Protein AF-A0A4Q4N2A4-F1 (afdb_monomer)

Radius of gyration: 28.58 Å; Cα contacts (8 Å, |Δi|>4): 469; chains: 1; bounding box: 71×50×81 Å

Nearest PDB structures (foldseek):
  6juv-assembly1_A  TM=2.686E-01  e=3.233E+00  Pyrococcus yayanosii CH1
  8jau-assembly1_A  TM=1.583E-01  e=1.825E+00  Homo sapiens
  7z8v-assembly1_D  TM=1.852E-01  e=5.728E+00  Homo sapiens

Mean predicted aligned error: 11.72 Å

Secondary structure (DSSP, 8-state):
-HHHHHHHHH-SSPEEHHHHHHHHTTTT-----SSPPPHHHHHHHHHHHHHHHHTTSEEEESSTTS-EEEES-HHHHHHHTSHHHHHHHHTTS-TT--HHHHHHHHHHHHHHH-GGG--HHHHHHHHHHHHHHHHHHS---HHHHHHHHHHHHHHHHHHT--HHHHHHHHHHTT-HHHHHHHHHH-TTHHHHHHHHHHHHHHHSTTTTHHHHH-HHHHHHHHHHHHHTT--TTPBPTTS-BHHHHHHHHHHHHHHTTSSSSS-HHHHHHHHHHHHHHHHTT--HHHHHHH--TT-STT-TTS-GGGTTSHHHHHHHHHHHHHHHHHTT--TT---GGGGSSSS---HHHHHHSS---HHHHHHHHHHHHHHHHTT--GGGGHHHHHHHHHTT-HHIIIIIHHHHHHHHHHHHS---TTTHHHHHHHHHTT---

Structure (mmCIF, N/CA/C/O backbone):
data_AF-A0A4Q4N2A4-F1
#
_entry.id   AF-A0A4Q4N2A4-F1
#
loop_
_atom_site.group_PDB
_atom_site.id
_atom_site.type_symbol
_atom_site.label_atom_id
_atom_site.label_alt_id
_atom_site.label_comp_id
_atom_site.label_asym_id
_atom_site.label_entity_id
_atom_site.label_seq_id
_atom_site.pdbx_PDB_ins_code
_atom_site.Cartn_x
_atom_site.Cartn_y
_atom_site.Cartn_z
_atom_site.occupancy
_atom_site.B_iso_or_equiv
_atom_site.auth_seq_id
_atom_site.auth_comp_id
_atom_site.auth_asym_id
_atom_site.auth_atom_id
_atom_site.pdbx_PDB_model_num
ATOM 1 N N . MET A 1 1 ? -17.482 -9.397 29.719 1.00 71.50 1 MET A N 1
ATOM 2 C CA . MET A 1 1 ? -16.231 -9.936 30.317 1.00 71.50 1 MET A CA 1
ATOM 3 C C . MET A 1 1 ? -15.478 -10.790 29.306 1.00 71.50 1 MET A C 1
ATOM 5 O O . MET A 1 1 ? -14.385 -10.406 28.922 1.00 71.50 1 MET A O 1
ATOM 9 N N . ALA A 1 2 ? -16.054 -11.897 28.828 1.00 78.56 2 ALA A N 1
ATOM 10 C CA . ALA A 1 2 ? -15.399 -12.733 27.818 1.00 78.56 2 ALA A CA 1
ATOM 11 C C . ALA A 1 2 ? -15.059 -11.955 26.524 1.00 78.56 2 ALA A C 1
ATOM 13 O O . ALA A 1 2 ? -13.956 -12.095 26.010 1.00 78.56 2 ALA A O 1
ATOM 14 N N . GLU A 1 3 ? -15.933 -11.045 26.080 1.00 82.75 3 GLU A N 1
ATOM 15 C CA . GLU A 1 3 ? -15.668 -10.169 24.928 1.00 82.75 3 GLU A CA 1
ATOM 16 C C . GLU A 1 3 ? -14.455 -9.246 25.134 1.00 82.75 3 GLU A C 1
ATOM 18 O O . GLU A 1 3 ? -13.528 -9.251 24.333 1.00 82.75 3 GLU A O 1
ATOM 23 N N . THR A 1 4 ? -14.407 -8.500 26.241 1.00 86.44 4 THR A N 1
ATOM 24 C CA . THR A 1 4 ? -13.283 -7.611 26.574 1.00 86.44 4 THR A CA 1
ATOM 25 C C . THR A 1 4 ? -11.953 -8.359 26.625 1.00 86.44 4 THR A C 1
ATOM 27 O O . THR A 1 4 ? -10.929 -7.844 26.183 1.00 86.44 4 THR A O 1
ATOM 30 N N . PHE A 1 5 ? -11.972 -9.578 27.164 1.00 85.12 5 PHE A N 1
ATOM 31 C CA . PHE A 1 5 ? -10.791 -10.424 27.243 1.00 85.12 5 PHE A CA 1
ATOM 32 C C . PHE A 1 5 ? -10.348 -10.920 25.864 1.00 85.12 5 PHE A C 1
ATOM 34 O O . PHE A 1 5 ? -9.164 -10.844 25.551 1.00 85.12 5 PHE A O 1
ATOM 41 N N . GLN A 1 6 ? -11.285 -11.357 25.015 1.00 84.62 6 GLN A N 1
ATOM 42 C CA . GLN A 1 6 ? -10.998 -11.724 23.623 1.00 84.62 6 GLN A CA 1
ATOM 43 C C . GLN A 1 6 ? -10.424 -10.556 22.829 1.00 84.62 6 GLN A C 1
ATOM 45 O O . GLN A 1 6 ? -9.454 -10.731 22.098 1.00 84.62 6 GLN A O 1
ATOM 50 N N . VAL A 1 7 ? -10.983 -9.358 22.998 1.00 88.56 7 VAL A N 1
ATOM 51 C CA . VAL A 1 7 ? -10.478 -8.144 22.354 1.00 88.56 7 VAL A CA 1
ATOM 52 C C . VAL A 1 7 ? -9.042 -7.859 22.782 1.00 88.56 7 VAL A C 1
ATOM 54 O O . VAL A 1 7 ? -8.190 -7.663 21.921 1.00 88.56 7 VAL A O 1
ATOM 57 N N . ALA A 1 8 ? -8.740 -7.922 24.082 1.00 88.69 8 ALA A N 1
ATOM 58 C CA . ALA A 1 8 ? -7.373 -7.755 24.572 1.00 88.69 8 ALA A CA 1
ATOM 59 C C . ALA A 1 8 ? -6.421 -8.830 24.023 1.00 88.69 8 ALA A C 1
ATOM 61 O O . ALA A 1 8 ? -5.278 -8.542 23.671 1.00 88.69 8 ALA A O 1
ATOM 62 N N . LEU A 1 9 ? -6.886 -10.078 23.943 1.00 86.69 9 LEU A N 1
ATOM 63 C CA . LEU A 1 9 ? -6.094 -11.213 23.479 1.00 86.69 9 LEU A CA 1
ATOM 64 C C . LEU A 1 9 ? -5.769 -11.126 21.980 1.00 86.69 9 LEU A C 1
ATOM 66 O O . LEU A 1 9 ? -4.639 -11.424 21.578 1.00 86.69 9 LEU A O 1
ATOM 70 N N . ARG A 1 10 ? -6.748 -10.702 21.171 1.00 82.69 10 ARG A N 1
ATOM 71 C CA . ARG A 1 10 ? -6.653 -10.593 19.708 1.00 82.69 10 ARG A CA 1
ATOM 72 C C . ARG A 1 10 ? -6.074 -9.264 19.228 1.00 82.69 10 ARG A C 1
ATOM 74 O O . ARG A 1 10 ? -5.639 -9.184 18.082 1.00 82.69 10 ARG A O 1
ATOM 81 N N . SER A 1 11 ? -6.029 -8.225 20.062 1.00 85.38 11 SER A N 1
ATOM 82 C CA . SER A 1 11 ? -5.420 -6.958 19.664 1.00 85.38 11 SER A CA 1
ATOM 83 C C . SER A 1 11 ? -3.915 -7.144 19.465 1.00 85.38 11 SER A C 1
ATOM 85 O O . SER A 1 11 ? -3.187 -7.576 20.357 1.00 85.38 11 SER A O 1
ATOM 87 N N . THR A 1 12 ? -3.410 -6.813 18.279 1.00 77.75 12 THR A N 1
ATOM 88 C CA . THR A 1 12 ? -1.972 -6.907 17.969 1.00 77.75 12 THR A CA 1
ATOM 89 C C . THR A 1 12 ? -1.154 -5.858 18.724 1.00 77.75 12 THR A C 1
ATOM 91 O O . THR A 1 12 ? 0.029 -6.063 18.994 1.00 77.75 12 THR A O 1
ATOM 94 N N . VAL A 1 13 ? -1.806 -4.778 19.161 1.00 84.12 13 VAL A N 1
ATOM 95 C CA . VAL A 1 13 ? -1.228 -3.704 19.973 1.00 84.12 13 VAL A CA 1
ATOM 96 C C . VAL A 1 13 ? -2.017 -3.480 21.271 1.00 84.12 13 VAL A C 1
ATOM 98 O O . VAL A 1 13 ? -3.201 -3.828 21.339 1.00 84.12 13 VAL A O 1
ATOM 101 N N . PRO A 1 14 ? -1.407 -2.858 22.297 1.00 89.25 14 PRO A N 1
ATOM 102 C CA . PRO A 1 14 ? -2.132 -2.374 23.468 1.00 89.25 14 PRO A CA 1
ATOM 103 C C . PRO A 1 14 ? -3.159 -1.300 23.088 1.00 89.25 14 PRO A C 1
ATOM 105 O O . PRO A 1 14 ? -2.811 -0.278 22.495 1.00 89.25 14 PRO A O 1
ATOM 108 N N . LEU A 1 15 ? -4.420 -1.519 23.458 1.00 91.69 15 LEU A N 1
ATOM 109 C CA . LEU A 1 15 ? -5.501 -0.548 23.272 1.00 91.69 15 LEU A CA 1
ATOM 110 C C . LEU A 1 15 ? -5.608 0.377 24.486 1.00 91.69 15 LEU A C 1
ATOM 112 O O . LEU A 1 15 ? -5.228 0.005 25.601 1.00 91.69 15 LEU A O 1
ATOM 116 N N . ARG A 1 16 ? -6.149 1.583 24.292 1.00 92.38 16 ARG A N 1
ATOM 117 C CA . ARG A 1 16 ? -6.359 2.524 25.397 1.00 92.38 16 ARG A CA 1
ATOM 118 C C . ARG A 1 16 ? -7.439 2.017 26.340 1.00 92.38 16 ARG A C 1
ATOM 120 O O . ARG A 1 16 ? -8.417 1.407 25.917 1.00 92.38 16 ARG A O 1
ATOM 127 N N . VAL A 1 17 ? -7.308 2.351 27.618 1.00 93.44 17 VAL A N 1
ATOM 128 C CA . VAL A 1 17 ? -8.329 2.052 28.632 1.00 93.44 17 VAL A CA 1
ATOM 129 C C . VAL A 1 17 ? -9.684 2.664 28.242 1.00 93.44 17 VAL A C 1
ATOM 131 O O . VAL A 1 17 ? -10.720 2.020 28.395 1.00 93.44 17 VAL A O 1
ATOM 134 N N . THR A 1 18 ? -9.681 3.866 27.660 1.00 91.56 18 THR A N 1
ATOM 135 C CA . THR A 1 18 ? -10.887 4.527 27.133 1.00 91.56 18 THR A CA 1
ATOM 136 C C . THR A 1 18 ? -11.565 3.732 26.018 1.00 91.56 18 THR A C 1
ATOM 138 O O . THR A 1 18 ? -12.789 3.746 25.937 1.00 91.56 18 THR A O 1
ATOM 141 N N . THR A 1 19 ? -10.807 2.996 25.197 1.00 92.12 19 THR A N 1
ATOM 142 C CA . THR A 1 19 ? -11.361 2.151 24.127 1.00 92.12 19 THR A CA 1
ATOM 143 C C . THR A 1 19 ? -12.182 1.010 24.722 1.00 92.12 19 THR A C 1
ATOM 145 O O . THR A 1 19 ? -13.305 0.778 24.290 1.00 92.12 19 THR A O 1
ATOM 148 N N . TYR A 1 20 ? -11.681 0.355 25.775 1.00 92.56 20 TYR A N 1
ATOM 149 C CA . TYR A 1 20 ? -12.432 -0.692 26.478 1.00 92.56 20 TYR A CA 1
ATOM 150 C C . TYR A 1 20 ? -13.688 -0.160 27.166 1.00 92.56 20 TYR A C 1
ATOM 152 O O . TYR A 1 20 ? -14.704 -0.848 27.185 1.00 92.56 20 TYR A O 1
ATOM 160 N N . HIS A 1 21 ? -13.634 1.058 27.711 1.00 91.19 21 HIS A N 1
ATOM 161 C CA . HIS A 1 21 ? -14.822 1.696 28.266 1.00 91.19 21 HIS A CA 1
ATOM 162 C C . HIS A 1 21 ? -15.884 1.942 27.189 1.00 91.19 21 HIS A C 1
ATOM 164 O O . HIS A 1 21 ? -17.033 1.567 27.381 1.00 91.19 21 HIS A O 1
ATOM 170 N N . CYS A 1 22 ? -15.496 2.520 26.047 1.00 90.06 22 CYS A N 1
ATOM 171 C CA . CYS A 1 22 ? -16.421 2.757 24.935 1.00 90.06 22 CYS A CA 1
ATOM 172 C C . CYS A 1 22 ? -17.006 1.444 24.400 1.00 90.06 22 CYS A C 1
ATOM 174 O O . CYS A 1 22 ? -18.189 1.385 24.096 1.00 90.06 22 CYS A O 1
ATOM 176 N N . MET A 1 23 ? -16.197 0.384 24.346 1.00 90.25 23 MET A N 1
ATOM 177 C CA . MET A 1 23 ? -16.627 -0.945 23.919 1.00 90.25 23 MET A CA 1
ATOM 178 C C . MET A 1 23 ? -17.688 -1.563 24.844 1.00 90.25 23 MET A C 1
ATOM 180 O O . MET A 1 23 ? -18.639 -2.163 24.357 1.00 90.25 23 MET A O 1
ATOM 184 N N . GLU A 1 24 ? -17.552 -1.423 26.169 1.00 87.19 24 GLU A N 1
ATOM 185 C CA . GLU A 1 24 ? -18.560 -1.938 27.115 1.00 87.19 24 GLU A CA 1
ATOM 186 C C . GLU A 1 24 ? -19.909 -1.221 27.006 1.00 87.19 24 GLU A C 1
ATOM 188 O O . GLU A 1 24 ? -20.917 -1.797 27.399 1.00 87.19 24 GLU A O 1
ATOM 193 N N . ASN A 1 25 ? -19.924 -0.004 26.460 1.00 82.06 25 ASN A N 1
ATOM 194 C CA . ASN A 1 25 ? -21.119 0.830 26.362 1.00 82.06 25 ASN A CA 1
ATOM 195 C C . ASN A 1 25 ? -21.655 0.936 24.920 1.00 82.06 25 ASN A C 1
ATOM 197 O O . ASN A 1 25 ? -22.477 1.806 24.648 1.00 82.06 25 ASN A O 1
ATOM 201 N N . LEU A 1 26 ? -21.203 0.081 23.989 1.00 78.50 26 LEU A N 1
ATOM 202 C CA . LEU A 1 26 ? -21.661 0.106 22.589 1.00 78.50 26 LEU A CA 1
ATOM 203 C C . LEU A 1 26 ? -23.174 -0.107 22.451 1.00 78.50 26 LEU A C 1
ATOM 205 O O . LEU A 1 26 ? -23.782 0.435 21.534 1.00 78.50 26 LEU A O 1
ATOM 209 N N . GLU A 1 27 ? -23.763 -0.910 23.339 1.00 68.44 27 GLU A N 1
ATOM 210 C CA . GLU A 1 27 ? -25.187 -1.272 23.305 1.00 68.44 27 GLU A CA 1
ATOM 211 C C . GLU A 1 27 ? -26.068 -0.302 24.106 1.00 68.44 27 GLU A C 1
ATOM 213 O O . GLU A 1 27 ? -27.262 -0.210 23.835 1.00 68.44 27 GLU A O 1
ATOM 218 N N . GLU A 1 28 ? -25.492 0.425 25.072 1.00 57.22 28 GLU A N 1
ATOM 219 C CA . GLU A 1 28 ? -26.252 1.293 25.979 1.00 57.22 28 GLU A CA 1
ATOM 220 C C . GLU A 1 28 ? -26.388 2.734 25.478 1.00 57.22 28 GLU A C 1
ATOM 222 O O . GLU A 1 28 ? -27.390 3.348 25.811 1.00 57.22 28 GLU A O 1
ATOM 227 N N . ASP A 1 29 ? -25.492 3.260 24.629 1.00 43.66 29 ASP A N 1
ATOM 228 C CA . ASP A 1 29 ? -25.633 4.631 24.120 1.00 43.66 29 ASP A CA 1
ATOM 229 C C . ASP A 1 29 ? -24.911 4.864 22.779 1.00 43.66 29 ASP A C 1
ATOM 231 O O . ASP A 1 29 ? -23.714 5.145 22.710 1.00 43.66 29 ASP A O 1
ATOM 235 N N . SER A 1 30 ? -25.694 4.936 21.700 1.00 47.12 30 SER A N 1
ATOM 236 C CA . SER A 1 30 ? -25.394 5.789 20.539 1.00 47.12 30 SER A CA 1
ATOM 237 C C . SER A 1 30 ? -25.605 7.285 20.849 1.00 47.12 30 SER A C 1
ATOM 239 O O . SER A 1 30 ? -25.734 8.103 19.936 1.00 47.12 30 SER A O 1
ATOM 241 N N . VAL A 1 31 ? -25.705 7.650 22.129 1.00 49.00 31 VAL A N 1
ATOM 242 C CA . VAL A 1 31 ? -25.910 9.014 22.604 1.00 49.00 31 VAL A CA 1
ATOM 243 C C . VAL A 1 31 ? -24.537 9.627 22.846 1.00 49.00 31 VAL A C 1
ATOM 245 O O . VAL A 1 31 ? -23.815 9.266 23.773 1.00 49.00 31 VAL A O 1
ATOM 248 N N . SER A 1 32 ? -24.156 10.552 21.965 1.00 54.47 32 SER A N 1
ATOM 249 C CA . SER A 1 32 ? -23.058 11.481 22.232 1.00 54.47 32 SER A CA 1
ATOM 250 C C . SER A 1 32 ? -23.302 12.115 23.595 1.00 54.47 32 SER A C 1
ATOM 252 O O . SER A 1 32 ? -24.373 12.677 23.818 1.00 54.47 32 SER A O 1
ATOM 254 N N . TYR A 1 33 ? -22.332 12.048 24.505 1.00 60.84 33 TYR A N 1
ATOM 255 C CA . TYR A 1 33 ? -22.455 12.812 25.740 1.00 60.84 33 TYR A CA 1
ATOM 256 C C . TYR A 1 33 ? -22.547 14.300 25.382 1.00 60.84 33 TYR A C 1
ATOM 258 O O . TYR A 1 33 ? -21.668 14.813 24.690 1.00 60.84 33 TYR A O 1
ATOM 266 N N . ASP A 1 34 ? -23.554 15.007 25.900 1.00 62.09 34 ASP A N 1
ATOM 267 C CA . ASP A 1 34 ? -23.607 16.475 25.806 1.00 62.09 34 ASP A CA 1
ATOM 268 C C . ASP A 1 34 ? -22.369 17.106 26.463 1.00 62.09 34 ASP A C 1
ATOM 270 O O . ASP A 1 34 ? -21.882 18.164 26.066 1.00 62.09 34 ASP A O 1
ATOM 274 N N . THR A 1 35 ? -21.823 16.444 27.487 1.00 72.44 35 THR A N 1
ATOM 275 C CA . THR A 1 35 ? -20.515 16.760 28.064 1.00 72.44 35 THR A CA 1
ATOM 276 C C . THR A 1 35 ? -19.862 15.470 28.566 1.00 72.44 35 THR A C 1
ATOM 278 O O . THR A 1 35 ? -20.217 14.982 29.642 1.00 72.44 35 THR A O 1
ATOM 281 N N . PRO A 1 36 ? -18.942 14.868 27.797 1.00 72.56 36 PRO A N 1
ATOM 282 C CA . PRO A 1 36 ? -18.320 13.609 28.181 1.00 72.56 36 PRO A CA 1
ATOM 283 C C . PRO A 1 36 ? -17.476 13.777 29.459 1.00 72.56 36 PRO A C 1
ATOM 285 O O . PRO A 1 36 ? -16.813 14.807 29.630 1.00 72.56 36 PRO A O 1
ATOM 288 N N . PRO A 1 37 ? -17.473 12.783 30.371 1.00 80.25 37 PRO A N 1
ATOM 289 C CA . PRO A 1 37 ? -16.618 12.811 31.556 1.00 80.25 37 PRO A CA 1
ATOM 290 C C . PRO A 1 37 ? -15.145 12.897 31.148 1.00 80.25 37 PRO A C 1
ATOM 292 O O . PRO A 1 37 ? -14.756 12.404 30.097 1.00 80.25 37 PRO A O 1
ATOM 295 N N . THR A 1 38 ? -14.279 13.495 31.970 1.00 85.44 38 THR A N 1
ATOM 296 C CA . THR A 1 38 ? -12.860 13.579 31.594 1.00 85.44 38 THR A CA 1
ATOM 297 C C . THR A 1 38 ? -12.261 12.182 31.416 1.00 85.44 38 THR A C 1
ATOM 299 O O . THR A 1 38 ? -12.572 11.245 32.156 1.00 85.44 38 THR A O 1
ATOM 302 N N . ALA A 1 39 ? -11.349 12.044 30.450 1.00 84.75 39 ALA A N 1
ATOM 303 C CA . ALA A 1 39 ? -10.711 10.768 30.123 1.00 84.75 39 ALA A CA 1
ATOM 304 C C . ALA A 1 39 ? -10.107 10.070 31.355 1.00 84.75 39 ALA A C 1
ATOM 306 O O . ALA A 1 39 ? -10.160 8.853 31.471 1.00 84.75 39 ALA A O 1
ATOM 307 N N . GLN A 1 40 ? -9.582 10.844 32.308 1.00 88.44 40 GLN A N 1
ATOM 308 C CA . GLN A 1 40 ? -9.002 10.335 33.551 1.00 88.44 40 GLN A CA 1
ATOM 309 C C . GLN A 1 40 ? -10.040 9.660 34.458 1.00 88.44 40 GLN A C 1
ATOM 311 O O . GLN A 1 40 ? -9.767 8.591 34.997 1.00 88.44 40 GLN A O 1
ATOM 316 N N . ILE A 1 41 ? -11.241 10.236 34.584 1.00 89.50 41 ILE A N 1
ATOM 317 C CA . ILE A 1 41 ? -12.334 9.644 35.370 1.00 89.50 41 ILE A CA 1
ATOM 318 C C . ILE A 1 41 ? -12.758 8.316 34.740 1.00 89.50 41 ILE A C 1
ATOM 320 O O . ILE A 1 41 ? -12.891 7.301 35.427 1.00 89.50 41 ILE A O 1
ATOM 324 N N . VAL A 1 42 ? -12.913 8.308 33.415 1.00 89.19 42 VAL A N 1
ATOM 325 C CA . VAL A 1 42 ? -13.254 7.106 32.646 1.00 89.19 42 VAL A CA 1
ATOM 326 C C . VAL A 1 42 ? -12.198 6.021 32.819 1.00 89.19 42 VAL A C 1
ATOM 328 O O . VAL A 1 42 ? -12.533 4.858 33.054 1.00 89.19 42 VAL A O 1
ATOM 331 N N . GLU A 1 43 ? -10.921 6.398 32.748 1.00 92.50 43 GLU A N 1
ATOM 332 C CA . GLU A 1 43 ? -9.815 5.484 32.995 1.00 92.50 43 GLU A CA 1
ATOM 333 C C . GLU A 1 43 ? -9.892 4.866 34.385 1.00 92.50 43 GLU A C 1
ATOM 335 O O . GLU A 1 43 ? -9.801 3.650 34.501 1.00 92.50 43 GLU A O 1
ATOM 340 N N . GLU A 1 44 ? -10.083 5.656 35.439 1.00 92.94 44 GLU A N 1
ATOM 341 C CA . GLU A 1 44 ? -10.145 5.135 36.807 1.00 92.94 44 GLU A CA 1
ATOM 342 C C . GLU A 1 44 ? -11.293 4.144 37.008 1.00 92.94 44 GLU A C 1
ATOM 344 O O . GLU A 1 44 ? -11.102 3.086 37.617 1.00 92.94 44 GLU A O 1
ATOM 349 N N . ILE A 1 45 ? -12.475 4.453 36.465 1.00 91.69 45 ILE A N 1
ATOM 350 C CA . ILE A 1 45 ? -13.635 3.555 36.506 1.00 91.69 45 ILE A CA 1
ATOM 351 C C . ILE A 1 45 ? -13.296 2.242 35.799 1.00 91.69 45 ILE A C 1
ATOM 353 O O . ILE A 1 45 ? -13.512 1.156 36.347 1.00 91.69 45 ILE A O 1
ATOM 357 N N . MET A 1 46 ? -12.741 2.330 34.592 1.00 92.75 46 MET A N 1
ATOM 358 C CA . MET A 1 46 ? -12.436 1.154 33.792 1.00 92.75 46 MET A CA 1
ATOM 359 C C . MET A 1 46 ? -11.294 0.329 34.397 1.00 92.75 46 MET A C 1
ATOM 361 O O . MET A 1 46 ? -11.379 -0.893 34.418 1.00 92.75 46 MET A O 1
ATOM 365 N N . ILE A 1 47 ? -10.272 0.955 34.982 1.00 92.94 47 ILE A N 1
ATOM 366 C CA . ILE A 1 47 ? -9.177 0.273 35.689 1.00 92.94 47 ILE A CA 1
ATOM 367 C C . ILE A 1 47 ? -9.713 -0.533 36.869 1.00 92.94 47 ILE A C 1
ATOM 369 O O . ILE A 1 47 ? -9.358 -1.701 37.030 1.00 92.94 47 ILE A O 1
ATOM 373 N N . ARG A 1 48 ? -10.614 0.048 37.672 1.00 92.06 48 ARG A N 1
ATOM 374 C CA . ARG A 1 48 ? -11.263 -0.677 38.777 1.00 92.06 48 ARG A CA 1
ATOM 375 C C . ARG A 1 48 ? -12.043 -1.887 38.262 1.00 92.06 48 ARG A C 1
ATOM 377 O O . ARG A 1 48 ? -11.935 -2.966 38.846 1.00 92.06 48 ARG A O 1
ATOM 384 N N . LYS A 1 49 ? -12.772 -1.742 37.146 1.00 91.12 49 LYS A N 1
ATOM 385 C CA . LYS A 1 49 ? -13.471 -2.860 36.488 1.00 91.12 49 LYS A CA 1
ATOM 386 C C . LYS A 1 49 ? -12.495 -3.937 35.999 1.00 91.12 49 LYS A C 1
ATOM 388 O O . LYS A 1 49 ? -12.723 -5.114 36.276 1.00 91.12 49 LYS A O 1
ATOM 393 N N . LEU A 1 50 ? -11.417 -3.558 35.308 1.00 90.88 50 LEU A N 1
ATOM 394 C CA . LEU A 1 50 ? -10.404 -4.486 34.794 1.00 90.88 50 LEU A CA 1
ATOM 395 C C . LEU A 1 50 ? -9.758 -5.281 35.936 1.00 90.88 50 LEU A C 1
ATOM 397 O O . LEU A 1 50 ? -9.775 -6.511 35.908 1.00 90.88 50 LEU A O 1
ATOM 401 N N . ASN A 1 51 ? -9.296 -4.604 36.988 1.00 89.25 51 ASN A N 1
ATOM 402 C CA . ASN A 1 51 ? -8.690 -5.244 38.159 1.00 89.25 51 ASN A CA 1
ATOM 403 C C . ASN A 1 51 ? -9.679 -6.173 38.878 1.00 89.25 51 ASN A C 1
ATOM 405 O O . ASN A 1 51 ? -9.332 -7.290 39.268 1.00 89.25 51 ASN A O 1
ATOM 409 N N . GLY A 1 52 ? -10.935 -5.739 39.021 1.00 89.44 52 GLY A N 1
ATOM 410 C CA . GLY A 1 52 ? -11.990 -6.526 39.653 1.00 89.44 52 GLY A CA 1
ATOM 411 C C . GLY A 1 52 ? -12.315 -7.820 38.903 1.00 89.44 52 GLY A C 1
ATOM 412 O O . GLY A 1 52 ? -12.527 -8.848 39.553 1.00 89.44 52 GLY A O 1
ATOM 413 N N . ARG A 1 53 ? -12.328 -7.774 37.563 1.00 89.00 53 ARG A N 1
ATOM 414 C CA . ARG A 1 53 ? -12.753 -8.876 36.680 1.00 89.00 53 ARG A CA 1
ATOM 415 C C . ARG A 1 53 ? -11.617 -9.819 36.285 1.00 89.00 53 ARG A C 1
ATOM 417 O O . ARG A 1 53 ? -11.820 -11.026 36.301 1.00 89.00 53 ARG A O 1
ATOM 424 N N . TYR A 1 54 ? -10.440 -9.285 35.966 1.00 87.50 54 TYR A N 1
ATOM 425 C CA . TYR A 1 54 ? -9.317 -10.058 35.418 1.00 87.50 54 TYR A CA 1
ATOM 426 C C . TYR A 1 54 ? -8.237 -10.386 36.447 1.00 87.50 54 TYR A C 1
ATOM 428 O O . TYR A 1 54 ? -7.276 -11.067 36.106 1.00 87.50 54 TYR A O 1
ATOM 436 N N . LYS A 1 55 ? -8.392 -9.927 37.698 1.00 87.00 55 LYS A N 1
ATOM 437 C CA . LYS A 1 55 ? -7.550 -10.304 38.848 1.00 87.00 55 LYS A CA 1
ATOM 438 C C . LYS A 1 55 ? -6.037 -10.193 38.577 1.00 87.00 55 LYS A C 1
ATOM 440 O O . LYS A 1 55 ? -5.273 -11.040 39.019 1.00 87.00 55 LYS A O 1
ATOM 445 N N . GLY A 1 56 ? -5.617 -9.157 37.847 1.00 82.44 56 GLY A N 1
ATOM 446 C CA . GLY A 1 56 ? -4.208 -8.908 37.508 1.00 82.44 56 GLY A CA 1
ATOM 447 C C . GLY A 1 56 ? -3.721 -9.541 36.199 1.00 82.44 56 GLY A C 1
ATOM 448 O O . GLY A 1 56 ? -2.564 -9.367 35.843 1.00 82.44 56 GLY A O 1
ATOM 449 N N . LEU A 1 57 ? -4.573 -10.239 35.435 1.00 86.81 57 LEU A N 1
ATOM 450 C CA . LEU A 1 57 ? -4.199 -10.704 34.089 1.00 86.81 57 LEU A CA 1
ATOM 451 C C . LEU A 1 57 ? -4.043 -9.544 33.098 1.00 86.81 57 LEU A C 1
ATOM 453 O O . LEU A 1 57 ? -3.165 -9.584 32.237 1.00 86.81 57 LEU A O 1
ATOM 457 N N . LEU A 1 58 ? -4.898 -8.527 33.230 1.00 90.62 58 LEU A N 1
ATOM 458 C CA . LEU A 1 58 ? -4.861 -7.292 32.455 1.00 90.62 58 LEU A CA 1
ATOM 459 C C . LEU A 1 58 ? -4.548 -6.124 33.387 1.00 90.62 58 LEU A C 1
ATOM 461 O O . LEU A 1 58 ? -5.214 -5.965 34.410 1.00 90.62 58 LEU A O 1
ATOM 465 N N . GLU A 1 59 ? -3.588 -5.291 32.999 1.00 91.31 59 GLU A N 1
ATOM 466 C CA . GLU A 1 59 ? -3.175 -4.108 33.751 1.00 91.31 59 GLU A CA 1
ATOM 467 C C . GLU A 1 59 ? -3.188 -2.860 32.878 1.00 91.31 59 GLU A C 1
ATOM 469 O O . GLU A 1 59 ? -2.882 -2.902 31.685 1.00 91.31 59 GLU A O 1
ATOM 474 N N . ALA A 1 60 ? -3.531 -1.728 33.489 1.00 92.75 60 ALA A N 1
ATOM 475 C CA . ALA A 1 60 ? -3.433 -0.433 32.841 1.00 92.75 60 ALA A CA 1
ATOM 476 C C . ALA A 1 60 ? -2.071 0.204 33.119 1.00 92.75 60 ALA A C 1
ATOM 478 O O . ALA A 1 60 ? -1.710 0.443 34.271 1.00 92.75 60 ALA A O 1
ATOM 479 N N . VAL A 1 61 ? -1.351 0.540 32.054 1.00 91.81 61 VAL A N 1
ATOM 480 C CA . VAL A 1 61 ? -0.006 1.118 32.103 1.00 91.81 61 VAL A CA 1
ATOM 481 C C . VAL A 1 61 ? 0.047 2.463 31.384 1.00 91.81 61 VAL A C 1
ATOM 483 O O . VAL A 1 61 ? -0.697 2.712 30.431 1.00 91.81 61 VAL A O 1
ATOM 486 N N . GLY A 1 62 ? 0.953 3.335 31.829 1.00 91.12 62 GLY A N 1
ATOM 487 C CA . GLY A 1 62 ? 1.192 4.654 31.241 1.00 91.12 62 GLY A CA 1
ATOM 488 C C . GLY A 1 62 ? 0.648 5.824 32.067 1.00 91.12 62 GLY A C 1
ATOM 489 O O . GLY A 1 62 ? 0.228 5.673 33.216 1.00 91.12 62 GLY A O 1
ATOM 490 N N . MET A 1 63 ? 0.695 7.016 31.469 1.00 88.31 63 MET A N 1
ATOM 491 C CA . MET A 1 63 ? 0.258 8.262 32.105 1.00 88.31 63 MET A CA 1
ATOM 492 C C . MET A 1 63 ? -1.265 8.408 32.076 1.00 88.31 63 MET A C 1
ATOM 494 O O . MET A 1 63 ? -1.914 7.969 31.128 1.00 88.31 63 MET A O 1
ATOM 498 N N . ALA A 1 64 ? -1.824 9.063 33.096 1.00 86.19 64 ALA A N 1
ATOM 499 C CA . ALA A 1 64 ? -3.257 9.331 33.185 1.00 86.19 64 ALA A CA 1
ATOM 500 C C . ALA A 1 64 ? -3.772 10.109 31.957 1.00 86.19 64 ALA A C 1
ATOM 502 O O . ALA A 1 64 ? -3.154 11.080 31.519 1.00 86.19 64 ALA A O 1
ATOM 503 N N . GLY A 1 65 ? -4.912 9.682 31.421 1.00 82.69 65 GLY A N 1
ATOM 504 C CA . GLY A 1 65 ? -5.540 10.207 30.203 1.00 82.69 65 GLY A CA 1
ATOM 505 C C . GLY A 1 65 ? -5.058 9.550 28.901 1.00 82.69 65 GLY A C 1
ATOM 506 O O . GLY A 1 65 ? -5.649 9.786 27.847 1.00 82.69 65 GLY A O 1
ATOM 507 N N . VAL A 1 66 ? -3.993 8.744 28.951 1.00 86.12 66 VAL A N 1
ATOM 508 C CA . VAL A 1 66 ? -3.453 7.996 27.803 1.00 86.12 66 VAL A CA 1
ATOM 509 C C . VAL A 1 66 ? -3.050 6.566 28.179 1.00 86.12 66 VAL A C 1
ATOM 511 O O . VAL A 1 66 ? -2.182 5.975 27.530 1.00 86.12 66 VAL A O 1
ATOM 514 N N . ARG A 1 67 ? -3.645 6.001 29.236 1.00 92.88 67 ARG A N 1
ATOM 515 C CA . ARG A 1 67 ? -3.300 4.653 29.699 1.00 92.88 67 ARG A CA 1
ATOM 516 C C . ARG A 1 67 ? -3.728 3.603 28.684 1.00 92.88 67 ARG A C 1
ATOM 518 O O . ARG A 1 67 ? -4.784 3.700 28.058 1.00 92.88 67 ARG A O 1
ATOM 525 N N . THR A 1 68 ? -2.921 2.558 28.573 1.00 93.44 68 THR A N 1
ATOM 526 C CA . THR A 1 68 ? -3.176 1.397 27.710 1.00 93.44 68 THR A CA 1
ATOM 527 C C . THR A 1 68 ? -3.303 0.134 28.541 1.00 93.44 68 THR A C 1
ATOM 529 O O . THR A 1 68 ? -2.768 0.075 29.644 1.00 93.44 68 THR A O 1
ATOM 532 N N . VAL A 1 69 ? -4.032 -0.858 28.037 1.00 92.31 69 VAL A N 1
ATOM 533 C CA . VAL A 1 69 ? -4.199 -2.155 28.702 1.00 92.31 69 VAL A CA 1
ATOM 534 C C . VAL A 1 69 ? -3.219 -3.157 28.110 1.00 92.31 69 VAL A C 1
ATOM 536 O O . VAL A 1 69 ? -3.175 -3.342 26.892 1.00 92.31 69 VAL A O 1
ATOM 539 N N . VAL A 1 70 ? -2.455 -3.814 28.976 1.00 91.75 70 VAL A N 1
ATOM 540 C CA . VAL A 1 70 ? -1.486 -4.855 28.624 1.00 91.75 70 VAL A CA 1
ATOM 541 C C . VAL A 1 70 ? -1.726 -6.110 29.453 1.00 91.75 70 VAL A C 1
ATOM 543 O O . VAL A 1 70 ? -2.302 -6.053 30.538 1.00 91.75 70 VAL A O 1
ATOM 546 N N . PHE A 1 71 ? -1.258 -7.250 28.951 1.00 88.56 71 PHE A N 1
ATOM 547 C CA . PHE A 1 71 ? -1.146 -8.451 29.772 1.00 88.56 71 PHE A CA 1
ATOM 548 C C . PHE A 1 71 ? 0.049 -8.313 30.709 1.00 88.56 71 PHE A C 1
ATOM 550 O O . PHE A 1 71 ? 1.151 -8.014 30.245 1.00 88.56 71 PHE A O 1
ATOM 557 N N . LEU A 1 72 ? -0.157 -8.593 31.996 1.00 85.75 72 LEU A N 1
ATOM 558 C CA . LEU A 1 72 ? 0.913 -8.551 32.998 1.00 85.75 72 LEU A CA 1
ATOM 559 C C . LEU A 1 72 ? 2.061 -9.509 32.644 1.00 85.75 72 LEU A C 1
ATOM 561 O O . LEU A 1 72 ? 3.238 -9.170 32.752 1.00 85.75 72 LEU A O 1
ATOM 565 N N . HIS A 1 73 ? 1.719 -10.705 32.162 1.00 83.56 73 HIS A N 1
ATOM 566 C CA . HIS A 1 73 ? 2.688 -11.725 31.778 1.00 83.56 73 HIS A CA 1
ATOM 567 C C . HIS A 1 73 ? 2.589 -12.042 30.288 1.00 83.56 73 HIS A C 1
ATOM 569 O O . HIS A 1 73 ? 1.628 -12.666 29.834 1.00 83.56 73 HIS A O 1
ATOM 575 N N . ARG A 1 74 ? 3.626 -11.670 29.526 1.00 79.06 74 ARG A N 1
ATOM 576 C CA . ARG A 1 74 ? 3.729 -11.986 28.091 1.00 79.06 74 ARG A CA 1
ATOM 577 C C . ARG A 1 74 ? 3.577 -13.484 27.814 1.00 79.06 74 ARG A C 1
ATOM 579 O O . ARG A 1 74 ? 2.825 -13.856 26.931 1.00 79.06 74 ARG A O 1
ATOM 586 N N . THR A 1 75 ? 4.222 -14.336 28.605 1.00 82.38 75 THR A N 1
ATOM 587 C CA . THR A 1 75 ? 4.146 -15.799 28.455 1.00 82.38 75 THR A CA 1
ATOM 588 C C . THR A 1 75 ? 2.736 -16.346 28.664 1.00 82.38 75 THR A C 1
ATOM 590 O O . THR A 1 75 ? 2.342 -17.298 27.998 1.00 82.38 75 THR A O 1
ATOM 593 N N . VAL A 1 76 ? 1.953 -15.727 29.553 1.00 83.50 76 VAL A N 1
ATOM 594 C CA . VAL A 1 76 ? 0.541 -16.076 29.749 1.00 83.50 76 VAL A CA 1
ATOM 595 C C . VAL A 1 76 ? -0.268 -15.658 28.528 1.00 83.50 76 VAL A C 1
ATOM 597 O O . VAL A 1 76 ? -1.063 -16.451 28.045 1.00 83.50 76 VAL A O 1
ATOM 600 N N . ARG A 1 77 ? -0.035 -14.461 27.976 1.00 84.38 77 ARG A N 1
ATOM 601 C CA . ARG A 1 77 ? -0.669 -14.045 26.716 1.00 84.38 77 ARG A CA 1
ATOM 602 C C . ARG A 1 77 ? -0.361 -15.026 25.584 1.00 84.38 77 ARG A C 1
ATOM 604 O O . ARG A 1 77 ? -1.291 -15.465 24.920 1.00 84.38 77 ARG A O 1
ATOM 611 N N . ASP A 1 78 ? 0.906 -15.389 25.405 1.00 84.50 78 ASP A N 1
ATOM 612 C CA . ASP A 1 78 ? 1.342 -16.290 24.333 1.00 84.50 78 ASP A CA 1
ATOM 613 C C . ASP A 1 78 ? 0.687 -17.681 24.478 1.00 84.50 78 ASP A C 1
ATOM 615 O O . ASP A 1 78 ? 0.214 -18.248 23.496 1.00 84.50 78 ASP A O 1
ATOM 619 N N . TYR A 1 79 ? 0.566 -18.198 25.709 1.00 85.88 79 TYR A N 1
ATOM 620 C CA . TYR A 1 79 ? -0.182 -19.431 25.993 1.00 85.88 79 TYR A CA 1
ATOM 621 C C . TYR A 1 79 ? -1.682 -19.296 25.686 1.00 85.88 79 TYR A C 1
ATOM 623 O O . TYR A 1 79 ? -2.287 -20.195 25.114 1.00 85.88 79 TYR A O 1
ATOM 631 N N . LEU A 1 80 ? -2.301 -18.169 26.041 1.00 85.00 80 LEU A N 1
ATOM 632 C CA . LEU A 1 80 ? -3.724 -17.932 25.783 1.00 85.00 80 LEU A CA 1
ATOM 633 C C . LEU A 1 80 ? -4.032 -17.736 24.289 1.00 85.00 80 LEU A C 1
ATOM 635 O O . LEU A 1 80 ? -5.178 -17.915 23.886 1.00 85.00 80 LEU A O 1
ATOM 639 N N . GLN A 1 81 ? -3.034 -17.374 23.478 1.00 84.50 81 GLN A N 1
ATOM 640 C CA . GLN A 1 81 ? -3.149 -17.234 22.024 1.00 84.50 81 GLN A CA 1
ATOM 641 C C . GLN A 1 81 ? -3.037 -18.566 21.268 1.00 84.50 81 GLN A C 1
ATOM 643 O O . GLN A 1 81 ? -3.180 -18.568 20.043 1.00 84.50 81 GLN A O 1
ATOM 648 N N . THR A 1 82 ? -2.801 -19.699 21.944 1.00 85.00 82 THR A N 1
ATOM 649 C CA . THR A 1 82 ? -2.861 -20.999 21.265 1.00 85.00 82 THR A CA 1
ATOM 650 C C . THR A 1 82 ? -4.280 -21.286 20.786 1.00 85.00 82 THR A C 1
ATOM 652 O O . THR A 1 82 ? -5.266 -20.813 21.359 1.00 85.00 82 THR A O 1
ATOM 655 N N . LYS A 1 83 ? -4.393 -22.077 19.716 1.00 83.12 83 LYS A N 1
ATOM 656 C CA . LYS A 1 83 ? -5.681 -22.390 19.093 1.00 83.12 83 LYS A CA 1
ATOM 657 C C . LYS A 1 83 ? -6.654 -23.016 20.095 1.00 83.12 83 LYS A C 1
ATOM 659 O O . LYS A 1 83 ? -7.804 -22.605 20.157 1.00 83.12 83 LYS A O 1
ATOM 664 N N . GLU A 1 84 ? -6.178 -23.941 20.926 1.00 84.00 84 GLU A N 1
ATOM 665 C CA . GLU A 1 84 ? -7.000 -24.637 21.919 1.00 84.00 84 GLU A CA 1
ATOM 666 C C . GLU A 1 84 ? -7.595 -23.668 22.946 1.00 84.00 84 GLU A C 1
ATOM 668 O O . GLU A 1 84 ? -8.768 -23.776 23.306 1.00 84.00 84 GLU A O 1
ATOM 673 N N . MET A 1 85 ? -6.799 -22.699 23.405 1.00 84.38 85 MET A N 1
ATOM 674 C CA . MET A 1 85 ? -7.254 -21.701 24.369 1.00 84.38 85 MET A CA 1
ATOM 675 C C . MET A 1 85 ? -8.193 -20.691 23.711 1.00 84.38 85 MET A C 1
ATOM 677 O O . MET A 1 85 ? -9.223 -20.349 24.293 1.00 84.38 85 MET A O 1
ATOM 681 N N . LEU A 1 86 ? -7.897 -20.250 22.485 1.00 80.19 86 LEU A N 1
ATOM 682 C CA . LEU A 1 86 ? -8.790 -19.381 21.720 1.00 80.19 86 LEU A CA 1
ATOM 683 C C . LEU A 1 86 ? -10.153 -20.037 21.481 1.00 80.19 86 LEU A C 1
ATOM 685 O O . LEU A 1 86 ? -11.171 -19.368 21.670 1.00 80.19 86 LEU A O 1
ATOM 689 N N . ASP A 1 87 ? -10.183 -21.324 21.137 1.00 78.75 87 ASP A N 1
ATOM 690 C CA . ASP A 1 87 ? -11.413 -22.099 20.959 1.00 78.75 87 ASP A CA 1
ATOM 691 C C . ASP A 1 87 ? -12.188 -22.196 22.287 1.00 78.75 87 ASP A C 1
ATOM 693 O O . ASP A 1 87 ? -13.389 -21.913 22.332 1.00 78.75 87 ASP A O 1
ATOM 697 N N . LEU A 1 88 ? -11.493 -22.474 23.400 1.00 80.81 88 LEU A N 1
ATOM 698 C CA . LEU A 1 88 ? -12.084 -22.525 24.743 1.00 80.81 88 LEU A CA 1
ATOM 699 C C . LEU A 1 88 ? -12.733 -21.192 25.150 1.00 80.81 88 LEU A C 1
ATOM 701 O O . LEU A 1 88 ? -13.851 -21.178 25.665 1.00 80.81 88 LEU A O 1
ATOM 705 N N . PHE A 1 89 ? -12.055 -20.066 24.917 1.00 74.19 89 PHE A N 1
ATOM 706 C 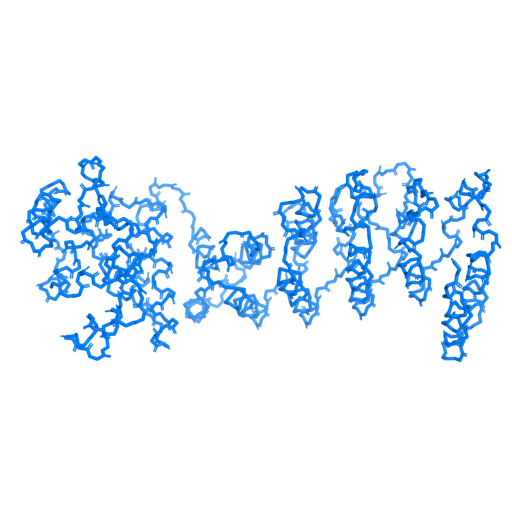CA . PHE A 1 89 ? -12.582 -18.739 25.253 1.00 74.19 89 PHE A CA 1
ATOM 707 C C . PHE A 1 89 ? -13.591 -18.204 24.233 1.00 74.19 89 PHE A C 1
ATOM 709 O O . PHE A 1 89 ? -14.241 -17.195 24.514 1.00 74.19 89 PHE A O 1
ATOM 716 N N . SER A 1 90 ? -13.702 -18.814 23.052 1.00 72.12 90 SER A N 1
ATOM 717 C CA . SER A 1 90 ? -14.707 -18.452 22.043 1.00 72.12 90 SER A CA 1
ATOM 718 C C . SER A 1 90 ? -16.025 -19.203 22.262 1.00 72.12 90 SER A C 1
ATOM 720 O O . SER A 1 90 ? -17.080 -18.677 21.929 1.00 72.12 90 SER A O 1
ATOM 722 N N . ALA A 1 91 ? -15.990 -20.377 22.903 1.00 68.25 91 ALA A N 1
ATOM 723 C CA . ALA A 1 91 ? -17.167 -21.199 23.204 1.00 68.25 91 ALA A CA 1
ATOM 724 C C . ALA A 1 91 ? -18.327 -20.503 23.964 1.00 68.25 91 ALA A C 1
ATOM 726 O O . ALA A 1 91 ? -19.479 -20.819 23.669 1.00 68.25 91 ALA A O 1
ATOM 727 N N . PRO A 1 92 ? -18.098 -19.579 24.924 1.00 67.31 92 PRO A N 1
ATOM 728 C CA . PRO A 1 92 ? -19.178 -18.898 25.638 1.00 67.31 92 PRO A CA 1
ATOM 729 C C . PRO A 1 92 ? -19.705 -17.646 24.922 1.00 67.31 92 PRO A C 1
ATOM 731 O O . PRO A 1 92 ? -20.601 -16.982 25.445 1.00 67.31 92 PRO A O 1
ATOM 734 N N . LEU A 1 93 ? -19.133 -17.273 23.776 1.00 67.31 93 LEU A N 1
ATOM 735 C CA . LEU A 1 93 ? -19.521 -16.073 23.044 1.00 67.31 93 LEU A CA 1
ATOM 736 C C . LEU A 1 93 ? -20.553 -16.416 21.961 1.00 67.31 93 LEU A C 1
ATOM 738 O O . LEU A 1 93 ? -20.535 -17.524 21.422 1.00 67.31 93 LEU A O 1
ATOM 742 N N . PRO A 1 94 ? -21.451 -15.476 21.611 1.00 67.75 94 PRO A N 1
ATOM 743 C CA . PRO A 1 94 ? -22.261 -15.583 20.406 1.00 67.75 94 PRO A CA 1
ATOM 744 C C . PRO A 1 94 ? -21.388 -15.978 19.210 1.00 67.75 94 PRO A C 1
ATOM 746 O O . PRO A 1 94 ? -20.269 -15.482 19.075 1.00 67.75 94 PRO A O 1
ATOM 749 N N . ILE A 1 95 ? -21.928 -16.828 18.331 1.00 62.34 95 ILE A N 1
ATOM 750 C CA . ILE A 1 95 ? -21.234 -17.537 17.233 1.00 62.34 95 ILE A CA 1
ATOM 751 C C . ILE A 1 95 ? -20.512 -16.584 16.238 1.00 62.34 95 ILE A C 1
ATOM 753 O O . ILE A 1 95 ? -19.774 -17.032 15.366 1.00 62.34 95 ILE A O 1
ATOM 757 N N . HIS A 1 96 ? -20.645 -15.262 16.395 1.00 65.12 96 HIS A N 1
ATOM 758 C CA . HIS A 1 96 ? -20.175 -14.246 15.453 1.00 65.12 96 HIS A CA 1
ATOM 759 C C . HIS A 1 96 ? -19.490 -13.022 16.091 1.00 65.12 96 HIS A C 1
ATOM 761 O O . HIS A 1 96 ? -19.484 -11.959 15.477 1.00 65.12 96 HIS A O 1
ATOM 767 N N . ILE A 1 97 ? -18.916 -13.104 17.302 1.00 76.25 97 ILE A N 1
ATOM 768 C CA . ILE A 1 97 ? -18.160 -11.945 17.823 1.00 76.25 97 ILE A CA 1
ATOM 769 C C . ILE A 1 97 ? -16.869 -11.747 17.025 1.00 76.25 97 ILE A C 1
ATOM 771 O O . ILE A 1 97 ? -15.894 -12.486 17.178 1.00 76.25 97 ILE A O 1
ATOM 775 N N . ASN A 1 98 ? -16.862 -10.691 16.213 1.00 85.69 98 ASN A N 1
ATOM 776 C CA . ASN A 1 98 ? -15.679 -10.182 15.547 1.00 85.69 98 ASN A CA 1
ATOM 777 C C . ASN A 1 98 ? -14.985 -9.143 16.444 1.00 85.69 98 ASN A C 1
ATOM 779 O O . ASN A 1 98 ? -15.483 -8.035 16.655 1.00 85.69 98 ASN A O 1
ATOM 783 N N . ALA A 1 99 ? -13.822 -9.503 16.991 1.00 88.06 99 ALA A N 1
ATOM 784 C CA . ALA A 1 99 ? -13.073 -8.613 17.875 1.00 88.06 99 ALA A CA 1
ATOM 785 C C . ALA A 1 99 ? -12.590 -7.346 17.154 1.00 88.06 99 ALA A C 1
ATOM 787 O O . ALA A 1 99 ? -12.626 -6.266 17.738 1.00 88.06 99 ALA A O 1
ATOM 788 N N . ALA A 1 100 ? -12.161 -7.458 15.894 1.00 89.88 100 ALA A N 1
ATOM 789 C CA . ALA A 1 100 ? -11.691 -6.319 15.114 1.00 89.88 100 ALA A CA 1
ATOM 790 C C . ALA A 1 100 ? -12.832 -5.325 14.836 1.00 89.88 100 ALA A C 1
ATOM 792 O O . ALA A 1 100 ? -12.657 -4.115 14.993 1.00 89.88 100 ALA A O 1
ATOM 793 N N . GLU A 1 101 ? -14.028 -5.832 14.538 1.00 90.25 101 GLU A N 1
ATOM 794 C CA . GLU A 1 101 ? -15.230 -5.023 14.358 1.00 90.25 101 GLU A CA 1
ATOM 795 C C . GLU A 1 101 ? -15.590 -4.282 15.650 1.00 90.25 101 GLU A C 1
ATOM 797 O O . GLU A 1 101 ? -15.720 -3.056 15.635 1.00 90.25 101 GLU A O 1
ATOM 802 N N . ARG A 1 102 ? -15.644 -4.988 16.787 1.00 89.88 102 ARG A N 1
ATOM 803 C CA . ARG A 1 102 ? -15.923 -4.385 18.102 1.00 89.88 102 ARG A CA 1
ATOM 804 C C . ARG A 1 102 ? -14.902 -3.304 18.470 1.00 89.88 102 ARG A C 1
ATOM 806 O O . ARG A 1 102 ? -15.287 -2.236 18.948 1.00 89.88 102 ARG A O 1
ATOM 813 N N . ILE A 1 103 ? -13.611 -3.527 18.200 1.00 91.69 103 ILE A N 1
ATOM 814 C CA . ILE A 1 103 ? -12.568 -2.507 18.403 1.00 91.69 103 ILE A CA 1
ATOM 815 C C . ILE A 1 103 ? -12.819 -1.293 17.505 1.00 91.69 103 ILE A C 1
ATOM 817 O O . ILE A 1 103 ? -12.747 -0.159 17.980 1.00 91.69 103 ILE A O 1
ATOM 821 N N . SER A 1 104 ? -13.123 -1.507 16.223 1.00 92.06 104 SER A N 1
ATOM 822 C CA . SER A 1 104 ? -13.369 -0.408 15.285 1.00 92.06 104 SER A CA 1
ATOM 823 C C . SER A 1 104 ? -14.570 0.450 15.699 1.00 92.06 104 SER A C 1
ATOM 825 O O . SER A 1 104 ? -14.456 1.674 15.730 1.00 92.06 104 SER A O 1
ATOM 827 N N . GLN A 1 105 ? -15.672 -0.171 16.128 1.00 91.44 105 GLN A N 1
ATOM 828 C CA . GLN A 1 105 ? -16.856 0.517 16.648 1.00 91.44 105 GLN A CA 1
ATOM 829 C C . GLN A 1 105 ? -16.525 1.310 17.920 1.00 91.44 105 GLN A C 1
ATOM 831 O O . GLN A 1 105 ? -16.868 2.487 18.035 1.00 91.44 105 GLN A O 1
ATOM 836 N N . ALA A 1 106 ? -15.779 0.710 18.852 1.00 91.69 106 ALA A N 1
ATOM 837 C CA . ALA A 1 106 ? -15.348 1.386 20.073 1.00 91.69 106 ALA A CA 1
ATOM 838 C C . ALA A 1 106 ? -14.447 2.600 19.791 1.00 91.69 106 ALA A C 1
ATOM 840 O O . ALA A 1 106 ? -14.545 3.614 20.483 1.00 91.69 106 ALA A O 1
ATOM 841 N N . LEU A 1 107 ? -13.592 2.528 18.767 1.00 91.75 107 LEU A N 1
ATOM 842 C CA . LEU A 1 107 ? -12.766 3.653 18.326 1.00 91.75 107 LEU A CA 1
ATOM 843 C C . LEU A 1 107 ? -13.600 4.779 17.700 1.00 91.75 107 LEU A C 1
ATOM 845 O O . LEU A 1 107 ? -13.270 5.943 17.920 1.00 91.75 107 LEU A O 1
ATOM 849 N N . VAL A 1 108 ? -14.692 4.470 16.991 1.00 91.81 108 VAL A N 1
ATOM 850 C CA . VAL A 1 108 ? -15.646 5.485 16.502 1.00 91.81 108 VAL A CA 1
ATOM 851 C C . VAL A 1 108 ? -16.304 6.214 1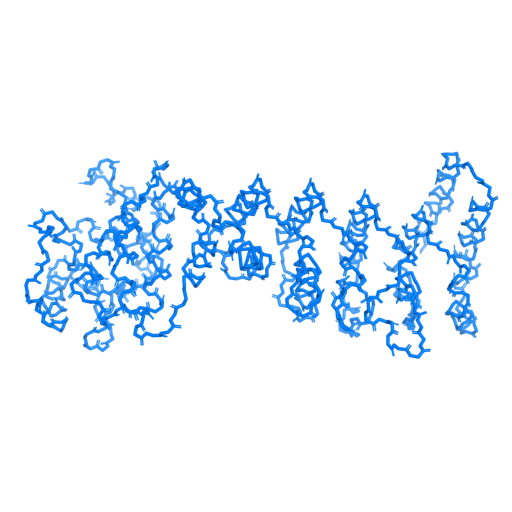7.667 1.00 91.81 108 VAL A C 1
ATOM 853 O O . VAL A 1 108 ? -16.315 7.445 17.688 1.00 91.81 108 VAL A O 1
ATOM 856 N N . VAL A 1 109 ? -16.800 5.485 18.666 1.00 90.31 109 VAL A N 1
ATOM 857 C CA . VAL A 1 109 ? -17.411 6.089 19.862 1.00 90.31 109 VAL A CA 1
ATOM 858 C C . VAL A 1 109 ? -16.387 6.915 20.641 1.00 90.31 109 VAL A C 1
ATOM 860 O O . VAL A 1 109 ? -16.674 8.038 21.059 1.00 90.31 109 VAL A O 1
ATOM 863 N N . GLN A 1 110 ? -15.160 6.410 20.786 1.00 89.94 110 GLN A N 1
ATOM 864 C CA . GLN A 1 110 ? -14.075 7.161 21.412 1.00 89.94 110 GLN A CA 1
ATOM 865 C C . GLN A 1 110 ? -13.760 8.445 20.639 1.00 89.94 110 GLN A C 1
ATOM 867 O O . GLN A 1 110 ? -13.516 9.471 21.264 1.00 89.94 110 GLN A O 1
ATOM 872 N N . ALA A 1 111 ? -13.752 8.400 19.306 1.00 89.56 111 ALA A N 1
ATOM 873 C CA . ALA A 1 111 ? -13.504 9.569 18.476 1.00 89.56 111 ALA A CA 1
ATOM 874 C C . ALA A 1 111 ? -14.573 10.648 18.696 1.00 89.56 111 ALA A C 1
ATOM 876 O O . ALA A 1 111 ? -14.219 11.809 18.875 1.00 89.56 111 ALA A O 1
ATOM 877 N N . HIS A 1 112 ? -15.852 10.268 18.742 1.00 88.25 112 HIS A N 1
ATOM 878 C CA . HIS A 1 112 ? -16.954 11.203 18.987 1.00 88.25 112 HIS A CA 1
ATOM 879 C C . HIS A 1 112 ? -16.885 11.832 20.382 1.00 88.25 112 HIS A C 1
ATOM 881 O O . HIS A 1 112 ? -16.997 13.047 20.519 1.00 88.25 112 HIS A O 1
ATOM 887 N N . ASN A 1 113 ? -16.663 11.016 21.413 1.00 87.44 113 ASN A N 1
ATOM 888 C CA . ASN A 1 113 ? -16.694 11.477 22.802 1.00 87.44 113 ASN A CA 1
ATOM 889 C C . ASN A 1 113 ? -15.387 12.154 23.243 1.00 87.44 113 ASN A C 1
ATOM 891 O O . ASN A 1 113 ? -15.390 13.006 24.127 1.00 87.44 113 ASN A O 1
ATOM 895 N N . TYR A 1 114 ? -14.254 11.776 22.651 1.00 87.38 114 TYR A N 1
ATOM 896 C CA . TYR A 1 114 ? -12.923 12.239 23.048 1.00 87.38 114 TYR A CA 1
ATOM 897 C C . TYR A 1 114 ? -12.044 12.600 21.839 1.00 87.38 114 TYR A C 1
ATOM 899 O O . TYR A 1 114 ? -10.927 12.081 21.715 1.00 87.38 114 TYR A O 1
ATOM 907 N N . PRO A 1 115 ? -12.485 13.505 20.947 1.00 86.00 115 PRO A N 1
ATOM 908 C CA . PRO A 1 115 ? -11.770 13.807 19.706 1.00 86.00 115 PRO A CA 1
ATOM 909 C C . PRO A 1 115 ? -10.347 14.333 19.946 1.00 86.00 115 PRO A C 1
ATOM 911 O O . PRO A 1 115 ? -9.427 13.996 19.207 1.00 86.00 115 PRO A O 1
ATOM 914 N N . TRP A 1 116 ? -10.119 15.079 21.032 1.00 84.19 116 TRP A N 1
ATOM 915 C CA . TRP A 1 116 ? -8.794 15.599 21.407 1.00 84.19 116 TRP A CA 1
ATOM 916 C C . TRP A 1 116 ? -7.797 14.518 21.850 1.00 84.19 116 TRP A C 1
ATOM 918 O O . TRP A 1 116 ? -6.600 14.784 21.958 1.00 84.19 116 TRP A O 1
ATOM 928 N N . LEU A 1 117 ? -8.265 13.300 22.145 1.00 84.75 117 LEU A N 1
ATOM 929 C CA . LEU A 1 117 ? -7.391 12.176 22.470 1.00 84.75 117 LEU A CA 1
ATOM 930 C C . LEU A 1 117 ? -6.845 11.481 21.224 1.00 84.75 117 LEU A C 1
ATOM 932 O O . LEU A 1 117 ? -5.883 10.714 21.359 1.00 84.75 117 LEU A O 1
ATOM 936 N N . LEU A 1 118 ? -7.444 11.713 20.053 1.00 84.50 118 LEU A N 1
ATOM 937 C CA . LEU A 1 118 ? -7.049 11.075 18.804 1.00 84.50 118 LEU A CA 1
ATOM 938 C C . LEU A 1 118 ? -5.655 11.536 18.381 1.00 84.50 118 LEU A C 1
ATOM 940 O O . LEU A 1 118 ? -5.335 12.722 18.337 1.00 84.50 118 LEU A O 1
ATOM 944 N N . ARG A 1 119 ? -4.809 10.564 18.060 1.00 82.38 119 ARG A N 1
ATOM 945 C CA . ARG A 1 119 ? -3.479 10.746 17.481 1.00 82.38 119 ARG A CA 1
ATOM 946 C C . ARG A 1 119 ? -3.423 10.013 16.149 1.00 82.38 119 ARG A C 1
ATOM 948 O O . ARG A 1 119 ? -4.229 9.125 15.888 1.00 82.38 119 ARG A O 1
ATOM 955 N N . SER A 1 120 ? -2.400 10.311 15.348 1.00 79.06 120 SER A N 1
ATOM 956 C CA . SER A 1 120 ? -2.148 9.612 14.077 1.00 79.06 120 SER A CA 1
ATOM 957 C C . SER A 1 120 ? -2.181 8.079 14.231 1.00 79.06 120 SER A C 1
ATOM 959 O O . SER A 1 120 ? -2.847 7.388 13.467 1.00 79.06 120 SER A O 1
ATOM 961 N N . LYS A 1 121 ? -1.595 7.547 15.315 1.00 81.31 121 LYS A N 1
ATOM 962 C CA . LYS A 1 121 ? -1.626 6.106 15.619 1.00 81.31 121 LYS A CA 1
ATOM 963 C C . LYS A 1 121 ? -3.033 5.539 15.830 1.00 81.31 121 LYS A C 1
ATOM 965 O O . LYS A 1 121 ? -3.258 4.391 15.479 1.00 81.31 121 LYS A O 1
ATOM 970 N N . ASP A 1 122 ? -3.975 6.295 16.395 1.00 84.00 122 ASP A N 1
ATOM 971 C CA . ASP A 1 122 ? -5.341 5.792 16.597 1.00 84.00 122 ASP A CA 1
ATOM 972 C C . ASP A 1 122 ? -6.096 5.689 15.261 1.00 84.00 122 ASP A C 1
ATOM 974 O O . ASP A 1 122 ? -6.912 4.788 15.092 1.00 84.00 122 ASP A O 1
ATOM 978 N N . ILE A 1 123 ? -5.773 6.558 14.292 1.00 85.75 123 ILE A N 1
ATOM 979 C CA . ILE A 1 123 ? -6.285 6.468 12.918 1.00 85.75 123 ILE A CA 1
ATOM 980 C C . ILE A 1 123 ? -5.744 5.201 12.251 1.00 85.75 123 ILE A C 1
ATOM 982 O O . ILE A 1 123 ? -6.523 4.427 11.705 1.00 85.75 123 ILE A O 1
ATOM 986 N N . GLU A 1 124 ? -4.435 4.945 12.341 1.00 85.31 124 GLU A N 1
ATOM 987 C CA . GLU A 1 124 ? -3.837 3.717 11.791 1.00 85.31 124 GLU A CA 1
ATOM 988 C C . GLU A 1 124 ? -4.436 2.454 12.420 1.00 85.31 124 GLU A C 1
ATOM 990 O O . GLU A 1 124 ? -4.711 1.482 11.720 1.00 85.31 124 GLU A O 1
ATOM 995 N N . LEU A 1 125 ? -4.689 2.466 13.732 1.00 87.12 125 LEU A N 1
ATOM 996 C CA . LEU A 1 125 ? -5.330 1.343 14.414 1.00 87.12 125 LEU A CA 1
ATOM 997 C C . LEU A 1 125 ? -6.771 1.141 13.973 1.00 87.12 125 LEU A C 1
ATOM 999 O O . LEU A 1 125 ? -7.160 0.008 13.698 1.00 87.12 125 LEU A O 1
ATOM 1003 N N . PHE A 1 126 ? -7.550 2.215 13.864 1.00 91.50 126 PHE A N 1
ATOM 1004 C CA . PHE A 1 126 ? -8.909 2.130 13.345 1.00 91.50 126 PHE A CA 1
ATOM 1005 C C . PHE A 1 126 ? -8.928 1.515 11.938 1.00 91.50 126 PHE A C 1
ATOM 1007 O O . PHE A 1 126 ? -9.713 0.604 11.671 1.00 91.50 126 PHE A O 1
ATOM 1014 N N . MET A 1 127 ? -8.022 1.944 11.059 1.00 90.56 127 MET A N 1
ATOM 1015 C CA . MET A 1 127 ? -7.930 1.434 9.687 1.00 90.56 127 MET A CA 1
ATOM 1016 C C . MET A 1 127 ? -7.463 -0.019 9.642 1.00 90.56 127 MET A C 1
ATOM 1018 O O . MET A 1 127 ? -7.984 -0.808 8.860 1.00 90.56 127 MET A O 1
ATOM 1022 N N . LEU A 1 128 ? -6.533 -0.407 10.511 1.00 88.12 128 LEU A N 1
ATOM 1023 C CA . LEU A 1 128 ? -6.096 -1.793 10.628 1.00 88.12 128 LEU A CA 1
ATOM 1024 C C . LEU A 1 128 ? -7.246 -2.711 11.076 1.00 88.12 128 LEU A C 1
ATOM 1026 O O . LEU A 1 128 ? -7.491 -3.740 10.452 1.00 88.12 128 LEU A O 1
ATOM 1030 N N . PHE A 1 129 ? -7.975 -2.341 12.133 1.00 90.25 129 PHE A N 1
ATOM 1031 C CA . PHE A 1 129 ? -9.054 -3.179 12.665 1.00 90.25 129 PHE A CA 1
ATOM 1032 C C . PHE A 1 129 ? -10.284 -3.222 11.759 1.00 90.25 129 PHE A C 1
ATOM 1034 O O . PHE A 1 129 ? -10.885 -4.281 11.625 1.00 90.25 129 PHE A O 1
ATOM 1041 N N . THR A 1 130 ? -10.633 -2.127 11.084 1.00 92.50 130 THR A N 1
ATOM 1042 C CA . THR A 1 130 ? -11.704 -2.161 10.072 1.00 92.50 130 THR A CA 1
ATOM 1043 C C . THR A 1 130 ? -11.349 -3.080 8.904 1.00 92.50 130 THR A C 1
ATOM 1045 O O . THR A 1 130 ? -12.205 -3.841 8.463 1.00 92.50 130 THR A O 1
ATOM 1048 N N . HIS A 1 131 ? -10.089 -3.083 8.453 1.00 89.56 131 HIS A N 1
ATOM 1049 C CA . HIS A 1 131 ? -9.643 -3.991 7.394 1.00 89.56 131 HIS A CA 1
ATOM 1050 C C . HIS A 1 131 ? -9.697 -5.454 7.851 1.00 89.56 131 HIS A C 1
ATOM 1052 O O . HIS A 1 131 ? -10.224 -6.307 7.143 1.00 89.56 131 HIS A O 1
ATOM 1058 N N . HIS A 1 132 ? -9.210 -5.757 9.058 1.00 88.62 132 HIS A N 1
ATOM 1059 C CA . HIS A 1 132 ? -9.307 -7.111 9.610 1.00 88.62 132 HIS A CA 1
ATOM 1060 C C . HIS A 1 132 ? -10.758 -7.572 9.780 1.00 88.62 132 HIS A C 1
ATOM 1062 O O . HIS A 1 132 ? -11.068 -8.711 9.440 1.00 88.62 132 HIS A O 1
ATOM 1068 N N . ALA A 1 133 ? -11.649 -6.694 10.246 1.00 90.88 133 ALA A N 1
ATOM 1069 C CA . ALA A 1 133 ? -13.070 -6.999 10.372 1.00 90.88 133 ALA A CA 1
ATOM 1070 C C . ALA A 1 133 ? -13.696 -7.344 9.013 1.00 90.88 133 ALA A C 1
ATOM 1072 O O . ALA A 1 133 ? -14.409 -8.339 8.895 1.00 90.88 133 ALA A O 1
ATOM 1073 N N . GLU A 1 134 ? -13.393 -6.571 7.968 1.00 91.62 134 GLU A N 1
ATOM 1074 C CA . GLU A 1 134 ? -13.844 -6.867 6.605 1.00 91.62 134 GLU A CA 1
ATOM 1075 C C . GLU A 1 134 ? -13.292 -8.206 6.101 1.00 91.62 134 GLU A C 1
ATOM 1077 O O . GLU A 1 134 ? -14.035 -8.997 5.526 1.00 91.62 134 GLU A O 1
ATOM 1082 N N . MET A 1 135 ? -12.010 -8.491 6.334 1.00 87.50 135 MET A N 1
ATOM 1083 C CA . MET A 1 135 ? -11.384 -9.743 5.896 1.00 87.50 135 MET A CA 1
ATOM 1084 C C . MET A 1 135 ? -11.967 -10.976 6.597 1.00 87.50 135 MET A C 1
ATOM 1086 O O . MET A 1 135 ? -12.075 -12.034 5.979 1.00 87.50 135 MET A O 1
ATOM 1090 N N . GLU A 1 136 ? -12.345 -10.855 7.870 1.00 87.44 136 GLU A N 1
ATOM 1091 C CA . GLU A 1 136 ? -12.942 -11.946 8.647 1.00 87.44 136 GLU A CA 1
ATOM 1092 C C . GLU A 1 136 ? -14.434 -12.148 8.341 1.00 87.44 136 GLU A C 1
ATOM 1094 O O . GLU A 1 136 ? -14.908 -13.284 8.334 1.00 87.44 136 GLU A O 1
ATOM 1099 N N . THR A 1 137 ? -15.185 -11.070 8.102 1.00 87.25 137 THR A N 1
ATOM 1100 C CA . THR A 1 137 ? -16.644 -11.134 7.881 1.00 87.25 137 THR A CA 1
ATOM 1101 C C . THR A 1 137 ? -17.040 -11.212 6.408 1.00 87.25 137 THR A C 1
ATOM 1103 O O . THR A 1 137 ? -18.150 -11.636 6.095 1.00 87.25 137 THR A O 1
ATOM 1106 N N . GLY A 1 138 ? -16.170 -10.775 5.496 1.00 87.88 138 GLY A N 1
ATOM 1107 C CA . GLY A 1 138 ? -16.489 -10.558 4.084 1.00 87.88 138 GLY A CA 1
ATOM 1108 C C . GLY A 1 138 ? -17.401 -9.351 3.824 1.00 87.88 138 GLY A C 1
ATOM 1109 O O . GLY A 1 138 ? -17.803 -9.131 2.680 1.00 87.88 138 GLY A O 1
ATOM 1110 N N . HIS A 1 139 ? -17.741 -8.570 4.855 1.00 87.62 139 HIS A N 1
ATOM 1111 C CA . HIS A 1 139 ? -18.675 -7.452 4.768 1.00 87.62 139 HIS A CA 1
ATOM 1112 C C . HIS A 1 139 ? -17.982 -6.139 5.150 1.00 87.62 139 HIS A C 1
ATOM 1114 O O . HIS A 1 139 ? -17.557 -5.973 6.294 1.00 87.62 139 HIS A O 1
ATOM 1120 N N . PRO A 1 140 ? -17.864 -5.175 4.223 1.00 87.81 140 PRO A N 1
ATOM 1121 C CA . PRO A 1 140 ? -17.172 -3.933 4.512 1.00 87.81 140 PRO A CA 1
ATOM 1122 C C . PRO A 1 140 ? -18.063 -2.985 5.326 1.00 87.81 140 PRO A C 1
ATOM 1124 O O . PRO A 1 140 ? -19.200 -2.682 4.955 1.00 87.81 140 PRO A O 1
ATOM 1127 N N . ASN A 1 141 ? -17.534 -2.466 6.433 1.00 88.12 141 ASN A N 1
ATOM 1128 C CA . ASN A 1 141 ? -18.252 -1.543 7.310 1.00 88.12 141 ASN A CA 1
ATOM 1129 C C . ASN A 1 141 ? -18.002 -0.078 6.904 1.00 88.12 141 ASN A C 1
ATOM 1131 O O . ASN A 1 141 ? -17.333 0.694 7.597 1.00 88.12 141 ASN A O 1
ATOM 1135 N N . HIS A 1 142 ? -18.536 0.307 5.741 1.00 92.62 142 HIS A N 1
ATOM 1136 C CA . HIS A 1 142 ? -18.370 1.662 5.203 1.00 92.62 142 HIS A CA 1
ATOM 1137 C C . HIS A 1 142 ? -18.943 2.743 6.131 1.00 92.62 142 HIS A C 1
ATOM 1139 O O . HIS A 1 142 ? -18.400 3.844 6.186 1.00 92.62 142 HIS A O 1
ATOM 1145 N N . SER A 1 143 ? -20.010 2.439 6.878 1.00 91.25 143 SER A N 1
ATOM 1146 C CA . SER A 1 143 ? -20.664 3.404 7.766 1.00 91.25 143 SER A CA 1
ATOM 1147 C C . SER A 1 143 ? -19.777 3.787 8.948 1.00 91.25 143 SER A C 1
ATOM 1149 O O . SER A 1 143 ? -19.677 4.973 9.256 1.00 91.25 143 SER A O 1
ATOM 1151 N N . SER A 1 144 ? -19.072 2.838 9.572 1.00 90.12 144 SER A N 1
ATOM 1152 C CA . SER A 1 144 ? -18.106 3.160 10.628 1.00 90.12 144 SER A CA 1
ATOM 1153 C C . SER A 1 144 ? -16.940 3.999 10.102 1.00 90.12 144 SER A C 1
ATOM 1155 O O . SER A 1 144 ? -16.502 4.920 10.791 1.00 90.12 144 SER A O 1
ATOM 1157 N N . ILE A 1 145 ? -16.462 3.742 8.878 1.00 92.12 145 ILE A N 1
ATOM 1158 C CA . ILE A 1 145 ? -15.412 4.566 8.256 1.00 92.12 145 ILE A CA 1
ATOM 1159 C C . ILE A 1 145 ? -15.937 5.981 7.962 1.00 92.12 145 ILE A C 1
ATOM 1161 O O . ILE A 1 145 ? -15.258 6.954 8.288 1.00 92.12 145 ILE A O 1
ATOM 1165 N N . ASP A 1 146 ? -17.151 6.120 7.419 1.00 91.56 146 ASP A N 1
ATOM 1166 C CA . ASP A 1 146 ? -17.802 7.419 7.185 1.00 91.56 146 ASP A CA 1
ATOM 1167 C C . ASP A 1 146 ? -17.973 8.210 8.496 1.00 91.56 146 ASP A C 1
ATOM 1169 O O . ASP A 1 146 ? -17.614 9.388 8.561 1.00 91.56 146 ASP A O 1
ATOM 1173 N N . GLN A 1 147 ? -18.445 7.558 9.564 1.00 90.25 147 GLN A N 1
ATOM 1174 C CA . GLN A 1 147 ? -18.598 8.163 10.892 1.00 90.25 147 GLN A CA 1
ATOM 1175 C C . GLN A 1 147 ? -17.254 8.615 11.472 1.00 90.25 147 GLN A C 1
ATOM 1177 O O . GLN A 1 147 ? -17.132 9.740 11.955 1.00 90.25 147 GLN A O 1
ATOM 1182 N N . PHE A 1 148 ? -16.218 7.776 11.391 1.00 89.81 148 PHE A N 1
ATOM 1183 C CA . PHE A 1 148 ? -14.883 8.141 11.865 1.00 89.81 148 PHE A CA 1
ATOM 1184 C C . PHE A 1 148 ? -14.316 9.334 11.086 1.00 89.81 148 PHE A C 1
ATOM 1186 O O . PHE A 1 148 ? -13.773 10.271 11.672 1.00 89.81 148 PHE A O 1
ATOM 1193 N N . ARG A 1 149 ? -14.491 9.351 9.757 1.00 87.50 149 ARG A N 1
ATOM 1194 C CA . ARG A 1 149 ? -14.071 10.472 8.903 1.00 87.50 149 ARG A CA 1
ATOM 1195 C C . ARG A 1 149 ? -14.794 11.769 9.244 1.00 87.50 149 ARG A C 1
ATOM 1197 O O . ARG A 1 149 ? -14.146 12.813 9.247 1.00 87.50 149 ARG A O 1
ATOM 1204 N N . ALA A 1 150 ? -16.090 11.712 9.545 1.00 87.62 150 ALA A N 1
ATOM 1205 C CA . ALA A 1 150 ? -16.869 12.886 9.929 1.00 87.62 150 ALA A CA 1
ATOM 1206 C C . ALA A 1 150 ? -16.309 13.557 11.195 1.00 87.62 150 ALA A C 1
ATOM 1208 O O . ALA A 1 150 ? -16.228 14.782 11.249 1.00 87.62 150 ALA A O 1
ATOM 1209 N N . VAL A 1 151 ? -15.839 12.768 12.167 1.00 85.75 151 VAL A N 1
ATOM 1210 C CA . VAL A 1 151 ? -15.177 13.285 13.378 1.00 85.75 151 VAL A CA 1
ATOM 1211 C C . VAL A 1 151 ? -13.789 13.852 13.086 1.00 85.75 151 VAL A C 1
ATOM 1213 O O . VAL A 1 151 ? -13.377 14.843 13.689 1.00 85.75 151 VAL A O 1
ATOM 1216 N N . LEU A 1 152 ? -13.042 13.233 12.169 1.00 82.81 152 LEU A N 1
ATOM 1217 C CA . LEU A 1 152 ? -11.703 13.700 11.815 1.00 82.81 152 LEU A CA 1
ATOM 1218 C C . LEU A 1 152 ? -11.721 15.011 11.025 1.00 82.81 152 LEU A C 1
ATOM 1220 O O . LEU A 1 152 ? -10.773 15.783 11.140 1.00 82.81 152 LEU A O 1
ATOM 1224 N N . LEU A 1 153 ? -12.755 15.273 10.224 1.00 80.06 153 LEU A N 1
ATOM 1225 C CA . LEU A 1 153 ? -12.782 16.418 9.311 1.00 80.06 153 LEU A CA 1
ATOM 1226 C C . LEU A 1 153 ? -12.580 17.775 10.032 1.00 80.06 153 LEU A C 1
ATOM 1228 O O . LEU A 1 153 ? -11.673 18.505 9.625 1.00 80.06 153 LEU A O 1
ATOM 1232 N N . PRO A 1 154 ? -13.287 18.097 11.139 1.00 77.88 154 PRO A N 1
ATOM 1233 C CA . PRO A 1 154 ? -13.034 19.322 11.906 1.00 77.88 154 PRO A CA 1
ATOM 1234 C C . PRO A 1 154 ? -11.627 19.389 12.522 1.00 77.88 154 PRO A C 1
ATOM 1236 O O . PRO A 1 154 ? -11.004 20.453 12.563 1.00 77.88 154 PRO A O 1
ATOM 1239 N N . LEU A 1 155 ? -11.098 18.251 12.984 1.00 72.75 155 LEU A N 1
ATOM 1240 C CA . LEU A 1 155 ? -9.752 18.175 13.560 1.00 72.75 155 LEU A CA 1
ATOM 1241 C C . LEU A 1 155 ? -8.677 18.416 12.495 1.00 72.75 155 LEU A C 1
ATOM 1243 O O . LEU A 1 155 ? -7.676 19.073 12.763 1.00 72.75 155 LEU A O 1
ATOM 1247 N N . ARG A 1 156 ? -8.898 17.936 11.270 1.00 72.88 156 ARG A N 1
ATOM 1248 C CA . ARG A 1 156 ? -7.985 18.133 10.139 1.00 72.88 156 ARG A CA 1
ATOM 1249 C C . ARG A 1 156 ? -7.917 19.571 9.682 1.00 72.88 156 ARG A C 1
ATOM 1251 O O . ARG A 1 156 ? -6.814 20.060 9.457 1.00 72.88 156 ARG A O 1
ATOM 1258 N N . THR A 1 157 ? -9.057 20.257 9.611 1.00 68.62 157 THR A N 1
ATOM 1259 C CA . THR A 1 157 ? -9.072 21.695 9.314 1.00 68.62 157 THR A CA 1
ATOM 1260 C C . THR A 1 157 ? -8.278 22.497 10.343 1.00 68.62 157 THR A C 1
ATOM 1262 O O . THR A 1 157 ? -7.619 23.461 9.975 1.00 68.62 157 THR A O 1
ATOM 1265 N N . ALA A 1 158 ? -8.260 22.070 11.611 1.00 62.75 158 ALA A N 1
ATOM 1266 C CA . ALA A 1 158 ? -7.428 22.692 12.641 1.00 62.75 158 ALA A CA 1
ATOM 1267 C C . ALA A 1 158 ? -5.932 22.328 12.528 1.00 62.75 158 ALA A C 1
ATOM 1269 O O . ALA A 1 158 ? -5.080 23.085 12.989 1.00 62.75 158 ALA A O 1
ATOM 1270 N N . LEU A 1 159 ? -5.608 21.180 11.923 1.00 61.19 159 LEU A N 1
ATOM 1271 C CA . LEU A 1 159 ? -4.247 20.652 11.764 1.00 61.19 159 LEU A CA 1
ATOM 1272 C C . LEU A 1 159 ? -3.646 20.879 10.363 1.00 61.19 159 LEU A C 1
ATOM 1274 O O . LEU A 1 159 ? -2.547 20.395 10.103 1.00 61.19 159 LEU A O 1
ATOM 1278 N N . ASN A 1 160 ? -4.339 21.594 9.467 1.00 64.06 160 ASN A N 1
ATOM 1279 C CA . ASN A 1 160 ? -3.969 21.783 8.054 1.00 64.06 160 ASN A CA 1
ATOM 1280 C C . ASN A 1 160 ? -3.713 20.468 7.286 1.00 64.06 160 ASN A C 1
ATOM 1282 O O . ASN A 1 160 ? -2.875 20.423 6.388 1.00 64.06 160 ASN A O 1
ATOM 1286 N N . GLN A 1 161 ? -4.420 19.395 7.643 1.00 68.94 161 GLN A N 1
ATOM 1287 C CA . GLN A 1 161 ? -4.318 18.102 6.959 1.00 68.94 161 GLN A CA 1
ATOM 1288 C C . GLN A 1 161 ? -5.244 18.052 5.745 1.00 68.94 161 GLN A C 1
ATOM 1290 O O . GLN A 1 161 ? -6.375 18.542 5.797 1.00 68.94 161 GLN A O 1
ATOM 1295 N N . SER A 1 162 ? -4.768 17.449 4.657 1.00 73.94 162 SER A N 1
ATOM 1296 C CA . SER A 1 162 ? -5.487 17.410 3.383 1.00 73.94 162 SER A CA 1
ATOM 1297 C C . SER A 1 162 ? -6.398 16.182 3.273 1.00 73.94 162 SER A C 1
ATOM 1299 O O . SER A 1 162 ? -6.210 15.176 3.958 1.00 73.94 162 SER A O 1
ATOM 1301 N N . ASP A 1 163 ? -7.378 16.221 2.366 1.00 74.25 163 ASP A N 1
ATOM 1302 C CA . ASP A 1 163 ? -8.155 15.022 2.020 1.00 74.25 163 ASP A CA 1
ATOM 1303 C C . ASP A 1 163 ? -7.283 13.913 1.410 1.00 74.25 163 ASP A C 1
ATOM 1305 O O . ASP A 1 163 ? -7.637 12.737 1.523 1.00 74.25 163 ASP A O 1
ATOM 1309 N N . ALA A 1 164 ? -6.148 14.264 0.788 1.00 78.12 164 ALA A N 1
ATOM 1310 C CA . ALA A 1 164 ? -5.216 13.282 0.241 1.00 78.12 164 ALA A CA 1
ATOM 1311 C C . ALA A 1 164 ? -4.665 12.388 1.358 1.00 78.12 164 ALA A C 1
ATOM 1313 O O . ALA A 1 164 ? -4.670 11.171 1.204 1.00 78.12 164 ALA A O 1
ATOM 1314 N N . ASP A 1 165 ? -4.359 12.950 2.532 1.00 80.25 165 ASP A N 1
ATOM 1315 C CA . ASP A 1 165 ? -3.847 12.214 3.695 1.00 80.25 165 ASP A CA 1
ATOM 1316 C C . ASP A 1 165 ? -4.785 11.058 4.093 1.00 80.25 165 ASP A C 1
ATOM 1318 O O . ASP A 1 165 ? -4.349 9.997 4.531 1.00 80.25 165 ASP A O 1
ATOM 1322 N N . MET A 1 166 ? -6.101 11.235 3.930 1.00 82.25 166 MET A N 1
ATOM 1323 C CA . MET A 1 166 ? -7.082 10.182 4.204 1.00 82.25 166 MET A CA 1
ATOM 1324 C C . MET A 1 166 ? -7.043 9.061 3.173 1.00 82.25 166 MET A C 1
ATOM 1326 O O . MET A 1 166 ? -7.095 7.888 3.539 1.00 82.25 166 MET A O 1
ATOM 1330 N N . ILE A 1 167 ? -7.010 9.432 1.893 1.00 87.94 167 ILE A N 1
ATOM 1331 C CA . ILE A 1 167 ? -6.938 8.478 0.787 1.00 87.94 167 ILE A CA 1
ATOM 1332 C C . ILE A 1 167 ? -5.656 7.657 0.917 1.00 87.94 167 ILE A C 1
ATOM 1334 O O . ILE A 1 167 ? -5.703 6.435 0.830 1.00 87.94 167 ILE A O 1
ATOM 1338 N N . GLU A 1 168 ? -4.542 8.304 1.243 1.00 85.56 168 GLU A N 1
ATOM 1339 C CA . GLU A 1 168 ? -3.259 7.650 1.489 1.00 85.56 168 GLU A CA 1
ATOM 1340 C C . GLU A 1 168 ? -3.335 6.622 2.621 1.00 85.56 168 GLU A C 1
ATOM 1342 O O . GLU A 1 168 ? -2.833 5.507 2.483 1.00 85.56 168 GLU A O 1
ATOM 1347 N N . VAL A 1 169 ? -4.011 6.945 3.727 1.00 85.38 169 VAL A N 1
ATOM 1348 C CA . VAL A 1 169 ? -4.208 5.990 4.827 1.00 85.38 169 VAL A CA 1
ATOM 1349 C C . VAL A 1 169 ? -5.097 4.813 4.392 1.00 85.38 169 VAL A C 1
ATOM 1351 O O . VAL A 1 169 ? -4.782 3.667 4.711 1.00 85.38 169 VAL A O 1
ATOM 1354 N N . LEU A 1 170 ? -6.181 5.054 3.647 1.00 89.56 170 LEU A N 1
ATOM 1355 C CA . LEU A 1 170 ? -7.047 3.981 3.128 1.00 89.56 170 LEU A CA 1
ATOM 1356 C C . LEU A 1 170 ? -6.277 3.029 2.208 1.00 89.56 170 LEU A C 1
ATOM 1358 O O . LEU A 1 170 ? -6.405 1.810 2.322 1.00 89.56 170 LEU A O 1
ATOM 1362 N N . VAL A 1 171 ? -5.448 3.594 1.333 1.00 89.50 171 VAL A N 1
ATOM 1363 C CA . VAL A 1 171 ? -4.568 2.862 0.422 1.00 89.50 171 VAL A CA 1
ATOM 1364 C C . VAL A 1 171 ? -3.531 2.049 1.197 1.00 89.50 171 VAL A C 1
ATOM 1366 O O . VAL A 1 171 ? -3.377 0.856 0.939 1.00 89.50 171 VAL A O 1
ATOM 1369 N N . ARG A 1 172 ? -2.875 2.654 2.196 1.00 83.62 172 ARG A N 1
ATOM 1370 C CA . ARG A 1 172 ? -1.879 1.993 3.058 1.00 83.62 172 ARG A CA 1
ATOM 1371 C C . ARG A 1 172 ? -2.440 0.757 3.762 1.00 83.62 172 ARG A C 1
ATOM 1373 O O . ARG A 1 172 ? -1.722 -0.222 3.943 1.00 83.62 172 ARG A O 1
ATOM 1380 N N . HIS A 1 173 ? -3.712 0.803 4.144 1.00 86.19 173 HIS A N 1
ATOM 1381 C CA . HIS A 1 173 ? -4.413 -0.295 4.809 1.00 86.19 173 HIS A CA 1
ATOM 1382 C C . HIS A 1 173 ? -5.258 -1.157 3.856 1.00 86.19 173 HIS A C 1
ATOM 1384 O O . HIS A 1 173 ? -6.051 -1.968 4.321 1.00 86.19 173 HIS A O 1
ATOM 1390 N N . ALA A 1 174 ? -5.075 -1.012 2.538 1.00 88.50 174 ALA A N 1
ATOM 1391 C CA . ALA A 1 174 ? -5.731 -1.808 1.501 1.00 88.50 174 ALA A CA 1
ATOM 1392 C C . ALA A 1 174 ? -7.269 -1.876 1.614 1.00 88.50 174 ALA A C 1
ATOM 1394 O O . ALA A 1 174 ? -7.886 -2.918 1.377 1.00 88.50 174 ALA A O 1
ATOM 1395 N N . HIS A 1 175 ? -7.905 -0.748 1.939 1.00 91.56 175 HIS A N 1
ATOM 1396 C CA . HIS A 1 175 ? -9.366 -0.595 2.003 1.00 91.56 175 HIS A CA 1
ATOM 1397 C C . HIS A 1 175 ? -10.006 -0.506 0.611 1.00 91.56 175 HIS A C 1
ATOM 1399 O O . HIS A 1 175 ? -10.675 0.471 0.275 1.00 91.56 175 HIS A O 1
ATOM 1405 N N . THR A 1 176 ? -9.782 -1.511 -0.240 1.00 93.19 176 THR A N 1
ATOM 1406 C CA . THR A 1 176 ? -10.209 -1.488 -1.649 1.00 93.19 176 THR A CA 1
ATOM 1407 C C . THR A 1 176 ? -11.726 -1.333 -1.804 1.00 93.19 176 THR A C 1
ATOM 1409 O O . THR A 1 176 ? -12.180 -0.594 -2.670 1.00 93.19 176 THR A O 1
ATOM 1412 N N . SER A 1 177 ? -12.522 -2.004 -0.966 1.00 94.31 177 SER A N 1
ATOM 1413 C CA . SER A 1 177 ? -13.994 -1.940 -0.995 1.00 94.31 177 SER A CA 1
ATOM 1414 C C . SER A 1 177 ? -14.523 -0.542 -0.676 1.00 94.31 177 SER A C 1
ATOM 1416 O O . SER A 1 177 ? -15.446 -0.051 -1.329 1.00 94.31 177 SER A O 1
ATOM 1418 N N . TYR A 1 178 ? -13.904 0.131 0.292 1.00 93.94 178 TYR A N 1
ATOM 1419 C CA . TYR A 1 178 ? -14.271 1.485 0.660 1.00 93.94 178 TYR A CA 1
ATOM 1420 C C . TYR A 1 178 ? -13.777 2.500 -0.376 1.00 93.94 178 TYR A C 1
ATOM 1422 O O . TYR A 1 178 ? -14.506 3.431 -0.706 1.00 93.94 178 TYR A O 1
ATOM 1430 N N . LEU A 1 179 ? -12.584 2.306 -0.949 1.00 93.62 179 LEU A N 1
ATOM 1431 C CA . LEU A 1 179 ? -12.096 3.110 -2.077 1.00 93.62 179 LEU A CA 1
ATOM 1432 C C . LEU A 1 179 ? -13.039 3.015 -3.288 1.00 93.62 179 LEU A C 1
ATOM 1434 O O . LEU A 1 179 ? -13.388 4.040 -3.869 1.00 93.62 179 LEU A O 1
ATOM 1438 N N . GLU A 1 180 ? -13.525 1.814 -3.604 1.00 94.56 180 GLU A N 1
ATOM 1439 C CA . GLU A 1 180 ? -14.562 1.570 -4.613 1.00 94.56 180 GLU A CA 1
ATOM 1440 C C . GLU A 1 180 ? -15.866 2.316 -4.284 1.00 94.56 180 GLU A C 1
ATOM 1442 O O . GLU A 1 180 ? -16.456 2.982 -5.136 1.00 94.56 180 GLU A O 1
ATOM 1447 N N . TYR A 1 181 ? -16.314 2.257 -3.028 1.00 94.44 181 TYR A N 1
ATOM 1448 C CA . TYR A 1 181 ? -17.478 3.017 -2.571 1.00 94.44 181 TYR A CA 1
ATOM 1449 C C . TYR A 1 181 ? -17.295 4.533 -2.740 1.00 94.44 181 TYR A C 1
ATOM 1451 O O . TYR A 1 181 ? -18.231 5.211 -3.167 1.00 94.44 181 TYR A O 1
ATOM 1459 N N . LEU A 1 182 ? -16.102 5.068 -2.464 1.00 92.56 182 LEU A N 1
ATOM 1460 C CA . LEU A 1 182 ? -15.799 6.482 -2.687 1.00 92.56 182 LEU A CA 1
ATOM 1461 C C . LEU A 1 182 ? -15.770 6.841 -4.171 1.00 92.56 182 LEU A C 1
ATOM 1463 O O . LEU A 1 182 ? -16.371 7.845 -4.540 1.00 92.56 182 LEU A O 1
ATOM 1467 N N . ALA A 1 183 ? -15.147 6.019 -5.017 1.00 92.69 183 ALA A N 1
ATOM 1468 C CA . ALA A 1 183 ? -15.101 6.239 -6.463 1.00 92.69 183 ALA A CA 1
ATOM 1469 C C . ALA A 1 183 ? -16.505 6.272 -7.093 1.00 92.69 183 ALA A C 1
ATOM 1471 O O . ALA A 1 183 ? -16.778 7.073 -7.981 1.00 92.69 183 ALA A O 1
ATOM 1472 N N . ARG A 1 184 ? -17.446 5.462 -6.588 1.00 93.88 184 ARG A N 1
ATOM 1473 C CA . ARG A 1 184 ? -18.853 5.509 -7.031 1.00 93.88 184 ARG A CA 1
ATOM 1474 C C . ARG A 1 184 ? -19.571 6.800 -6.645 1.00 93.88 184 ARG A C 1
ATOM 1476 O O . ARG A 1 184 ? -20.509 7.197 -7.332 1.00 93.88 184 ARG A O 1
ATOM 1483 N N . ARG A 1 185 ? -19.183 7.423 -5.529 1.00 93.06 185 ARG A N 1
ATOM 1484 C CA . ARG A 1 185 ? -19.774 8.686 -5.054 1.00 93.06 185 ARG A CA 1
ATOM 1485 C C . ARG A 1 185 ? -19.132 9.907 -5.704 1.00 93.06 185 ARG A C 1
ATOM 1487 O O . ARG A 1 185 ? -19.826 10.894 -5.926 1.00 93.06 185 ARG A O 1
ATOM 1494 N N . ASP A 1 186 ? -17.839 9.831 -5.989 1.00 92.25 186 ASP A N 1
ATOM 1495 C CA . ASP A 1 186 ? -17.063 10.855 -6.678 1.00 92.25 186 ASP A CA 1
ATOM 1496 C C . ASP A 1 186 ? -16.276 10.215 -7.836 1.00 92.25 186 ASP A C 1
ATOM 1498 O O . ASP A 1 186 ? -15.166 9.716 -7.625 1.00 92.25 186 ASP A O 1
ATOM 1502 N N . PRO A 1 187 ? -16.832 10.231 -9.064 1.00 90.31 187 PRO A N 1
ATOM 1503 C CA . PRO A 1 187 ? -16.181 9.646 -10.235 1.00 90.31 187 PRO A CA 1
ATOM 1504 C C . PRO A 1 187 ? -14.816 10.261 -10.574 1.00 90.31 187 PRO A C 1
ATOM 1506 O O . PRO A 1 187 ? -14.008 9.610 -11.228 1.00 90.31 187 PRO A O 1
ATOM 1509 N N . PHE A 1 188 ? -14.537 11.489 -10.121 1.00 90.50 188 PHE A N 1
ATOM 1510 C CA . PHE A 1 188 ? -13.272 12.192 -10.372 1.00 90.50 188 PHE A CA 1
ATOM 1511 C C . PHE A 1 188 ? -12.247 11.995 -9.247 1.00 90.50 188 PHE A C 1
ATOM 1513 O O . PHE A 1 188 ? -11.152 12.562 -9.291 1.00 90.50 188 PHE A O 1
ATOM 1520 N N . MET A 1 189 ? -12.577 11.190 -8.230 1.00 92.00 189 MET A N 1
ATOM 1521 C CA . MET A 1 189 ? -11.697 10.917 -7.093 1.00 92.00 189 MET A CA 1
ATOM 1522 C C . MET A 1 189 ? -10.341 10.389 -7.565 1.00 92.00 189 MET A C 1
ATOM 1524 O O . MET A 1 189 ? -9.297 10.861 -7.114 1.00 92.00 189 MET A O 1
ATOM 1528 N N . LEU A 1 190 ? -10.342 9.464 -8.527 1.00 88.69 190 LEU A N 1
ATOM 1529 C CA . LEU A 1 190 ? -9.098 8.911 -9.041 1.00 88.69 190 LEU A CA 1
ATOM 1530 C C . LEU A 1 190 ? -8.286 9.959 -9.806 1.00 88.69 190 LEU A C 1
ATOM 1532 O O . LEU A 1 190 ? -7.092 10.062 -9.567 1.00 88.69 190 LEU A O 1
ATOM 1536 N N . ASP A 1 191 ? -8.903 10.810 -10.626 1.00 88.69 191 ASP A N 1
ATOM 1537 C CA . ASP A 1 191 ? -8.181 11.888 -11.319 1.00 88.69 191 ASP A CA 1
ATOM 1538 C C . ASP A 1 191 ? -7.474 12.826 -10.335 1.00 88.69 191 ASP A C 1
ATOM 1540 O O . ASP A 1 191 ? -6.338 13.249 -10.573 1.00 88.69 191 ASP A O 1
ATOM 1544 N N . LYS A 1 192 ? -8.128 13.100 -9.199 1.00 89.62 192 LYS A N 1
ATOM 1545 C CA . LYS A 1 192 ? -7.617 13.967 -8.134 1.00 89.62 192 LYS A CA 1
ATOM 1546 C C . LYS A 1 192 ? -6.492 13.323 -7.320 1.00 89.62 192 LYS A C 1
ATOM 1548 O O . LYS A 1 192 ? -5.576 14.032 -6.908 1.00 89.62 192 LYS A O 1
ATOM 1553 N N . TYR A 1 193 ? -6.558 12.013 -7.066 1.00 90.81 193 TYR A N 1
ATOM 1554 C CA . TYR A 1 193 ? -5.680 11.339 -6.099 1.00 90.81 193 TYR A CA 1
ATOM 1555 C C . TYR A 1 193 ? -4.816 10.207 -6.673 1.00 90.81 193 TYR A C 1
ATOM 1557 O O . TYR A 1 193 ? -4.027 9.635 -5.923 1.00 90.81 193 TYR A O 1
ATOM 1565 N N . GLN A 1 194 ? -4.901 9.886 -7.968 1.00 90.06 194 GLN A N 1
ATOM 1566 C CA . GLN A 1 194 ? -4.154 8.783 -8.601 1.00 90.06 194 GLN A CA 1
ATOM 1567 C C . GLN A 1 194 ? -2.655 8.849 -8.316 1.00 90.06 194 GLN A C 1
ATOM 1569 O O . GLN A 1 194 ? -2.030 7.822 -8.065 1.00 90.06 194 GLN A O 1
ATOM 1574 N N . HIS A 1 195 ? -2.096 10.059 -8.281 1.00 87.69 195 HIS A N 1
ATOM 1575 C CA . HIS A 1 195 ? -0.691 10.279 -7.986 1.00 87.69 195 HIS A CA 1
ATOM 1576 C C . HIS A 1 195 ? -0.320 9.784 -6.580 1.00 87.69 195 HIS A C 1
ATOM 1578 O O . HIS A 1 195 ? 0.556 8.933 -6.444 1.00 87.69 195 HIS A O 1
ATOM 1584 N N . SER A 1 196 ? -1.033 10.251 -5.548 1.00 86.31 196 SER A N 1
ATOM 1585 C CA . SER A 1 196 ? -0.842 9.807 -4.161 1.00 86.31 196 SER A CA 1
ATOM 1586 C C . SER A 1 196 ? -1.129 8.315 -3.991 1.00 86.31 196 SER A C 1
ATOM 1588 O O . SER A 1 196 ? -0.374 7.625 -3.313 1.00 86.31 196 SER A O 1
ATOM 1590 N N . ILE A 1 197 ? -2.192 7.802 -4.624 1.00 90.19 197 ILE A N 1
ATOM 1591 C CA . ILE A 1 197 ? -2.591 6.390 -4.539 1.00 90.19 197 ILE A CA 1
ATOM 1592 C C . ILE A 1 197 ? -1.478 5.488 -5.079 1.00 90.19 197 ILE A C 1
ATOM 1594 O O . ILE A 1 197 ? -1.026 4.581 -4.380 1.00 90.19 197 ILE A O 1
ATOM 1598 N N . LEU A 1 198 ? -1.025 5.733 -6.312 1.00 90.81 198 LEU A N 1
ATOM 1599 C CA . LEU A 1 198 ? -0.022 4.885 -6.946 1.00 90.81 198 LEU A CA 1
ATOM 1600 C C . LEU A 1 198 ? 1.345 5.020 -6.271 1.00 90.81 198 LEU A C 1
ATOM 1602 O O . LEU A 1 198 ? 1.990 4.000 -6.041 1.00 90.81 198 LEU A O 1
ATOM 1606 N N . LEU A 1 199 ? 1.776 6.234 -5.906 1.00 85.75 199 LEU A N 1
ATOM 1607 C CA . LEU A 1 199 ? 3.037 6.407 -5.180 1.00 85.75 199 LEU A CA 1
ATOM 1608 C C . LEU A 1 199 ? 3.030 5.639 -3.858 1.00 85.75 199 LEU A C 1
ATOM 1610 O O . LEU A 1 199 ? 3.975 4.905 -3.593 1.00 85.75 199 LEU A O 1
ATOM 1614 N N . TRP A 1 200 ? 1.959 5.715 -3.064 1.00 84.31 200 TRP A N 1
ATOM 1615 C CA . TRP A 1 200 ? 1.887 4.962 -1.808 1.00 84.31 200 TRP A CA 1
ATOM 1616 C C . TRP A 1 200 ? 1.926 3.449 -2.017 1.00 84.31 200 TRP A C 1
ATOM 1618 O O . TRP A 1 200 ? 2.646 2.751 -1.301 1.00 84.31 200 TRP A O 1
ATOM 1628 N N . LEU A 1 201 ? 1.180 2.928 -2.993 1.00 86.38 201 LEU A N 1
ATOM 1629 C CA . LEU A 1 201 ? 1.149 1.489 -3.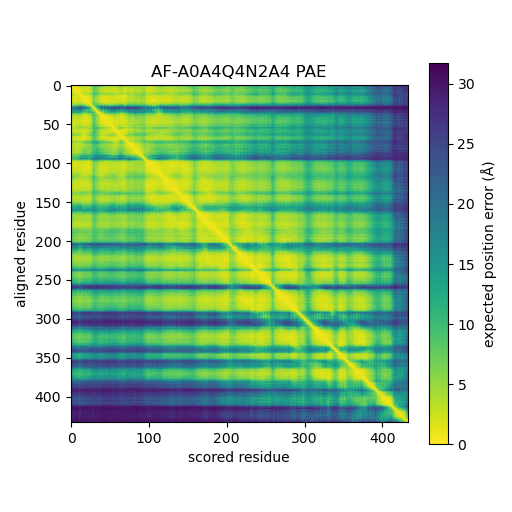277 1.00 86.38 201 LEU A CA 1
ATOM 1630 C C . LEU A 1 201 ? 2.505 0.956 -3.738 1.00 86.38 201 LEU A C 1
ATOM 1632 O O . LEU A 1 201 ? 2.858 -0.180 -3.418 1.00 86.38 201 LEU A O 1
ATOM 1636 N N . LEU A 1 202 ? 3.251 1.767 -4.486 1.00 83.69 202 LEU A N 1
ATOM 1637 C CA . LEU A 1 202 ? 4.497 1.363 -5.124 1.00 83.69 202 LEU A CA 1
ATOM 1638 C C . LEU A 1 202 ? 5.742 1.654 -4.279 1.00 83.69 202 LEU A C 1
ATOM 1640 O O . LEU A 1 202 ? 6.700 0.888 -4.354 1.00 83.69 202 LEU A O 1
ATOM 1644 N N . ASP A 1 203 ? 5.739 2.716 -3.477 1.00 74.12 203 ASP A N 1
ATOM 1645 C CA . ASP A 1 203 ? 6.877 3.119 -2.641 1.00 74.12 203 ASP A CA 1
ATOM 1646 C C . ASP A 1 203 ? 6.830 2.462 -1.250 1.00 74.12 203 ASP A C 1
ATOM 1648 O O . ASP A 1 203 ? 7.823 1.940 -0.751 1.00 74.12 203 ASP A O 1
ATOM 1652 N N . SER A 1 204 ? 5.648 2.397 -0.629 1.00 61.19 204 SER A N 1
ATOM 1653 C CA . SER A 1 204 ? 5.500 1.918 0.758 1.00 61.19 204 SER A CA 1
ATOM 1654 C C . SER A 1 204 ? 5.131 0.438 0.883 1.00 61.19 204 SER A C 1
ATOM 1656 O O . SER A 1 204 ? 5.070 -0.099 1.993 1.00 61.19 204 SER A O 1
ATOM 1658 N N . GLY A 1 205 ? 4.873 -0.231 -0.242 1.00 53.28 205 GLY A N 1
ATOM 1659 C CA . GLY A 1 205 ? 4.311 -1.577 -0.280 1.00 53.28 205 GLY A CA 1
ATOM 1660 C C . GLY A 1 205 ? 5.225 -2.701 0.211 1.00 53.28 205 GLY A C 1
ATOM 1661 O O . GLY A 1 205 ? 4.733 -3.809 0.357 1.00 53.28 205 GLY A O 1
ATOM 1662 N N . TYR A 1 206 ? 6.518 -2.470 0.476 1.00 57.44 206 TYR A N 1
ATOM 1663 C CA . TYR A 1 206 ? 7.478 -3.570 0.680 1.00 57.44 206 TYR A CA 1
ATOM 1664 C C . TYR A 1 206 ? 8.238 -3.597 2.014 1.00 57.44 206 TYR A C 1
ATOM 1666 O O . TYR A 1 206 ? 8.914 -4.588 2.272 1.00 57.44 206 TYR A O 1
ATOM 1674 N N . ASN A 1 207 ? 8.061 -2.604 2.892 1.00 58.81 207 ASN A N 1
ATOM 1675 C CA . ASN A 1 207 ? 8.827 -2.505 4.144 1.00 58.81 207 ASN A CA 1
ATOM 1676 C C . ASN A 1 207 ? 8.064 -3.117 5.349 1.00 58.81 207 ASN A C 1
ATOM 1678 O O . ASN A 1 207 ? 8.164 -4.315 5.612 1.00 58.81 207 ASN A O 1
ATOM 1682 N N . ASP A 1 208 ? 7.257 -2.321 6.066 1.00 55.47 208 ASP A N 1
ATOM 1683 C CA . ASP A 1 208 ? 6.565 -2.738 7.306 1.00 55.47 208 ASP A CA 1
ATOM 1684 C C . ASP A 1 208 ? 5.070 -3.059 7.122 1.00 55.47 208 ASP A C 1
ATOM 1686 O O . ASP A 1 208 ? 4.475 -3.799 7.907 1.00 55.47 208 ASP A O 1
ATOM 1690 N N . GLN A 1 209 ? 4.421 -2.495 6.102 1.00 55.75 209 GLN A N 1
ATOM 1691 C CA . GLN A 1 209 ? 2.966 -2.603 5.924 1.00 55.75 209 GLN A CA 1
ATOM 1692 C C . GLN A 1 209 ? 2.552 -3.901 5.231 1.00 55.75 209 GLN A C 1
ATOM 1694 O O . GLN A 1 209 ? 1.525 -4.478 5.580 1.00 55.75 209 GLN A O 1
ATOM 1699 N N . THR A 1 210 ? 3.386 -4.435 4.337 1.00 57.81 210 THR A N 1
ATOM 1700 C CA . THR A 1 210 ? 3.251 -5.798 3.801 1.00 57.81 210 THR A CA 1
ATOM 1701 C C . THR A 1 210 ? 3.196 -6.840 4.903 1.00 57.81 210 THR A C 1
ATOM 1703 O O . THR A 1 210 ? 2.430 -7.792 4.794 1.00 57.81 210 THR A O 1
ATOM 1706 N N . GLN A 1 211 ? 3.965 -6.649 5.979 1.00 62.28 211 GLN A N 1
ATOM 1707 C CA . GLN A 1 211 ? 3.924 -7.540 7.138 1.00 62.28 211 GLN A CA 1
ATOM 1708 C C . GLN A 1 211 ? 2.602 -7.429 7.913 1.00 62.28 211 GLN A C 1
ATOM 1710 O O . GLN A 1 211 ? 2.179 -8.403 8.528 1.00 62.28 211 GLN A O 1
ATOM 1715 N N . ARG A 1 212 ? 1.946 -6.259 7.895 1.00 65.94 212 ARG A N 1
ATOM 1716 C CA . ARG A 1 212 ? 0.715 -5.989 8.661 1.00 65.94 212 ARG A CA 1
ATOM 1717 C C . ARG A 1 212 ? -0.569 -6.323 7.899 1.00 65.94 212 ARG A C 1
ATOM 1719 O O . ARG A 1 212 ? -1.490 -6.873 8.489 1.00 65.94 212 ARG A O 1
ATOM 1726 N N . VAL A 1 213 ? -0.633 -5.973 6.617 1.00 69.94 213 VAL A N 1
ATOM 1727 C CA . VAL A 1 213 ? -1.847 -6.030 5.777 1.00 69.94 213 VAL A CA 1
ATOM 1728 C C . VAL A 1 213 ? -1.754 -7.138 4.717 1.00 69.94 213 VAL A C 1
ATOM 1730 O O . VAL A 1 213 ? -2.770 -7.627 4.226 1.00 69.94 213 VAL A O 1
ATOM 1733 N N . GLY A 1 214 ? -0.538 -7.590 4.399 1.00 72.69 214 GLY A N 1
ATOM 1734 C CA . GLY A 1 214 ? -0.271 -8.655 3.434 1.00 72.69 214 GLY A CA 1
ATOM 1735 C C . GLY A 1 214 ? -0.083 -8.155 1.999 1.00 72.69 214 GLY A C 1
ATOM 1736 O O . GLY A 1 214 ? -0.816 -7.298 1.505 1.00 72.69 214 GLY A O 1
ATOM 1737 N N . THR A 1 215 ? 0.876 -8.752 1.282 1.00 74.25 215 THR A N 1
ATOM 1738 C CA . THR A 1 215 ? 1.189 -8.436 -0.127 1.00 74.25 215 THR A CA 1
ATOM 1739 C C . THR A 1 215 ? -0.023 -8.585 -1.050 1.00 74.25 215 THR A C 1
ATOM 1741 O O . THR A 1 215 ? -0.192 -7.812 -1.989 1.00 74.25 215 THR A O 1
ATOM 1744 N N . PHE A 1 216 ? -0.892 -9.565 -0.779 1.00 81.50 216 PHE A N 1
ATOM 1745 C CA . PHE A 1 216 ? -2.095 -9.815 -1.575 1.00 81.50 216 PHE A CA 1
ATOM 1746 C C . PHE A 1 216 ? -3.058 -8.620 -1.571 1.00 81.50 216 PHE A C 1
ATOM 1748 O O . PHE A 1 216 ? -3.550 -8.225 -2.626 1.00 81.50 216 PHE A O 1
ATOM 1755 N N . SER A 1 217 ? -3.290 -8.009 -0.409 1.00 83.25 217 SER A N 1
ATOM 1756 C CA . SER A 1 217 ? -4.204 -6.873 -0.259 1.00 83.25 217 SER A CA 1
ATOM 1757 C C . SER A 1 217 ? -3.678 -5.620 -0.970 1.00 83.25 217 SER A C 1
ATOM 1759 O O . SER A 1 217 ? -4.443 -4.889 -1.604 1.00 83.25 217 SER A O 1
ATOM 1761 N N . ILE A 1 218 ? -2.358 -5.410 -0.946 1.00 82.69 218 ILE A N 1
ATOM 1762 C CA . ILE A 1 218 ? -1.702 -4.315 -1.677 1.00 82.69 218 ILE A CA 1
ATOM 1763 C C . ILE A 1 218 ? -1.830 -4.527 -3.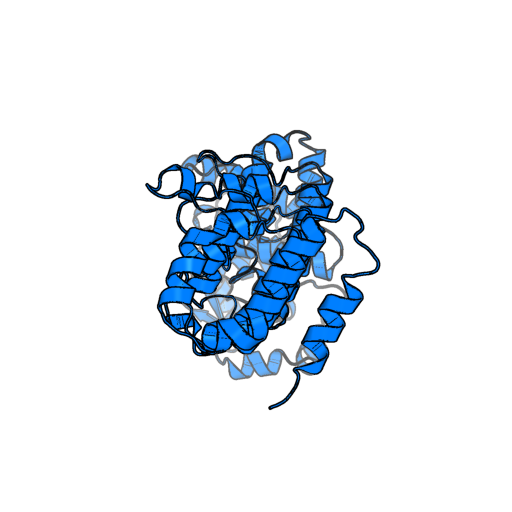187 1.00 82.69 218 ILE A C 1
ATOM 1765 O O . ILE A 1 218 ? -2.272 -3.622 -3.890 1.00 82.69 218 ILE A O 1
ATOM 1769 N N . LEU A 1 219 ? -1.535 -5.734 -3.685 1.00 87.69 219 LEU A N 1
ATOM 1770 C CA . LEU A 1 219 ? -1.707 -6.078 -5.102 1.00 87.69 219 LEU A CA 1
ATOM 1771 C C . LEU A 1 219 ? -3.158 -5.912 -5.565 1.00 87.69 219 LEU A C 1
ATOM 1773 O O . LEU A 1 219 ? -3.398 -5.385 -6.648 1.00 87.69 219 LEU A O 1
ATOM 1777 N N . LYS A 1 220 ? -4.128 -6.317 -4.738 1.00 91.00 220 LYS A N 1
ATOM 1778 C CA . LYS A 1 220 ? -5.557 -6.121 -5.011 1.00 91.00 220 LYS A CA 1
ATOM 1779 C C . LYS A 1 220 ? -5.906 -4.636 -5.136 1.00 91.00 220 LYS A C 1
ATOM 1781 O O . LYS A 1 220 ? -6.634 -4.263 -6.051 1.00 91.00 220 LYS A O 1
ATOM 1786 N N . THR A 1 221 ? -5.371 -3.795 -4.251 1.00 91.75 221 THR A N 1
ATOM 1787 C CA . THR A 1 221 ? -5.621 -2.344 -4.265 1.00 91.75 221 THR A CA 1
ATOM 1788 C C . THR A 1 221 ? -4.935 -1.658 -5.447 1.00 91.75 221 THR A C 1
ATOM 1790 O O . THR A 1 221 ? -5.537 -0.798 -6.084 1.00 91.75 221 THR A O 1
ATOM 1793 N N . LEU A 1 222 ? -3.715 -2.074 -5.798 1.00 93.00 222 LEU A N 1
ATOM 1794 C CA . LEU A 1 222 ? -3.020 -1.609 -6.999 1.00 93.00 222 LEU A CA 1
ATOM 1795 C C . LEU A 1 222 ? -3.775 -1.983 -8.265 1.00 93.00 222 LEU A C 1
ATOM 1797 O O . LEU A 1 222 ? -4.033 -1.1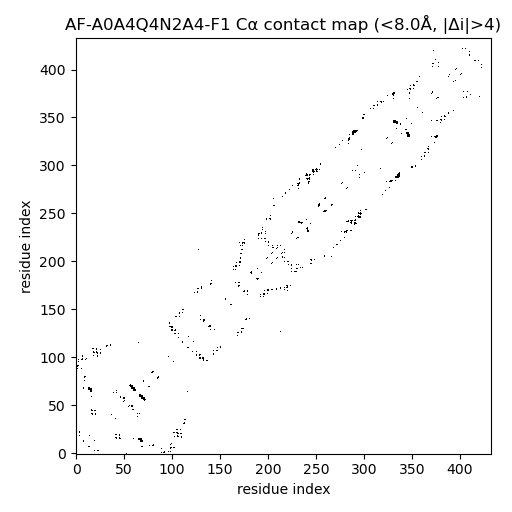14 -9.092 1.00 93.00 222 LEU A O 1
ATOM 1801 N N . LYS A 1 223 ? -4.194 -3.244 -8.385 1.00 95.06 223 LYS A N 1
ATOM 1802 C CA . LYS A 1 223 ? -5.008 -3.682 -9.515 1.00 95.06 223 LYS A CA 1
ATOM 1803 C C . LYS A 1 223 ? -6.301 -2.872 -9.609 1.00 95.06 223 LYS A C 1
ATOM 1805 O O . LYS A 1 223 ? -6.624 -2.403 -10.688 1.00 95.06 223 LYS A O 1
ATOM 1810 N N . TRP A 1 224 ? -6.989 -2.647 -8.489 1.00 95.19 224 TRP A N 1
ATOM 1811 C CA . TRP A 1 224 ? -8.185 -1.805 -8.458 1.00 95.19 224 TRP A CA 1
ATOM 1812 C C . TRP A 1 224 ? -7.917 -0.388 -8.983 1.00 95.19 224 TRP A C 1
ATOM 1814 O O . TRP A 1 224 ? -8.687 0.098 -9.805 1.00 95.19 224 TRP A O 1
ATOM 1824 N N . ALA A 1 225 ? -6.830 0.262 -8.558 1.00 94.94 225 ALA A N 1
ATOM 1825 C CA . ALA A 1 225 ? -6.501 1.609 -9.025 1.00 94.94 225 ALA A CA 1
ATOM 1826 C C . ALA A 1 225 ? -6.242 1.629 -10.541 1.00 94.94 225 ALA A C 1
ATOM 1828 O O . ALA A 1 225 ? -6.746 2.500 -11.248 1.00 94.94 225 ALA A O 1
ATOM 1829 N N . LEU A 1 226 ? -5.497 0.641 -11.044 1.00 95.81 226 LEU A N 1
ATOM 1830 C CA . LEU A 1 226 ? -5.190 0.493 -12.466 1.00 95.81 226 LEU A CA 1
ATOM 1831 C C . LEU A 1 226 ? -6.443 0.157 -13.303 1.00 95.81 226 LEU A C 1
ATOM 1833 O O . LEU A 1 226 ? -6.647 0.755 -14.357 1.00 95.81 226 LEU A O 1
ATOM 1837 N N . ASP A 1 227 ? -7.326 -0.719 -12.807 1.00 95.50 227 ASP A N 1
ATOM 1838 C CA . ASP A 1 227 ? -8.628 -1.053 -13.417 1.00 95.50 227 ASP A CA 1
ATOM 1839 C C . ASP A 1 227 ? -9.524 0.181 -13.595 1.00 95.50 227 ASP A C 1
ATOM 1841 O O . ASP A 1 227 ? -10.324 0.241 -14.527 1.00 95.50 227 ASP A O 1
ATOM 1845 N N . HIS A 1 228 ? -9.368 1.184 -12.730 1.00 94.00 228 HIS A N 1
ATOM 1846 C CA . HIS A 1 228 ? -10.115 2.438 -12.793 1.00 94.00 228 HIS A CA 1
ATOM 1847 C C . HIS A 1 228 ? -9.400 3.545 -13.584 1.00 94.00 228 HIS A C 1
ATOM 1849 O O . HIS A 1 228 ? -9.879 4.676 -13.616 1.00 94.00 228 HIS A O 1
ATOM 1855 N N . GLY A 1 229 ? -8.290 3.232 -14.260 1.00 93.62 229 GLY A N 1
ATOM 1856 C CA . GLY A 1 229 ? -7.610 4.149 -15.178 1.00 93.62 229 GLY A CA 1
ATOM 1857 C C . GLY A 1 229 ? -6.440 4.928 -14.578 1.00 93.62 229 GLY A C 1
ATOM 1858 O O . GLY A 1 229 ? -5.938 5.843 -15.231 1.00 93.62 229 GLY A O 1
ATOM 1859 N N . ALA A 1 230 ? -5.971 4.580 -13.373 1.00 94.44 230 ALA A N 1
ATOM 1860 C CA . ALA A 1 230 ? -4.751 5.175 -12.833 1.00 94.44 230 ALA A CA 1
ATOM 1861 C C . ALA A 1 230 ? -3.565 4.868 -13.763 1.00 94.44 230 ALA A C 1
ATOM 1863 O O . ALA A 1 230 ? -3.326 3.715 -14.121 1.00 94.44 230 ALA A O 1
ATOM 1864 N N . ASN A 1 231 ? -2.813 5.898 -14.155 1.00 94.44 231 ASN A N 1
ATOM 1865 C CA . ASN A 1 231 ? -1.768 5.755 -15.166 1.00 94.44 231 ASN A CA 1
ATOM 1866 C C . ASN A 1 231 ? -0.371 5.598 -14.529 1.00 94.44 231 ASN A C 1
ATOM 1868 O O . ASN A 1 231 ? 0.157 6.573 -13.983 1.00 94.44 231 ASN A O 1
ATOM 1872 N N . PRO A 1 232 ? 0.301 4.436 -14.661 1.00 94.62 232 PRO A N 1
ATOM 1873 C CA . PRO A 1 232 ? 1.644 4.240 -14.108 1.00 94.62 232 PRO A CA 1
ATOM 1874 C C . PRO A 1 232 ? 2.713 5.135 -14.766 1.00 94.62 232 PRO A C 1
ATOM 1876 O O . PRO A 1 232 ? 3.754 5.409 -14.165 1.00 94.62 232 PRO A O 1
ATOM 1879 N N . ASN A 1 233 ? 2.454 5.644 -15.974 1.00 94.38 233 ASN A N 1
ATOM 1880 C CA . ASN A 1 233 ? 3.347 6.542 -16.710 1.00 94.38 233 ASN A CA 1
ATOM 1881 C C . ASN A 1 233 ? 3.088 8.028 -16.430 1.00 94.38 233 ASN A C 1
ATOM 1883 O O . ASN A 1 233 ? 3.701 8.888 -17.066 1.00 94.38 233 ASN A O 1
ATOM 1887 N N . GLN A 1 234 ? 2.179 8.358 -15.508 1.00 92.06 234 GLN A N 1
ATOM 1888 C CA . GLN A 1 234 ? 1.929 9.744 -15.130 1.00 92.06 234 GLN A CA 1
ATOM 1889 C C . GLN A 1 234 ? 3.211 10.381 -14.579 1.00 92.06 234 GLN A C 1
ATOM 1891 O O . GLN A 1 234 ? 3.875 9.815 -13.709 1.00 92.06 234 GLN A O 1
ATOM 1896 N N . ALA A 1 235 ? 3.558 11.566 -15.085 1.00 89.69 235 ALA A N 1
ATOM 1897 C CA . ALA A 1 235 ? 4.688 12.337 -14.584 1.00 89.69 235 ALA A CA 1
ATOM 1898 C C . ALA A 1 235 ? 4.394 12.885 -13.179 1.00 89.69 235 ALA A C 1
ATOM 1900 O O . ALA A 1 235 ? 3.309 13.400 -12.904 1.00 89.69 235 ALA A O 1
ATOM 1901 N N . THR A 1 236 ? 5.379 12.784 -12.296 1.00 87.06 236 THR A N 1
ATOM 1902 C CA . THR A 1 236 ? 5.410 13.471 -11.004 1.00 87.06 236 THR A CA 1
ATOM 1903 C C . THR A 1 236 ? 5.750 14.953 -11.202 1.00 87.06 236 THR A C 1
ATOM 1905 O O . THR A 1 236 ? 6.239 15.353 -12.262 1.00 87.06 236 THR A O 1
ATOM 1908 N N . ALA A 1 237 ? 5.548 15.782 -10.172 1.00 81.94 237 ALA A N 1
ATOM 1909 C CA . ALA A 1 237 ? 5.887 17.209 -10.229 1.00 81.94 237 ALA A CA 1
ATOM 1910 C C . ALA A 1 237 ? 7.380 17.479 -10.531 1.00 81.94 237 ALA A C 1
ATOM 1912 O O . ALA A 1 237 ? 7.710 18.542 -11.050 1.00 81.94 237 ALA A O 1
ATOM 1913 N N . GLY A 1 238 ? 8.267 16.521 -10.233 1.00 72.50 238 GLY A N 1
ATOM 1914 C CA . GLY A 1 238 ? 9.708 16.608 -10.495 1.00 72.50 238 GLY A CA 1
ATOM 1915 C C . GLY A 1 238 ? 10.138 16.148 -11.892 1.00 72.50 238 GLY A C 1
ATOM 1916 O O . GLY A 1 238 ? 11.306 16.276 -12.233 1.00 72.50 238 GLY A O 1
ATOM 1917 N N . GLY A 1 239 ? 9.229 15.598 -12.708 1.00 83.38 239 GLY A N 1
ATOM 1918 C CA . GLY A 1 239 ? 9.554 15.049 -14.030 1.00 83.38 239 GLY A CA 1
ATOM 1919 C C . GLY A 1 239 ? 9.600 13.515 -14.169 1.00 83.38 239 GLY A C 1
ATOM 1920 O O . GLY A 1 239 ? 9.171 13.050 -15.230 1.00 83.38 239 GLY A O 1
ATOM 1921 N N . PRO A 1 240 ? 10.041 12.689 -13.187 1.00 87.00 240 PRO A N 1
ATOM 1922 C CA . PRO A 1 240 ? 9.990 11.233 -13.329 1.00 87.00 240 PRO A CA 1
ATOM 1923 C C . PRO A 1 240 ? 8.555 10.723 -13.389 1.00 87.00 240 PRO A C 1
ATOM 1925 O O . PRO A 1 240 ? 7.668 11.306 -12.768 1.00 87.00 240 PRO A O 1
ATOM 1928 N N . THR A 1 241 ? 8.309 9.627 -14.110 1.00 90.44 241 THR A N 1
ATOM 1929 C CA . THR A 1 241 ? 7.013 8.936 -14.039 1.00 90.44 241 THR A CA 1
ATOM 1930 C C . THR A 1 241 ? 6.853 8.209 -12.705 1.00 90.44 241 THR A C 1
ATOM 1932 O O . THR A 1 241 ? 7.842 7.855 -12.064 1.00 90.44 241 THR A O 1
ATOM 1935 N N . ILE A 1 242 ? 5.618 7.931 -12.287 1.00 90.44 242 ILE A N 1
ATOM 1936 C CA . ILE A 1 242 ? 5.344 7.119 -11.089 1.00 90.44 242 ILE A CA 1
ATOM 1937 C C . ILE A 1 242 ? 6.049 5.755 -11.177 1.00 90.44 242 ILE A C 1
ATOM 1939 O O . ILE A 1 242 ? 6.682 5.315 -10.218 1.00 90.44 242 ILE A O 1
ATOM 1943 N N . PHE A 1 243 ? 6.018 5.119 -12.351 1.00 91.38 243 PHE A N 1
ATOM 1944 C CA . PHE A 1 243 ? 6.759 3.885 -12.594 1.00 91.38 243 PHE A CA 1
ATOM 1945 C C . PHE A 1 243 ? 8.279 4.064 -12.448 1.00 91.38 243 PHE A C 1
ATOM 1947 O O . PHE A 1 243 ? 8.940 3.228 -11.834 1.00 91.38 243 PHE A O 1
ATOM 1954 N N . SER A 1 244 ? 8.837 5.177 -12.934 1.00 87.38 244 SER A N 1
ATOM 1955 C CA . SER A 1 244 ? 10.253 5.513 -12.735 1.00 87.38 244 SER A CA 1
ATOM 1956 C C . SER A 1 244 ? 10.613 5.654 -11.255 1.00 87.38 244 SER A C 1
ATOM 1958 O O . SER A 1 244 ? 11.682 5.196 -10.846 1.00 87.38 244 SER A O 1
ATOM 1960 N N . VAL A 1 245 ? 9.740 6.275 -10.455 1.00 85.88 245 VAL A N 1
ATOM 1961 C CA . VAL A 1 245 ? 9.941 6.429 -9.005 1.00 85.88 245 VAL A CA 1
ATOM 1962 C C . VAL A 1 245 ? 9.950 5.061 -8.330 1.00 85.88 245 VAL A C 1
ATOM 1964 O O . VAL A 1 245 ? 10.881 4.767 -7.591 1.00 85.88 245 VAL A O 1
ATOM 1967 N N . HIS A 1 246 ? 8.997 4.186 -8.660 1.00 85.62 246 HIS A N 1
ATOM 1968 C CA . HIS A 1 246 ? 8.960 2.823 -8.126 1.00 85.62 246 HIS A CA 1
ATOM 1969 C C . HIS A 1 246 ? 10.267 2.062 -8.385 1.00 85.62 246 HIS A C 1
ATOM 1971 O O . HIS A 1 246 ? 10.872 1.543 -7.447 1.00 85.62 246 HIS A O 1
ATOM 1977 N N . LEU A 1 247 ? 10.735 2.043 -9.641 1.00 83.81 247 LEU A N 1
ATOM 1978 C CA . LEU A 1 247 ? 11.998 1.400 -10.027 1.00 83.81 247 LEU A CA 1
ATOM 1979 C C . LEU A 1 247 ? 13.193 1.971 -9.250 1.00 83.81 247 LEU A C 1
ATOM 1981 O O . LEU A 1 247 ? 14.055 1.211 -8.809 1.00 83.81 247 LEU A O 1
ATOM 1985 N N . THR A 1 248 ? 13.190 3.281 -9.006 1.00 79.81 248 THR A N 1
ATOM 1986 C CA . THR A 1 248 ? 14.197 3.960 -8.178 1.00 79.81 248 THR A CA 1
ATOM 1987 C C . THR A 1 248 ? 14.159 3.516 -6.723 1.00 79.81 248 THR A C 1
ATOM 1989 O O . THR A 1 248 ? 15.206 3.190 -6.164 1.00 79.81 248 THR A O 1
ATOM 1992 N N . SER A 1 249 ? 12.979 3.424 -6.112 1.00 77.50 249 SER A N 1
ATOM 1993 C CA . SER A 1 249 ? 12.839 2.960 -4.728 1.00 77.50 249 SER A CA 1
ATOM 1994 C C . SER A 1 249 ? 13.362 1.532 -4.555 1.00 77.50 249 SER A C 1
ATOM 1996 O O . SER A 1 249 ? 14.042 1.237 -3.574 1.00 77.50 249 SER A O 1
ATOM 1998 N N . ILE A 1 250 ? 13.142 0.654 -5.539 1.00 75.75 250 ILE A N 1
ATOM 1999 C CA . ILE A 1 250 ? 13.710 -0.705 -5.546 1.00 75.75 250 ILE A CA 1
ATOM 2000 C C . ILE A 1 250 ? 15.237 -0.664 -5.628 1.00 75.75 250 ILE A C 1
ATOM 2002 O O . ILE A 1 250 ? 15.910 -1.380 -4.888 1.00 75.75 250 ILE A O 1
ATOM 2006 N N . ALA A 1 251 ? 15.791 0.188 -6.495 1.00 74.00 251 ALA A N 1
ATOM 2007 C CA . ALA A 1 251 ? 17.235 0.361 -6.641 1.00 74.00 251 ALA A CA 1
ATOM 2008 C C . ALA A 1 251 ? 17.890 0.764 -5.315 1.00 74.00 251 ALA A C 1
ATOM 2010 O O . ALA A 1 251 ? 18.893 0.183 -4.899 1.00 74.00 251 ALA A O 1
ATOM 2011 N N . ILE A 1 252 ? 17.291 1.747 -4.638 1.00 73.12 252 ILE A N 1
ATOM 2012 C CA . ILE A 1 252 ? 17.750 2.265 -3.348 1.00 73.12 252 ILE A CA 1
ATOM 2013 C C . ILE A 1 252 ? 17.627 1.188 -2.263 1.00 73.12 252 ILE A C 1
ATOM 2015 O O . ILE A 1 252 ? 18.565 0.981 -1.494 1.00 73.12 252 ILE A O 1
ATOM 2019 N N . ALA A 1 253 ? 16.515 0.454 -2.236 1.00 70.31 253 ALA A N 1
ATOM 2020 C CA . ALA A 1 253 ? 16.289 -0.624 -1.279 1.00 70.31 253 ALA A CA 1
ATOM 2021 C C . ALA A 1 253 ? 17.294 -1.787 -1.430 1.00 70.31 253 ALA A C 1
ATOM 2023 O O . ALA A 1 253 ? 17.680 -2.401 -0.428 1.00 70.31 253 ALA A O 1
ATOM 2024 N N . GLU A 1 254 ? 17.742 -2.086 -2.657 1.00 68.12 254 GLU A N 1
ATOM 2025 C CA . GLU A 1 254 ? 18.851 -3.023 -2.910 1.00 68.12 254 GLU A CA 1
ATOM 2026 C C . GLU A 1 254 ? 20.169 -2.465 -2.368 1.00 68.12 254 GLU A C 1
ATOM 2028 O O . GLU A 1 254 ? 20.882 -3.152 -1.635 1.00 68.12 254 GLU A O 1
ATOM 2033 N N . LEU A 1 255 ? 20.481 -1.210 -2.717 1.00 65.75 255 LEU A N 1
ATOM 2034 C CA . LEU A 1 255 ? 21.714 -0.511 -2.339 1.00 65.75 255 LEU A CA 1
ATOM 2035 C C . LEU A 1 255 ? 21.912 -0.461 -0.825 1.00 65.75 255 LEU A C 1
ATOM 2037 O O . LEU A 1 255 ? 23.003 -0.728 -0.322 1.00 65.75 255 LEU A O 1
ATOM 2041 N N . GLN A 1 256 ? 20.850 -0.128 -0.097 1.00 66.12 256 GLN A N 1
ATOM 2042 C CA . GLN A 1 256 ? 20.878 0.006 1.357 1.00 66.12 256 GLN A CA 1
ATOM 2043 C C . GLN A 1 256 ? 20.878 -1.351 2.070 1.00 66.12 256 GLN A C 1
ATOM 2045 O O . GLN A 1 256 ? 21.057 -1.410 3.284 1.00 66.12 256 GLN A O 1
ATOM 2050 N N . ASN A 1 257 ? 20.730 -2.460 1.333 1.00 61.94 257 ASN A N 1
ATOM 2051 C CA . ASN A 1 257 ? 20.646 -3.811 1.890 1.00 61.94 257 ASN A CA 1
ATOM 2052 C C . ASN A 1 257 ? 19.475 -3.967 2.887 1.00 61.94 257 ASN A C 1
ATOM 2054 O O . ASN A 1 257 ? 19.450 -4.908 3.686 1.00 61.94 257 ASN A O 1
ATOM 2058 N N . GLU A 1 258 ? 18.524 -3.028 2.845 1.00 54.56 258 GLU A N 1
ATOM 2059 C CA . GLU A 1 258 ? 17.412 -2.905 3.784 1.00 54.56 258 GLU A CA 1
ATOM 2060 C C . GLU A 1 258 ? 16.258 -3.840 3.415 1.00 54.56 258 GLU A C 1
ATOM 2062 O O . GLU A 1 258 ? 15.547 -4.284 4.313 1.00 54.56 258 GLU A O 1
ATOM 2067 N N . CYS A 1 259 ? 16.110 -4.225 2.138 1.00 47.38 259 CYS A N 1
ATOM 2068 C CA . CYS A 1 259 ? 14.874 -4.890 1.705 1.00 47.38 259 CYS A CA 1
ATOM 2069 C C . CYS A 1 259 ? 15.042 -6.184 0.887 1.00 47.38 259 CYS A C 1
ATOM 2071 O O . CYS A 1 259 ? 14.273 -7.129 1.057 1.00 47.38 259 CYS A O 1
ATOM 2073 N N . LEU A 1 260 ? 16.068 -6.316 0.044 1.00 49.53 260 LEU A N 1
ATOM 2074 C CA . LEU A 1 260 ? 16.059 -7.360 -1.000 1.00 49.53 260 LEU A CA 1
ATOM 2075 C C . LEU A 1 260 ? 16.990 -8.563 -0.752 1.00 49.53 260 LEU A C 1
ATOM 2077 O O . LEU A 1 260 ? 16.985 -9.567 -1.479 1.00 49.53 260 LEU A O 1
ATOM 2081 N N . SER A 1 261 ? 17.739 -8.536 0.353 1.00 46.97 261 SER A N 1
ATOM 2082 C CA . SER A 1 261 ? 18.724 -9.573 0.673 1.00 46.97 261 SER A CA 1
ATOM 2083 C C . SER A 1 261 ? 18.234 -10.712 1.579 1.00 46.97 261 SER A C 1
ATOM 2085 O O . SER A 1 261 ? 19.058 -11.568 1.919 1.00 46.97 261 SER A O 1
ATOM 2087 N N . ARG A 1 262 ? 16.945 -10.779 1.979 1.00 52.50 262 ARG A N 1
ATOM 2088 C CA . ARG A 1 262 ? 16.523 -11.725 3.044 1.00 52.50 262 ARG A CA 1
ATOM 2089 C C . ARG A 1 262 ? 15.375 -12.712 2.764 1.00 52.50 262 ARG A C 1
ATOM 2091 O O . ARG A 1 262 ? 15.438 -13.783 3.363 1.00 52.50 262 ARG A O 1
ATOM 2098 N N . SER A 1 263 ? 14.403 -12.481 1.868 1.00 61.12 263 SER A N 1
ATOM 2099 C CA . SER A 1 263 ? 13.356 -13.495 1.582 1.00 61.12 263 SER A CA 1
ATOM 2100 C C . SER A 1 263 ? 13.008 -13.648 0.096 1.00 61.12 263 SER A C 1
ATOM 2102 O O . SER A 1 263 ? 13.022 -12.691 -0.673 1.00 61.12 263 SER A O 1
ATOM 2104 N N . SER A 1 264 ? 12.708 -14.885 -0.319 1.00 67.88 264 SER A N 1
ATOM 2105 C CA . SER A 1 264 ? 12.226 -15.200 -1.676 1.00 67.88 264 SER A CA 1
ATOM 2106 C C . SER A 1 264 ? 10.878 -14.533 -1.977 1.00 67.88 264 SER A C 1
ATOM 2108 O O . SER A 1 264 ? 10.599 -14.190 -3.123 1.00 67.88 264 SER A O 1
ATOM 2110 N N . ASP A 1 265 ? 10.067 -14.314 -0.942 1.00 70.50 265 ASP A N 1
ATOM 2111 C CA . ASP A 1 265 ? 8.698 -13.809 -1.060 1.00 70.50 265 ASP A CA 1
ATOM 2112 C C . ASP A 1 265 ? 8.640 -12.325 -1.438 1.00 70.50 265 ASP A C 1
ATOM 2114 O O . ASP A 1 265 ? 7.753 -11.918 -2.184 1.00 70.50 265 ASP A O 1
ATOM 2118 N N . ALA A 1 266 ? 9.599 -11.515 -0.974 1.00 70.06 266 ALA A N 1
ATOM 2119 C CA . ALA A 1 266 ? 9.655 -10.091 -1.310 1.00 70.06 266 ALA A CA 1
ATOM 2120 C C . ALA A 1 266 ? 9.901 -9.875 -2.812 1.00 70.06 266 ALA A C 1
ATOM 2122 O O . ALA A 1 266 ? 9.223 -9.074 -3.454 1.00 70.06 266 ALA A O 1
ATOM 2123 N N . ILE A 1 267 ? 10.823 -10.651 -3.386 1.00 72.25 267 ILE A N 1
ATOM 2124 C CA . ILE A 1 267 ? 11.147 -10.610 -4.818 1.00 72.25 267 ILE A CA 1
ATOM 2125 C C . ILE A 1 267 ? 9.963 -11.084 -5.652 1.00 72.25 267 ILE A C 1
ATOM 2127 O O . ILE A 1 267 ? 9.644 -10.480 -6.671 1.00 72.25 267 ILE A O 1
ATOM 2131 N N . GLU A 1 268 ? 9.305 -12.156 -5.220 1.00 78.81 268 GLU A N 1
ATOM 2132 C CA . GLU A 1 268 ? 8.119 -12.669 -5.899 1.00 78.81 268 GLU A CA 1
ATOM 2133 C C . GLU A 1 268 ? 6.961 -11.661 -5.858 1.00 78.81 268 GLU A C 1
ATOM 2135 O O . GLU A 1 268 ? 6.300 -11.432 -6.869 1.00 78.81 268 GLU A O 1
ATOM 2140 N N . GLY A 1 269 ? 6.751 -10.994 -4.720 1.00 78.31 269 GLY A N 1
ATOM 2141 C CA . GLY A 1 269 ? 5.797 -9.891 -4.609 1.00 78.31 269 GLY A CA 1
ATOM 2142 C C . GLY A 1 269 ? 6.110 -8.773 -5.600 1.00 78.31 269 GLY A C 1
ATOM 2143 O O . GLY A 1 269 ? 5.235 -8.346 -6.354 1.00 78.31 269 GLY A O 1
ATOM 2144 N N . TRP A 1 270 ? 7.373 -8.360 -5.664 1.00 79.19 270 TRP A N 1
ATOM 2145 C CA . TRP A 1 270 ? 7.794 -7.303 -6.570 1.00 79.19 270 TRP A CA 1
ATOM 2146 C C . TRP A 1 270 ? 7.631 -7.671 -8.050 1.00 79.19 270 TRP A C 1
ATOM 2148 O O . TRP A 1 270 ? 7.095 -6.870 -8.816 1.00 79.19 270 TRP A O 1
ATOM 2158 N N . LYS A 1 271 ? 7.983 -8.898 -8.456 1.00 83.25 271 LYS A N 1
ATOM 2159 C CA . LYS A 1 271 ? 7.706 -9.385 -9.819 1.00 83.25 271 LYS A CA 1
ATOM 2160 C C . LYS A 1 271 ? 6.227 -9.280 -10.167 1.00 83.25 271 LYS A C 1
ATOM 2162 O O . LYS A 1 271 ? 5.895 -8.849 -11.265 1.00 83.25 271 LYS A O 1
ATOM 2167 N N . ARG A 1 272 ? 5.336 -9.633 -9.236 1.00 87.56 272 ARG A N 1
ATOM 2168 C CA . ARG A 1 272 ? 3.886 -9.512 -9.450 1.00 87.56 272 ARG A CA 1
ATOM 2169 C C . ARG A 1 272 ? 3.456 -8.064 -9.641 1.00 87.56 272 ARG A C 1
ATOM 2171 O O . ARG A 1 272 ? 2.618 -7.817 -10.497 1.00 87.56 272 ARG A O 1
ATOM 2178 N N . VAL A 1 273 ? 4.033 -7.119 -8.893 1.00 88.12 273 VAL A N 1
ATOM 2179 C CA . VAL A 1 273 ? 3.783 -5.686 -9.117 1.00 88.12 273 VAL A CA 1
ATOM 2180 C C . VAL A 1 273 ? 4.293 -5.248 -10.485 1.00 88.12 273 VAL A C 1
ATOM 2182 O O . VAL A 1 273 ? 3.548 -4.599 -11.206 1.00 88.12 273 VAL A O 1
ATOM 2185 N N . LEU A 1 274 ? 5.516 -5.618 -10.875 1.00 88.81 274 LEU A N 1
ATOM 2186 C CA . LEU A 1 274 ? 6.057 -5.259 -12.189 1.00 88.81 274 LEU A CA 1
ATOM 2187 C C . LEU A 1 274 ? 5.197 -5.782 -13.334 1.00 88.81 274 LEU A C 1
ATOM 2189 O O . LEU A 1 274 ? 4.830 -5.011 -14.214 1.00 88.81 274 LEU A O 1
ATOM 2193 N N . LEU A 1 275 ? 4.879 -7.077 -13.315 1.00 92.31 275 LEU A N 1
ATOM 2194 C CA . LEU A 1 275 ? 4.044 -7.703 -14.337 1.00 92.31 275 LEU A CA 1
ATOM 2195 C C . LEU A 1 275 ? 2.676 -7.027 -14.400 1.00 92.31 275 LEU A C 1
ATOM 2197 O O . LEU A 1 275 ? 2.230 -6.664 -15.480 1.00 92.31 275 LEU A O 1
ATOM 2201 N N . LEU A 1 276 ? 2.073 -6.749 -13.240 1.00 94.38 276 LEU A N 1
ATOM 2202 C CA . LEU A 1 276 ? 0.819 -6.012 -13.178 1.00 94.38 276 LEU A CA 1
ATOM 2203 C C . LEU A 1 276 ? 0.951 -4.607 -13.781 1.00 94.38 276 LEU A C 1
ATOM 2205 O O . LEU A 1 276 ? 0.092 -4.192 -14.539 1.00 94.38 276 LEU A O 1
ATOM 2209 N N . LEU A 1 277 ? 2.013 -3.857 -13.492 1.00 94.81 277 LEU A N 1
ATOM 2210 C CA . LEU A 1 277 ? 2.208 -2.532 -14.089 1.00 94.81 277 LEU A CA 1
ATOM 2211 C C . LEU A 1 277 ? 2.380 -2.615 -15.613 1.00 94.81 277 LEU A C 1
ATOM 2213 O O . LEU A 1 277 ? 1.833 -1.780 -16.335 1.00 94.81 277 LEU A O 1
ATOM 2217 N N . PHE A 1 278 ? 3.096 -3.623 -16.112 1.00 95.81 278 PHE A N 1
ATOM 2218 C CA . PHE A 1 278 ? 3.251 -3.846 -17.548 1.00 95.81 278 PHE A CA 1
ATOM 2219 C C . PHE A 1 278 ? 1.947 -4.235 -18.242 1.00 95.81 278 PHE A C 1
ATOM 2221 O O . PHE A 1 278 ? 1.681 -3.727 -19.332 1.00 95.81 278 PHE A O 1
ATOM 2228 N N . ASP A 1 279 ? 1.113 -5.061 -17.607 1.00 96.00 279 ASP A N 1
ATOM 2229 C CA . ASP A 1 279 ? -0.213 -5.424 -18.121 1.00 96.00 279 ASP A CA 1
ATOM 2230 C C . ASP A 1 279 ? -1.105 -4.184 -18.327 1.00 96.00 279 ASP A C 1
ATOM 2232 O O . ASP A 1 279 ? -1.961 -4.173 -19.211 1.00 96.00 279 ASP A O 1
ATOM 2236 N N . TYR A 1 280 ? -0.861 -3.111 -17.564 1.00 97.00 280 TYR A N 1
ATOM 2237 C CA . TYR A 1 280 ? -1.554 -1.821 -17.672 1.00 97.00 280 TYR A CA 1
ATOM 2238 C C . TYR A 1 280 ? -0.710 -0.744 -18.377 1.00 97.00 280 TYR A C 1
ATOM 2240 O O . TYR A 1 280 ? -0.961 0.454 -18.242 1.00 97.00 280 TYR A O 1
ATOM 2248 N N . GLY A 1 281 ? 0.276 -1.159 -19.176 1.00 96.25 281 GLY A N 1
ATOM 2249 C CA . GLY A 1 281 ? 0.967 -0.294 -20.129 1.00 96.25 281 GLY A CA 1
ATOM 2250 C C . GLY A 1 281 ? 2.098 0.553 -19.553 1.00 96.25 281 GLY A C 1
ATOM 2251 O O . GLY A 1 281 ? 2.463 1.552 -20.172 1.00 96.25 281 GLY A O 1
ATOM 2252 N N . ALA A 1 282 ? 2.669 0.195 -18.400 1.00 95.81 282 ALA A N 1
ATOM 2253 C CA . ALA A 1 282 ? 3.873 0.853 -17.894 1.00 95.81 282 ALA A CA 1
ATOM 2254 C C . ALA A 1 282 ? 5.015 0.816 -18.934 1.00 95.81 282 ALA A C 1
ATOM 2256 O O . ALA A 1 282 ? 5.398 -0.246 -19.424 1.00 95.81 282 ALA A O 1
ATOM 2257 N N . ASP A 1 283 ? 5.566 1.983 -19.275 1.00 94.69 283 ASP A N 1
ATOM 2258 C CA . ASP A 1 283 ? 6.604 2.142 -20.295 1.00 94.69 283 ASP A CA 1
ATOM 2259 C C . ASP A 1 283 ? 7.986 2.185 -19.635 1.00 94.69 283 ASP A C 1
ATOM 2261 O O . ASP A 1 283 ? 8.419 3.187 -19.052 1.00 94.69 283 ASP A O 1
ATOM 2265 N N . ILE A 1 284 ? 8.705 1.072 -19.765 1.00 92.00 284 ILE A N 1
ATOM 2266 C CA . ILE A 1 284 ? 10.050 0.904 -19.216 1.00 92.00 284 ILE A CA 1
ATOM 2267 C C . ILE A 1 284 ? 11.067 1.872 -19.828 1.00 92.00 284 ILE A C 1
ATOM 2269 O O . ILE A 1 284 ? 11.967 2.352 -19.138 1.00 92.00 284 ILE A O 1
ATOM 2273 N N . ASN A 1 285 ? 10.922 2.204 -21.111 1.00 90.81 285 ASN A N 1
ATOM 2274 C CA . ASN A 1 285 ? 11.845 3.090 -21.809 1.00 90.81 285 ASN A CA 1
ATOM 2275 C C . ASN A 1 285 ? 11.584 4.547 -21.441 1.00 90.81 285 ASN A C 1
ATOM 2277 O O . ASN A 1 285 ? 12.530 5.331 -21.340 1.00 90.81 285 ASN A O 1
ATOM 2281 N N . GLN A 1 286 ? 10.321 4.928 -21.244 1.00 90.38 286 GLN A N 1
ATOM 2282 C CA . GLN A 1 286 ? 9.980 6.235 -20.692 1.00 90.38 286 GLN A CA 1
ATOM 2283 C C . GLN A 1 286 ? 10.526 6.363 -19.269 1.00 90.38 286 GLN A C 1
ATOM 2285 O O . GLN A 1 286 ? 11.238 7.329 -18.998 1.00 90.38 286 GLN A O 1
ATOM 2290 N N . ALA A 1 287 ? 10.278 5.372 -18.406 1.00 89.00 287 ALA A N 1
ATOM 2291 C CA . ALA A 1 287 ? 10.792 5.366 -17.039 1.00 89.00 287 ALA A CA 1
ATOM 2292 C C . ALA A 1 287 ? 12.322 5.530 -17.008 1.00 89.00 287 ALA A C 1
ATOM 2294 O O . ALA A 1 287 ? 12.843 6.402 -16.316 1.00 89.00 287 ALA A O 1
ATOM 2295 N N . LEU A 1 288 ? 13.048 4.791 -17.854 1.00 84.19 288 LEU A N 1
ATOM 2296 C CA . LEU A 1 288 ? 14.502 4.924 -18.004 1.00 84.19 288 LEU A CA 1
ATOM 2297 C C . LEU A 1 288 ? 14.953 6.331 -18.390 1.00 84.19 288 LEU A C 1
ATOM 2299 O O . LEU A 1 288 ? 15.949 6.835 -17.869 1.00 84.19 288 LEU A O 1
ATOM 2303 N N . ARG A 1 289 ? 14.237 6.979 -19.312 1.00 84.62 289 ARG A N 1
ATOM 2304 C CA . ARG A 1 289 ? 14.562 8.333 -19.785 1.00 84.62 289 ARG A CA 1
ATOM 2305 C C . ARG A 1 289 ? 14.261 9.423 -18.765 1.00 84.62 289 ARG A C 1
ATOM 2307 O O . ARG A 1 289 ? 14.763 10.532 -18.952 1.00 84.62 289 ARG A O 1
ATOM 2314 N N . THR A 1 290 ? 13.436 9.140 -17.762 1.00 82.12 290 THR A N 1
ATOM 2315 C CA . THR A 1 290 ? 13.023 10.106 -16.738 1.00 82.12 290 THR A CA 1
ATOM 2316 C C . THR A 1 290 ? 13.613 9.824 -15.357 1.00 82.12 290 THR A C 1
ATOM 2318 O O . THR A 1 290 ? 13.449 10.637 -14.459 1.00 82.12 290 THR A O 1
ATOM 2321 N N . CYS A 1 291 ? 14.299 8.694 -15.181 1.00 74.50 291 CYS A N 1
ATOM 2322 C CA . CYS A 1 291 ? 14.954 8.325 -13.932 1.00 74.50 291 CYS A CA 1
ATOM 2323 C C . CYS A 1 291 ? 16.109 9.282 -13.589 1.00 74.50 291 CYS A C 1
ATOM 2325 O O . CYS A 1 291 ? 17.001 9.502 -14.417 1.00 74.50 291 CYS A O 1
ATOM 2327 N N . GLU A 1 292 ? 16.100 9.805 -12.359 1.00 66.69 292 GLU A N 1
ATOM 2328 C CA . GLU A 1 292 ? 17.143 10.679 -11.805 1.00 66.69 292 GLU A CA 1
ATOM 2329 C C . GLU A 1 292 ? 18.390 9.895 -11.331 1.00 66.69 292 GLU A C 1
ATOM 2331 O O . GLU A 1 292 ? 18.390 8.661 -11.279 1.00 66.69 292 GLU A O 1
ATOM 2336 N N . ASP A 1 293 ? 19.463 10.640 -11.032 1.00 56.00 293 ASP A N 1
ATOM 2337 C CA . ASP A 1 293 ? 20.899 10.322 -11.176 1.00 56.00 293 ASP A CA 1
ATOM 2338 C C . ASP A 1 293 ? 21.508 9.039 -10.592 1.00 56.00 293 ASP A C 1
ATOM 2340 O O . ASP A 1 293 ? 22.675 8.766 -10.852 1.00 56.00 293 ASP A O 1
ATOM 2344 N N . TYR A 1 294 ? 20.761 8.187 -9.894 1.00 53.69 294 TYR A N 1
ATOM 2345 C CA . TYR A 1 294 ? 21.306 6.958 -9.290 1.00 53.69 294 TYR A CA 1
ATOM 2346 C C . TYR A 1 294 ? 20.286 5.809 -9.205 1.00 53.69 294 TYR A C 1
ATOM 2348 O O . TYR A 1 294 ? 20.541 4.793 -8.562 1.00 53.69 294 TYR A O 1
ATOM 2356 N N . GLY A 1 295 ? 19.118 5.973 -9.833 1.00 50.12 295 GLY A N 1
ATOM 2357 C CA . GLY A 1 295 ? 17.920 5.197 -9.519 1.00 50.12 295 GLY A CA 1
ATOM 2358 C C . GLY A 1 295 ? 17.605 4.019 -10.429 1.00 50.12 295 GLY A C 1
ATOM 2359 O O . GLY A 1 295 ? 16.559 3.406 -10.247 1.00 50.12 295 GLY A O 1
ATOM 2360 N N . TRP A 1 296 ? 18.435 3.668 -11.418 1.00 63.25 296 TRP A N 1
ATOM 2361 C CA . TRP A 1 296 ? 18.104 2.454 -12.162 1.00 63.25 296 TRP A CA 1
ATOM 2362 C C . TRP A 1 296 ? 18.414 1.241 -11.298 1.00 63.25 296 TRP A C 1
ATOM 2364 O O . TRP A 1 296 ? 19.580 1.047 -10.926 1.00 63.25 296 TRP A O 1
ATOM 2374 N N . PRO A 1 297 ? 17.411 0.409 -10.975 1.00 56.72 297 PRO A N 1
ATOM 2375 C CA . PRO A 1 297 ? 17.684 -0.752 -10.180 1.00 56.72 297 PRO A CA 1
ATOM 2376 C C . PRO A 1 297 ? 18.648 -1.615 -10.982 1.00 56.72 297 PRO A C 1
ATOM 2378 O O . PRO A 1 297 ? 18.494 -1.860 -12.184 1.00 56.72 297 PRO A O 1
ATOM 2381 N N . PHE A 1 298 ? 19.700 -2.027 -10.286 1.00 58.84 298 PHE A N 1
ATOM 2382 C CA . PHE A 1 298 ? 20.657 -3.000 -10.770 1.00 58.84 298 PHE A CA 1
ATOM 2383 C C . PHE A 1 298 ? 21.668 -2.517 -11.819 1.00 58.84 298 PHE A C 1
ATOM 2385 O O . PHE A 1 298 ? 22.381 -3.369 -12.320 1.00 58.84 298 PHE A O 1
ATOM 2392 N N . THR A 1 299 ? 21.813 -1.227 -12.163 1.00 58.31 299 THR A N 1
ATOM 2393 C CA . THR A 1 299 ? 23.030 -0.810 -12.909 1.00 58.31 299 THR A CA 1
ATOM 2394 C C . THR A 1 299 ? 24.276 -0.950 -12.035 1.00 58.31 299 THR A C 1
ATOM 2396 O O . THR A 1 299 ? 24.194 -0.679 -10.842 1.00 58.31 299 THR A O 1
ATOM 2399 N N . PRO A 1 300 ? 25.438 -1.313 -12.594 1.00 51.19 300 PRO A N 1
ATOM 2400 C CA . PRO A 1 300 ? 26.600 -1.723 -11.807 1.00 51.19 300 PRO A CA 1
ATOM 2401 C C . PRO A 1 300 ? 27.279 -0.626 -10.970 1.00 51.19 300 PRO A C 1
ATOM 2403 O O . PRO A 1 300 ? 28.084 -0.976 -10.113 1.00 51.19 300 PRO A O 1
ATOM 2406 N N . ASN A 1 301 ? 26.855 0.641 -11.090 1.00 49.12 301 ASN A N 1
ATOM 2407 C CA . ASN A 1 301 ? 27.246 1.752 -10.209 1.00 49.12 301 ASN A CA 1
ATOM 2408 C C . ASN A 1 301 ? 26.882 1.534 -8.715 1.00 49.12 301 ASN A C 1
ATOM 2410 O O . ASN A 1 301 ? 27.135 2.411 -7.886 1.00 49.12 301 ASN A O 1
ATOM 2414 N N . VAL A 1 302 ? 26.268 0.399 -8.353 1.00 48.59 302 VAL A N 1
ATOM 2415 C CA . VAL A 1 302 ? 26.111 -0.038 -6.962 1.00 48.59 302 VAL A CA 1
ATOM 2416 C C . VAL A 1 302 ? 27.511 -0.282 -6.373 1.00 48.59 302 VAL A C 1
ATOM 2418 O O . VAL A 1 302 ? 28.233 -1.125 -6.901 1.00 48.59 302 VAL A O 1
ATOM 2421 N N . PRO A 1 303 ? 27.911 0.419 -5.292 1.00 44.72 303 PRO A N 1
ATOM 2422 C CA . PRO A 1 303 ? 29.244 0.297 -4.704 1.00 44.72 303 PRO A CA 1
ATOM 2423 C C . PRO A 1 303 ? 29.657 -1.162 -4.454 1.00 44.72 303 PRO A C 1
ATOM 2425 O O . PRO A 1 303 ? 28.805 -1.992 -4.134 1.00 44.72 303 PRO A O 1
ATOM 2428 N N . GLU A 1 304 ? 30.972 -1.425 -4.502 1.00 41.59 304 GLU A N 1
ATOM 2429 C CA . GLU A 1 304 ? 31.732 -2.677 -4.244 1.00 41.59 304 GLU A CA 1
ATOM 2430 C C . GLU A 1 304 ? 31.219 -3.614 -3.118 1.00 41.59 304 GLU A C 1
ATOM 2432 O O . GLU A 1 304 ? 31.656 -4.759 -2.987 1.00 41.59 304 GLU A O 1
ATOM 2437 N N . PHE A 1 305 ? 30.267 -3.178 -2.297 1.00 39.47 305 PHE A N 1
ATOM 2438 C CA . PHE A 1 305 ? 29.628 -3.944 -1.232 1.00 39.47 305 PHE A CA 1
ATOM 2439 C C . PHE A 1 305 ? 28.773 -5.135 -1.718 1.00 39.47 305 PHE A C 1
ATOM 2441 O O . PHE A 1 305 ? 28.508 -6.042 -0.923 1.00 39.47 305 PHE A O 1
ATOM 2448 N N . ALA A 1 306 ? 28.391 -5.204 -3.002 1.00 46.56 306 ALA A N 1
ATOM 2449 C CA . ALA A 1 306 ? 27.635 -6.334 -3.568 1.00 46.56 306 ALA A CA 1
ATOM 2450 C C . ALA A 1 306 ? 28.501 -7.561 -3.948 1.00 46.56 306 ALA A C 1
ATOM 2452 O O . ALA A 1 306 ? 27.971 -8.669 -4.101 1.00 46.56 306 ALA A O 1
ATOM 2453 N N . CYS A 1 307 ? 29.832 -7.420 -4.018 1.00 44.25 307 CYS A N 1
ATOM 2454 C CA . CYS A 1 307 ? 30.746 -8.465 -4.507 1.00 44.25 307 CYS A CA 1
ATOM 2455 C C . CYS A 1 307 ? 30.850 -9.724 -3.617 1.00 44.25 307 CYS A C 1
ATOM 2457 O O . CYS A 1 307 ? 31.541 -10.670 -3.966 1.00 44.25 307 CYS A O 1
ATOM 2459 N N . ARG A 1 308 ? 30.162 -9.816 -2.468 1.00 46.81 308 ARG A N 1
ATOM 2460 C CA . ARG A 1 308 ? 30.228 -11.018 -1.601 1.00 46.81 308 ARG A CA 1
ATOM 2461 C C . ARG A 1 308 ? 29.035 -11.979 -1.713 1.00 46.81 308 ARG A C 1
ATOM 2463 O O . ARG A 1 308 ? 29.043 -13.016 -1.054 1.00 46.81 308 ARG A O 1
ATOM 2470 N N . ARG A 1 309 ? 28.012 -11.692 -2.533 1.00 51.94 309 ARG A N 1
ATOM 2471 C CA . ARG A 1 309 ? 26.814 -12.561 -2.715 1.00 51.94 309 ARG A CA 1
ATOM 2472 C C . ARG A 1 309 ? 26.412 -12.759 -4.183 1.00 51.94 309 ARG A C 1
ATOM 2474 O O . ARG A 1 309 ? 25.232 -12.870 -4.517 1.00 51.94 309 ARG A O 1
ATOM 2481 N N . ILE A 1 310 ? 27.404 -12.815 -5.063 1.00 53.25 310 ILE A N 1
ATOM 2482 C CA . ILE A 1 310 ? 27.220 -12.472 -6.473 1.00 53.25 310 ILE A CA 1
ATOM 2483 C C . ILE A 1 310 ? 26.311 -13.452 -7.242 1.00 53.25 310 ILE A C 1
ATOM 2485 O O . ILE A 1 310 ? 25.504 -13.005 -8.046 1.00 53.25 310 ILE A O 1
ATOM 2489 N N . LYS A 1 311 ? 26.345 -14.768 -6.983 1.00 56.84 311 LYS A N 1
ATOM 2490 C CA . LYS A 1 311 ? 25.610 -15.735 -7.833 1.00 56.84 311 LYS A CA 1
ATOM 2491 C C . LYS A 1 311 ? 24.083 -15.717 -7.661 1.00 56.84 311 LYS A C 1
ATOM 2493 O O . LYS A 1 311 ? 23.334 -15.865 -8.621 1.00 56.84 311 LYS A O 1
ATOM 2498 N N . ALA A 1 312 ? 23.594 -15.570 -6.430 1.00 60.00 312 ALA A N 1
ATOM 2499 C CA . ALA A 1 312 ? 22.149 -15.485 -6.194 1.00 60.00 312 ALA A CA 1
ATOM 2500 C C . ALA A 1 312 ? 21.595 -14.141 -6.685 1.00 60.00 312 ALA A C 1
ATOM 2502 O O . ALA A 1 312 ? 20.489 -14.088 -7.216 1.00 60.00 312 ALA A O 1
ATOM 2503 N N . TYR A 1 313 ? 22.388 -13.077 -6.536 1.00 65.69 313 TYR A N 1
ATOM 2504 C CA . TYR A 1 313 ? 22.070 -11.756 -7.057 1.00 65.69 313 TYR A CA 1
ATOM 2505 C C . TYR A 1 313 ? 22.046 -11.762 -8.592 1.00 65.69 313 TYR A C 1
ATOM 2507 O O . TYR A 1 313 ? 21.043 -11.367 -9.172 1.00 65.69 313 TYR A O 1
ATOM 2515 N N . SER A 1 314 ? 23.059 -12.331 -9.257 1.00 66.00 314 SER A N 1
ATOM 2516 C CA . SER A 1 314 ? 23.141 -12.390 -10.722 1.00 66.00 314 SER A CA 1
ATOM 2517 C C . SER A 1 314 ? 21.952 -13.110 -11.361 1.00 66.00 314 SER A C 1
ATOM 2519 O O . SER A 1 314 ? 21.371 -12.593 -12.310 1.00 66.00 314 SER A O 1
ATOM 2521 N N . ASN A 1 315 ? 21.527 -14.255 -10.815 1.00 71.88 315 ASN A N 1
ATOM 2522 C CA . ASN A 1 315 ? 20.368 -14.985 -11.343 1.00 71.88 315 ASN A CA 1
ATOM 2523 C C . ASN A 1 315 ? 19.076 -14.162 -11.238 1.00 71.88 315 ASN A C 1
ATOM 2525 O O . ASN A 1 315 ? 18.263 -14.165 -12.161 1.00 71.88 315 ASN A O 1
ATOM 2529 N N . ARG A 1 316 ? 18.898 -13.433 -10.127 1.00 74.19 316 ARG A N 1
ATOM 2530 C CA . ARG A 1 316 ? 17.752 -12.533 -9.933 1.00 74.19 316 ARG A CA 1
ATOM 2531 C C . ARG A 1 316 ? 17.782 -11.397 -10.947 1.00 74.19 316 ARG A C 1
ATOM 2533 O O . ARG A 1 316 ? 16.764 -11.128 -11.572 1.00 74.19 316 ARG A O 1
ATOM 2540 N N . LEU A 1 317 ? 18.947 -10.786 -11.167 1.00 75.44 317 LEU A N 1
ATOM 2541 C CA . LEU A 1 317 ? 19.109 -9.735 -12.171 1.00 75.44 317 LEU A CA 1
ATOM 2542 C C . LEU A 1 317 ? 18.743 -10.216 -13.570 1.00 75.44 317 LEU A C 1
ATOM 2544 O O . LEU A 1 317 ? 17.970 -9.561 -14.262 1.00 75.44 317 LEU A O 1
ATOM 2548 N N . VAL A 1 318 ? 19.259 -11.374 -13.978 1.00 79.69 318 VAL A N 1
ATOM 2549 C CA . VAL A 1 318 ? 18.943 -11.965 -15.284 1.00 79.69 318 VAL A CA 1
ATOM 2550 C C . VAL A 1 318 ? 17.437 -12.158 -15.441 1.00 79.69 318 VAL A C 1
ATOM 2552 O O . VAL A 1 318 ? 16.889 -11.854 -16.497 1.00 79.69 318 VAL A O 1
ATOM 2555 N N . GLU A 1 319 ? 16.754 -12.635 -14.404 1.00 82.12 319 GLU A N 1
ATOM 2556 C CA . GLU A 1 319 ? 15.308 -12.837 -14.430 1.00 82.12 319 GLU A CA 1
ATOM 2557 C C . GLU A 1 319 ? 14.526 -11.522 -14.565 1.00 82.12 319 GLU A C 1
ATOM 2559 O O . GLU A 1 319 ? 13.613 -11.421 -15.381 1.00 82.12 319 GLU A O 1
ATOM 2564 N N . ILE A 1 320 ? 14.920 -10.488 -13.830 1.00 82.12 320 ILE A N 1
ATOM 2565 C CA . ILE A 1 320 ? 14.303 -9.158 -13.892 1.00 82.12 320 ILE A CA 1
ATOM 2566 C C . ILE A 1 320 ? 14.475 -8.541 -15.275 1.00 82.12 320 ILE A C 1
ATOM 2568 O O . ILE A 1 320 ? 13.515 -8.061 -15.874 1.00 82.12 320 ILE A O 1
ATOM 2572 N N . TYR A 1 321 ? 15.697 -8.569 -15.808 1.00 86.38 321 TYR A N 1
ATOM 2573 C CA . TYR A 1 321 ? 15.961 -8.034 -17.137 1.00 86.38 321 TYR A CA 1
ATOM 2574 C C . TYR A 1 321 ? 15.249 -8.838 -18.219 1.00 86.38 321 TYR A C 1
ATOM 2576 O O . TYR A 1 321 ? 14.840 -8.250 -19.214 1.00 86.38 321 TYR A O 1
ATOM 2584 N N . ARG A 1 322 ? 15.041 -10.152 -18.038 1.00 89.31 322 ARG A N 1
ATOM 2585 C CA . ARG A 1 322 ? 14.182 -10.929 -18.946 1.00 89.31 322 ARG A CA 1
ATOM 2586 C C . ARG A 1 322 ? 12.777 -10.347 -18.981 1.00 89.31 322 ARG A C 1
ATOM 2588 O O . ARG A 1 322 ? 12.317 -10.055 -20.076 1.00 89.31 322 ARG A O 1
ATOM 2595 N N . ILE A 1 323 ? 12.173 -10.090 -17.818 1.00 90.56 323 ILE A N 1
ATOM 2596 C CA . ILE A 1 323 ? 10.860 -9.435 -17.730 1.00 90.56 323 ILE A CA 1
ATOM 2597 C C . ILE A 1 323 ? 10.903 -8.082 -18.455 1.00 90.56 323 ILE A C 1
ATOM 2599 O O . ILE A 1 323 ? 10.098 -7.838 -19.346 1.00 90.56 323 ILE A O 1
ATOM 2603 N N . PHE A 1 324 ? 11.879 -7.218 -18.163 1.00 91.94 324 PHE A N 1
ATOM 2604 C CA . PHE A 1 324 ? 11.973 -5.911 -18.825 1.00 91.94 324 PHE A CA 1
ATOM 2605 C C . PHE A 1 324 ? 12.094 -6.018 -20.350 1.00 91.94 324 PHE A C 1
ATOM 2607 O O . PHE A 1 324 ? 11.424 -5.284 -21.074 1.00 91.94 324 PHE A O 1
ATOM 2614 N N . PHE A 1 325 ? 12.910 -6.942 -20.857 1.00 92.94 325 PHE A N 1
ATOM 2615 C CA . PHE A 1 325 ? 13.048 -7.176 -22.293 1.00 92.94 325 PHE A CA 1
ATOM 2616 C C . PHE A 1 325 ? 11.809 -7.808 -22.929 1.00 92.94 325 PHE A C 1
ATOM 2618 O O . PHE A 1 325 ? 11.510 -7.507 -24.084 1.00 92.94 325 PHE A O 1
ATOM 2625 N N . ASP A 1 326 ? 11.092 -8.670 -22.210 1.00 93.56 326 ASP A N 1
ATOM 2626 C CA . ASP A 1 326 ? 9.803 -9.217 -22.651 1.00 93.56 326 ASP A CA 1
ATOM 2627 C C . ASP A 1 326 ? 8.737 -8.123 -22.770 1.00 93.56 326 ASP A C 1
ATOM 2629 O O . ASP A 1 326 ? 7.869 -8.205 -23.636 1.00 93.56 326 ASP A O 1
ATOM 2633 N N . HIS A 1 327 ? 8.881 -7.047 -21.996 1.00 94.50 327 HIS A N 1
ATOM 2634 C CA . HIS A 1 327 ? 8.035 -5.856 -22.047 1.00 94.50 327 HIS A CA 1
ATOM 2635 C C . HIS A 1 327 ? 8.672 -4.672 -22.799 1.00 94.50 327 HIS A C 1
ATOM 2637 O O . HIS A 1 327 ? 8.304 -3.516 -22.596 1.00 94.50 327 HIS A O 1
ATOM 2643 N N . GLY A 1 328 ? 9.600 -4.949 -23.721 1.00 93.25 328 GLY A N 1
ATOM 2644 C CA . GLY A 1 328 ? 10.042 -3.971 -24.718 1.00 93.25 328 GLY A CA 1
ATOM 2645 C C . GLY A 1 328 ? 11.149 -3.016 -24.274 1.00 93.25 328 GLY A C 1
ATOM 2646 O O . GLY A 1 328 ? 11.321 -1.969 -24.900 1.00 93.25 328 GLY A O 1
ATOM 2647 N N . LEU A 1 329 ? 11.919 -3.352 -23.236 1.00 92.50 329 LEU A N 1
ATOM 2648 C CA . LEU A 1 329 ? 13.146 -2.627 -22.897 1.00 92.50 329 LEU A CA 1
ATOM 2649 C C . LEU A 1 329 ? 14.085 -2.544 -24.109 1.00 92.50 329 LEU A C 1
ATOM 2651 O O . LEU A 1 329 ? 14.524 -3.565 -24.633 1.00 92.50 329 LEU A O 1
ATOM 2655 N N . ASP A 1 330 ? 14.437 -1.327 -24.518 1.00 91.56 330 ASP A N 1
ATOM 2656 C CA . ASP A 1 330 ? 15.469 -1.090 -25.521 1.00 91.56 330 ASP A CA 1
ATOM 2657 C C . ASP A 1 330 ? 16.843 -1.101 -24.832 1.00 91.56 330 ASP A C 1
ATOM 2659 O O . ASP A 1 330 ? 17.154 -0.180 -24.070 1.00 91.56 330 ASP A O 1
ATOM 2663 N N . PRO A 1 331 ? 17.712 -2.096 -25.093 1.00 89.25 331 PRO A N 1
ATOM 2664 C CA . PRO A 1 331 ? 19.044 -2.140 -24.487 1.00 89.25 331 PRO A CA 1
ATOM 2665 C C . PRO A 1 331 ? 19.916 -0.936 -24.876 1.00 89.25 331 PRO A C 1
ATOM 2667 O O . PRO A 1 331 ? 20.901 -0.635 -24.200 1.00 89.25 331 PRO A O 1
ATOM 2670 N N . ASN A 1 332 ? 19.561 -0.233 -25.952 1.00 88.50 332 ASN A N 1
ATOM 2671 C CA . ASN A 1 332 ? 20.277 0.924 -26.471 1.00 88.50 332 ASN A CA 1
ATOM 2672 C C . ASN A 1 332 ? 19.667 2.262 -26.031 1.00 88.50 332 ASN A C 1
ATOM 2674 O O . ASN A 1 332 ? 20.086 3.311 -26.534 1.00 88.50 332 ASN A O 1
ATOM 2678 N N . VAL A 1 333 ? 18.688 2.250 -25.122 1.00 87.44 333 VAL A N 1
ATOM 2679 C CA . VAL A 1 333 ? 18.112 3.473 -24.562 1.00 87.44 333 VAL A CA 1
ATOM 2680 C C . VAL A 1 333 ? 19.162 4.235 -23.760 1.00 87.44 333 VAL A C 1
ATOM 2682 O O . VAL A 1 333 ? 20.011 3.646 -23.096 1.00 87.44 333 VAL A O 1
ATOM 2685 N N . ILE A 1 334 ? 19.109 5.562 -23.828 1.00 82.69 334 ILE A N 1
ATOM 2686 C CA . ILE A 1 334 ? 19.962 6.451 -23.039 1.00 82.69 334 ILE A CA 1
ATOM 2687 C C . ILE A 1 334 ? 19.186 6.842 -21.774 1.00 82.69 334 ILE A C 1
ATOM 2689 O O . ILE A 1 334 ? 18.153 7.515 -21.904 1.00 82.69 334 ILE A O 1
ATOM 2693 N N . PRO A 1 335 ? 19.647 6.443 -20.575 1.00 77.06 335 PRO A N 1
ATOM 2694 C CA . PRO A 1 335 ? 19.003 6.816 -19.321 1.00 77.06 335 PRO A CA 1
ATOM 2695 C C . PRO A 1 335 ? 18.972 8.336 -19.112 1.00 77.06 335 PRO A C 1
ATOM 2697 O O . PRO A 1 335 ? 19.891 9.048 -19.520 1.00 77.06 335 PRO A O 1
ATOM 2700 N N . GLY A 1 336 ? 17.917 8.835 -18.462 1.00 70.31 336 GLY A N 1
ATOM 2701 C CA . GLY A 1 336 ? 17.667 10.268 -18.257 1.00 70.31 336 GLY A CA 1
ATOM 2702 C C . GLY A 1 336 ? 18.813 10.993 -17.568 1.00 70.31 336 GLY A C 1
ATOM 2703 O O . GLY A 1 336 ? 19.304 12.002 -18.075 1.00 70.31 336 GLY A O 1
ATOM 2704 N N . HIS A 1 337 ? 19.289 10.411 -16.474 1.00 65.56 337 HIS A N 1
ATOM 2705 C CA . HIS A 1 337 ? 20.406 10.919 -15.696 1.00 65.56 337 HIS A CA 1
ATOM 2706 C C . HIS A 1 337 ? 21.712 11.143 -16.472 1.00 65.56 337 HIS A C 1
ATOM 2708 O O . HIS A 1 337 ? 22.464 12.071 -16.200 1.00 65.56 337 HIS A O 1
ATOM 2714 N N . ARG A 1 338 ? 21.973 10.353 -17.519 1.00 59.78 338 ARG A N 1
ATOM 2715 C CA . ARG A 1 338 ? 23.199 10.485 -18.326 1.00 59.78 338 ARG A CA 1
ATOM 2716 C C . ARG A 1 338 ? 23.085 11.499 -19.462 1.00 59.78 338 ARG A C 1
ATOM 2718 O O . ARG A 1 338 ? 24.005 11.622 -20.264 1.00 59.78 338 ARG A O 1
ATOM 2725 N N . LYS A 1 339 ? 21.977 12.242 -19.571 1.00 56.62 339 LYS A N 1
ATOM 2726 C CA . LYS A 1 339 ? 21.856 13.323 -20.568 1.00 56.62 339 LYS A CA 1
ATOM 2727 C C . LYS A 1 339 ? 22.685 14.556 -20.208 1.00 56.62 339 LYS A C 1
ATOM 2729 O O . LYS A 1 339 ? 22.999 15.344 -21.094 1.00 56.62 3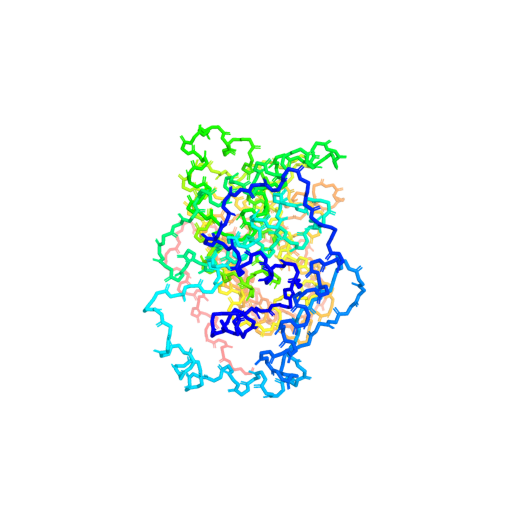39 LYS A O 1
ATOM 2734 N N . THR A 1 340 ? 23.019 14.734 -18.932 1.00 52.56 340 THR A N 1
ATOM 2735 C CA . THR A 1 340 ? 23.784 15.881 -18.417 1.00 52.56 340 THR A CA 1
ATOM 2736 C C . THR A 1 340 ? 25.262 15.552 -18.183 1.00 52.56 340 THR A C 1
ATOM 2738 O O . THR A 1 340 ? 26.065 16.463 -17.969 1.00 52.56 340 THR A O 1
ATOM 2741 N N . SER A 1 341 ? 25.658 14.274 -18.255 1.00 59.53 341 SER A N 1
ATOM 2742 C CA . SER A 1 341 ? 27.055 13.857 -18.136 1.00 59.53 341 SER A CA 1
ATOM 2743 C C . SER A 1 341 ? 27.853 14.189 -19.400 1.00 59.53 341 SER A C 1
ATOM 2745 O O . SER A 1 341 ? 27.346 14.168 -20.519 1.00 59.53 341 SER A O 1
ATOM 2747 N N . LYS A 1 342 ? 29.157 14.456 -19.235 1.00 57.69 342 LYS A N 1
ATOM 2748 C CA . LYS A 1 342 ? 30.082 14.709 -20.361 1.00 57.69 342 LYS A CA 1
ATOM 2749 C C . LYS A 1 342 ? 30.191 13.525 -21.331 1.00 57.69 342 LYS A C 1
ATOM 2751 O O . LYS A 1 342 ? 30.616 13.714 -22.466 1.00 57.69 342 LYS A O 1
ATOM 2756 N N . VAL A 1 343 ? 29.829 12.324 -20.876 1.00 63.78 343 VAL A N 1
ATOM 2757 C CA . VAL A 1 343 ? 29.787 11.098 -21.674 1.00 63.78 343 VAL A CA 1
ATOM 2758 C C . VAL A 1 343 ? 28.398 10.491 -21.534 1.00 63.78 343 VAL A C 1
ATOM 2760 O O . VAL A 1 343 ? 27.975 10.147 -20.430 1.00 63.78 343 VAL A O 1
ATOM 2763 N N . VAL A 1 344 ? 27.682 10.407 -22.652 1.00 66.81 344 VAL A N 1
ATOM 2764 C CA . VAL A 1 344 ? 26.338 9.838 -22.722 1.00 66.81 344 VAL A CA 1
ATOM 2765 C C . VAL A 1 344 ? 26.480 8.353 -23.029 1.00 66.81 344 VAL A C 1
ATOM 2767 O O . VAL A 1 344 ? 26.915 7.995 -24.118 1.00 66.81 344 VAL A O 1
ATOM 2770 N N . HIS A 1 345 ? 26.116 7.500 -22.078 1.00 75.06 345 HIS A N 1
ATOM 2771 C CA . HIS A 1 345 ? 26.137 6.050 -22.253 1.00 75.06 345 HIS A CA 1
ATOM 2772 C C . HIS A 1 345 ? 24.715 5.516 -22.411 1.00 75.06 345 HIS A C 1
ATOM 2774 O O . HIS A 1 345 ? 23.810 5.906 -21.669 1.00 75.06 345 HIS A O 1
ATOM 2780 N N . THR A 1 346 ? 24.522 4.588 -23.343 1.00 81.94 346 THR A N 1
ATOM 2781 C CA . THR A 1 346 ? 23.336 3.723 -23.372 1.00 81.94 346 THR A CA 1
ATOM 2782 C C . THR A 1 346 ? 23.263 2.840 -22.123 1.00 81.94 346 THR A C 1
ATOM 2784 O O . THR A 1 346 ? 24.246 2.683 -21.392 1.00 81.94 346 THR A O 1
ATOM 2787 N N . LEU A 1 347 ? 22.102 2.236 -21.861 1.00 79.94 347 LEU A N 1
ATOM 2788 C CA . LEU A 1 347 ? 21.933 1.251 -20.789 1.00 79.94 347 LEU A CA 1
ATOM 2789 C C . LEU A 1 347 ? 22.937 0.100 -20.942 1.00 79.94 347 LEU A C 1
ATOM 2791 O O . LEU A 1 347 ? 23.593 -0.280 -19.975 1.00 79.94 347 LEU A O 1
ATOM 2795 N N . TRP A 1 348 ? 23.099 -0.399 -22.167 1.00 83.38 348 TRP A N 1
ATOM 2796 C CA . TRP A 1 348 ? 24.111 -1.388 -22.524 1.00 83.38 348 TRP A CA 1
ATOM 2797 C C . TRP A 1 348 ? 25.539 -0.947 -22.180 1.00 83.38 348 TRP A C 1
ATOM 2799 O O . TRP A 1 348 ? 26.261 -1.673 -21.501 1.00 83.38 348 TRP A O 1
ATOM 2809 N N . GLU A 1 349 ? 25.947 0.255 -22.588 1.00 78.12 349 GLU A N 1
ATOM 2810 C CA . GLU A 1 349 ? 27.277 0.781 -22.253 1.00 78.12 349 GLU A CA 1
ATOM 2811 C C . GLU A 1 349 ? 27.463 0.977 -20.747 1.00 78.12 349 GLU A C 1
ATOM 2813 O O . GLU A 1 349 ? 28.547 0.732 -20.230 1.00 78.12 349 GLU A O 1
ATOM 2818 N N . SER A 1 350 ? 26.403 1.367 -20.038 1.00 75.69 350 SER A N 1
ATOM 2819 C CA . SER A 1 350 ? 26.424 1.560 -18.583 1.00 75.69 350 SER A CA 1
ATOM 2820 C C . SER A 1 350 ? 26.675 0.251 -17.835 1.00 75.69 350 SER A C 1
ATOM 2822 O O . SER A 1 350 ? 27.307 0.249 -16.786 1.00 75.69 350 SER A O 1
ATOM 2824 N N . TRP A 1 351 ? 26.217 -0.873 -18.389 1.00 73.38 351 TRP A N 1
ATOM 2825 C CA . TRP A 1 351 ? 26.498 -2.205 -17.857 1.00 73.38 351 TRP A CA 1
ATOM 2826 C C . TRP A 1 351 ? 27.953 -2.647 -18.028 1.00 73.38 351 TRP A C 1
ATOM 2828 O O . TRP A 1 351 ? 28.440 -3.488 -17.268 1.00 73.38 351 TRP A O 1
ATOM 2838 N N . LEU A 1 352 ? 28.633 -2.081 -19.024 1.00 72.62 352 LEU A N 1
ATOM 2839 C CA . LEU A 1 352 ? 30.009 -2.407 -19.380 1.00 72.62 352 LEU A CA 1
ATOM 2840 C C . LEU A 1 352 ? 31.026 -1.398 -18.827 1.00 72.62 352 LEU A C 1
ATOM 2842 O O . LEU A 1 352 ? 32.212 -1.708 -18.809 1.00 72.62 352 LEU A O 1
ATOM 2846 N N . SER A 1 353 ? 30.588 -0.197 -18.428 1.00 64.31 353 SER A N 1
ATOM 2847 C CA . SER A 1 353 ? 31.470 0.935 -18.109 1.00 64.31 353 SER A CA 1
ATOM 2848 C C . SER A 1 353 ? 32.217 0.819 -16.783 1.00 64.31 353 SER A C 1
ATOM 2850 O O . SER A 1 353 ? 33.222 1.507 -16.611 1.00 64.31 353 SER A O 1
ATOM 2852 N N . ASP A 1 354 ? 31.755 -0.027 -15.863 1.00 59.25 354 ASP A N 1
ATOM 2853 C CA . ASP A 1 354 ? 32.463 -0.263 -14.604 1.00 59.25 354 ASP A CA 1
ATOM 2854 C C . ASP A 1 354 ? 33.617 -1.249 -14.799 1.00 59.25 354 ASP A C 1
ATOM 2856 O O . ASP A 1 354 ? 33.464 -2.195 -15.572 1.00 59.25 354 ASP A O 1
ATOM 2860 N N . PRO A 1 355 ? 34.761 -1.070 -14.110 1.00 54.78 355 PRO A N 1
ATOM 2861 C CA . PRO A 1 355 ? 35.900 -1.976 -14.208 1.00 54.78 355 PRO A CA 1
ATOM 2862 C C . PRO A 1 355 ? 35.475 -3.383 -13.776 1.00 54.78 355 PRO A C 1
ATOM 2864 O O . PRO A 1 355 ? 35.337 -3.681 -12.593 1.00 54.78 355 PRO A O 1
ATOM 2867 N N . ILE A 1 356 ? 35.219 -4.243 -14.760 1.00 55.38 356 ILE A N 1
ATOM 2868 C CA . ILE A 1 356 ? 34.768 -5.611 -14.537 1.00 55.38 356 ILE A CA 1
ATOM 2869 C C . ILE A 1 356 ? 35.993 -6.427 -14.121 1.00 55.38 356 ILE A C 1
ATOM 2871 O O . ILE A 1 356 ? 36.919 -6.588 -14.913 1.00 55.38 356 ILE A O 1
ATOM 2875 N N . THR A 1 357 ? 36.020 -6.949 -12.894 1.00 56.75 357 THR A N 1
ATOM 2876 C CA . THR A 1 357 ? 36.993 -7.996 -12.549 1.00 56.75 357 THR A CA 1
ATOM 2877 C C . THR A 1 357 ? 36.652 -9.283 -13.311 1.00 56.75 357 THR A C 1
ATOM 2879 O O . THR A 1 357 ? 35.493 -9.516 -13.650 1.00 56.75 357 THR A O 1
ATOM 2882 N N . ALA A 1 358 ? 37.616 -10.174 -13.558 1.00 53.88 358 ALA A N 1
ATOM 2883 C CA . ALA A 1 358 ? 37.336 -11.458 -14.219 1.00 53.88 358 ALA A CA 1
ATOM 2884 C C . ALA A 1 358 ? 36.224 -12.282 -13.517 1.00 53.88 358 ALA A C 1
ATOM 2886 O O . ALA A 1 358 ? 35.469 -13.004 -14.172 1.00 53.88 358 ALA A O 1
ATOM 2887 N N . GLU A 1 359 ? 36.077 -12.138 -12.195 1.00 55.34 359 GLU A N 1
ATOM 2888 C CA . GLU A 1 359 ? 35.020 -12.774 -11.398 1.00 55.34 359 GLU A CA 1
ATOM 2889 C C . GLU A 1 359 ? 33.647 -12.112 -11.620 1.00 55.34 359 GLU A C 1
ATOM 2891 O O . GLU A 1 359 ? 32.668 -12.809 -11.906 1.00 55.34 359 GLU A O 1
ATOM 2896 N N . ASP A 1 360 ? 33.572 -10.775 -11.611 1.00 56.53 360 ASP A N 1
ATOM 2897 C CA . ASP A 1 360 ? 32.354 -10.031 -11.972 1.00 56.53 360 ASP A CA 1
ATOM 2898 C C . ASP A 1 360 ? 31.909 -10.334 -13.404 1.00 56.53 360 ASP A C 1
ATOM 2900 O O . ASP A 1 360 ? 30.711 -10.364 -13.702 1.00 56.53 360 ASP A O 1
ATOM 2904 N N . PHE A 1 361 ? 32.869 -10.608 -14.288 1.00 57.84 361 PHE A N 1
ATOM 2905 C CA . PHE A 1 361 ? 32.602 -10.946 -15.673 1.00 57.84 361 PHE A CA 1
ATOM 2906 C C . PHE A 1 361 ? 31.825 -12.268 -15.791 1.00 57.84 361 PHE A C 1
ATOM 2908 O O . PHE A 1 361 ? 30.801 -12.326 -16.476 1.00 57.84 361 PHE A O 1
ATOM 2915 N N . TYR A 1 362 ? 32.257 -13.327 -15.095 1.00 57.91 362 TYR A N 1
ATOM 2916 C CA . TYR A 1 362 ? 31.564 -14.625 -15.101 1.00 57.91 362 TYR A CA 1
ATOM 2917 C C . TYR A 1 362 ? 30.117 -14.501 -14.603 1.00 57.91 362 TYR A C 1
ATOM 2919 O O . TYR A 1 362 ? 29.198 -15.120 -15.140 1.00 57.91 362 TYR A O 1
ATOM 2927 N N . LEU A 1 363 ? 29.906 -13.650 -13.602 1.00 59.28 363 LEU A N 1
ATOM 2928 C CA . LEU A 1 363 ? 28.609 -13.470 -12.957 1.00 59.28 363 LEU A CA 1
ATOM 2929 C C . LEU A 1 363 ? 27.670 -12.565 -13.765 1.00 59.28 363 LEU A C 1
ATOM 2931 O O . LEU A 1 363 ? 26.452 -12.719 -13.689 1.00 59.28 363 LEU A O 1
ATOM 2935 N N . ARG A 1 364 ? 28.221 -11.670 -14.591 1.00 69.38 364 ARG A N 1
ATOM 2936 C CA . ARG A 1 364 ? 27.471 -10.825 -15.534 1.00 69.38 364 ARG A CA 1
ATOM 2937 C C . ARG A 1 364 ? 27.326 -11.449 -16.922 1.00 69.38 364 ARG A C 1
ATOM 2939 O O . ARG A 1 364 ? 26.531 -10.948 -17.712 1.00 69.38 364 ARG A O 1
ATOM 2946 N N . GLY A 1 365 ? 28.032 -12.540 -17.226 1.00 72.62 365 GLY A N 1
ATOM 2947 C CA . GLY A 1 365 ? 28.047 -13.173 -18.548 1.00 72.62 365 GLY A CA 1
ATOM 2948 C C . GLY A 1 365 ? 26.653 -13.517 -19.081 1.00 72.62 365 GLY A C 1
ATOM 2949 O O . GLY A 1 365 ? 26.333 -13.189 -20.220 1.00 72.62 365 GLY A O 1
ATOM 2950 N N . GLU A 1 366 ? 25.778 -14.093 -18.251 1.00 75.56 366 GLU A N 1
ATOM 2951 C CA . GLU A 1 366 ? 24.390 -14.384 -18.647 1.00 75.56 366 GLU A CA 1
ATOM 2952 C C . GLU A 1 366 ? 23.590 -13.118 -18.983 1.00 75.56 366 GLU A C 1
ATOM 2954 O O . GLU A 1 366 ? 22.792 -13.116 -19.921 1.00 75.56 366 GLU A O 1
ATOM 2959 N N . LEU A 1 367 ? 23.822 -12.029 -18.249 1.00 78.06 367 LEU A N 1
ATOM 2960 C CA . LEU A 1 367 ? 23.156 -10.753 -18.477 1.00 78.06 367 LEU A CA 1
ATOM 2961 C C . LEU A 1 367 ? 23.683 -10.067 -19.743 1.00 78.06 367 LEU A C 1
ATOM 2963 O O . LEU A 1 367 ? 22.898 -9.608 -20.566 1.00 78.06 367 LEU A O 1
ATOM 2967 N N . ILE A 1 368 ? 25.000 -10.074 -19.950 1.00 78.56 368 ILE A N 1
ATOM 2968 C CA . ILE A 1 368 ? 25.653 -9.593 -21.174 1.00 78.56 368 ILE A CA 1
ATOM 2969 C C . ILE A 1 368 ? 25.081 -10.318 -22.396 1.00 78.56 368 ILE A C 1
ATOM 2971 O O . ILE A 1 368 ? 24.684 -9.685 -23.376 1.00 78.56 368 ILE A O 1
ATOM 2975 N N . MET A 1 369 ? 24.962 -11.644 -22.314 1.00 78.62 369 MET A N 1
ATOM 2976 C CA . MET A 1 369 ? 24.352 -12.445 -23.372 1.00 78.62 369 MET A CA 1
ATOM 2977 C C . MET A 1 369 ? 22.882 -12.095 -23.586 1.00 78.62 369 MET A C 1
ATOM 2979 O O . MET A 1 369 ? 22.449 -11.978 -24.731 1.00 78.62 369 MET A O 1
ATOM 2983 N N . LEU A 1 370 ? 22.116 -11.900 -22.511 1.00 84.81 370 LEU A N 1
ATOM 2984 C CA . LEU A 1 370 ? 20.719 -11.490 -22.603 1.00 84.81 370 LEU A CA 1
ATOM 2985 C C . LEU A 1 370 ? 20.574 -10.161 -23.359 1.00 84.81 370 LEU A C 1
ATOM 2987 O O . LEU A 1 370 ? 19.752 -10.077 -24.267 1.00 84.81 370 LEU A O 1
ATOM 2991 N N . PHE A 1 371 ? 21.397 -9.160 -23.047 1.00 87.25 371 PHE A N 1
ATOM 2992 C CA . PHE A 1 371 ? 21.407 -7.873 -23.745 1.00 87.25 371 PHE A CA 1
ATOM 2993 C C . PHE A 1 371 ? 21.710 -8.026 -25.241 1.00 87.25 371 PHE A C 1
ATOM 2995 O O . PHE A 1 371 ? 20.980 -7.490 -26.075 1.00 87.25 371 PHE A O 1
ATOM 3002 N N . LEU A 1 372 ? 22.745 -8.794 -25.597 1.00 85.88 372 LEU A N 1
ATOM 3003 C CA . LEU A 1 372 ? 23.104 -9.046 -26.997 1.00 85.88 372 LEU A CA 1
ATOM 3004 C C . LEU A 1 372 ? 21.976 -9.759 -27.757 1.00 85.88 372 LEU A C 1
ATOM 3006 O O . LEU A 1 372 ? 21.611 -9.335 -28.854 1.00 85.88 372 LEU A O 1
ATOM 3010 N N . ILE A 1 373 ? 21.376 -10.797 -27.158 1.00 85.31 373 ILE A N 1
ATOM 3011 C CA . ILE A 1 373 ? 20.226 -11.523 -27.728 1.00 85.31 373 ILE A CA 1
ATOM 3012 C C . ILE A 1 373 ? 19.037 -10.580 -27.951 1.00 85.31 373 ILE A C 1
ATOM 3014 O O . ILE A 1 373 ? 18.303 -10.733 -28.926 1.00 85.31 373 ILE A O 1
ATOM 3018 N N . ARG A 1 374 ? 18.853 -9.596 -27.068 1.00 90.31 374 ARG A N 1
ATOM 3019 C CA . ARG A 1 374 ? 17.767 -8.609 -27.127 1.00 90.31 374 ARG A CA 1
ATOM 3020 C C . ARG A 1 374 ? 18.105 -7.370 -27.961 1.00 90.31 374 ARG A C 1
ATOM 3022 O O . ARG A 1 374 ? 17.333 -6.418 -27.968 1.00 90.31 374 ARG A O 1
ATOM 3029 N N . GLY A 1 375 ? 19.210 -7.391 -28.711 1.00 88.00 375 GLY A N 1
ATOM 3030 C CA . GLY A 1 375 ? 19.526 -6.360 -29.702 1.00 88.00 375 GLY A CA 1
ATOM 3031 C C . GLY A 1 375 ? 20.390 -5.207 -29.192 1.00 88.00 375 GLY A C 1
ATOM 3032 O O . GLY A 1 375 ? 20.390 -4.138 -29.803 1.00 88.00 375 GLY A O 1
ATOM 3033 N N . ALA A 1 376 ? 21.137 -5.390 -28.100 1.00 87.94 376 ALA A N 1
ATOM 3034 C CA . ALA A 1 376 ? 22.169 -4.433 -27.704 1.00 87.94 376 ALA A CA 1
ATOM 3035 C C . ALA A 1 376 ? 23.184 -4.252 -28.842 1.00 87.94 376 ALA A C 1
ATOM 3037 O O . ALA A 1 376 ? 23.638 -5.238 -29.422 1.00 87.94 376 ALA A O 1
ATOM 3038 N N . ASP A 1 377 ? 23.524 -3.009 -29.188 1.00 83.44 377 ASP A N 1
ATOM 3039 C CA . ASP A 1 377 ? 24.482 -2.710 -30.252 1.00 83.44 377 ASP A CA 1
ATOM 3040 C C . ASP A 1 377 ? 25.911 -2.753 -29.685 1.00 83.44 377 ASP A C 1
ATOM 3042 O O . ASP A 1 377 ? 26.338 -1.819 -28.993 1.00 83.44 377 ASP A O 1
ATOM 3046 N N . PRO A 1 378 ? 26.696 -3.801 -29.989 1.00 76.00 378 PRO A N 1
ATOM 3047 C CA . PRO A 1 378 ? 28.056 -3.924 -29.480 1.00 76.00 378 PRO A CA 1
ATOM 3048 C C . PRO A 1 378 ? 28.965 -2.791 -29.976 1.00 76.00 378 PRO A C 1
ATOM 3050 O O . PRO A 1 378 ? 29.944 -2.466 -29.308 1.00 76.00 378 PRO A O 1
ATOM 3053 N N . ARG A 1 379 ? 28.631 -2.139 -31.102 1.00 72.62 379 ARG A N 1
ATOM 3054 C CA . ARG A 1 379 ? 29.425 -1.036 -31.670 1.00 72.62 379 ARG A CA 1
ATOM 3055 C C . ARG A 1 379 ? 29.365 0.220 -30.810 1.00 72.62 379 ARG A C 1
ATOM 3057 O O . ARG A 1 379 ? 30.331 0.976 -30.776 1.00 72.62 379 ARG A O 1
ATOM 3064 N N . LYS A 1 380 ? 28.254 0.432 -30.098 1.00 71.06 380 LYS A N 1
ATOM 3065 C CA . LYS A 1 380 ? 28.112 1.563 -29.171 1.00 71.06 380 LYS A CA 1
ATOM 3066 C C . LYS A 1 380 ? 29.021 1.414 -27.954 1.00 71.06 380 LYS A C 1
ATOM 3068 O O . LYS A 1 380 ? 29.463 2.412 -27.416 1.00 71.06 380 LYS A O 1
ATOM 3073 N N . ALA A 1 381 ? 29.391 0.188 -27.589 1.00 67.06 381 ALA A N 1
ATOM 3074 C CA . ALA A 1 381 ? 30.271 -0.087 -26.459 1.00 67.06 381 ALA A CA 1
ATOM 3075 C C . ALA A 1 381 ? 31.759 -0.220 -26.823 1.00 67.06 381 ALA A C 1
ATOM 3077 O O . ALA A 1 381 ? 32.552 -0.599 -25.969 1.00 67.06 381 ALA A O 1
ATOM 3078 N N . VAL A 1 382 ? 32.177 0.090 -28.056 1.00 61.28 382 VAL A N 1
ATOM 3079 C CA . VAL A 1 382 ? 33.556 -0.159 -28.529 1.00 61.28 382 VAL A CA 1
ATOM 3080 C C . VAL A 1 382 ? 34.616 0.591 -27.724 1.00 61.28 382 VAL A C 1
ATOM 3082 O O . VAL A 1 382 ? 35.683 0.036 -27.489 1.00 61.28 382 VAL A O 1
ATOM 3085 N N . SER A 1 383 ? 34.344 1.814 -27.264 1.00 61.03 383 SER A N 1
ATOM 3086 C CA . SER A 1 383 ? 35.282 2.571 -26.419 1.00 61.03 383 SER A CA 1
ATOM 3087 C C . SER A 1 383 ? 35.448 1.938 -25.034 1.00 61.03 383 SER A C 1
ATOM 3089 O O . SER A 1 383 ? 36.561 1.819 -24.531 1.00 61.03 383 SER A O 1
ATOM 3091 N N . VAL A 1 384 ? 34.346 1.472 -24.446 1.00 62.03 384 VAL A N 1
ATOM 3092 C CA . VAL A 1 384 ? 34.320 0.786 -23.150 1.00 62.03 384 VAL A CA 1
ATOM 3093 C C . VAL A 1 384 ? 35.000 -0.583 -23.248 1.00 62.03 384 VAL A C 1
ATOM 3095 O O . VAL A 1 384 ? 35.863 -0.917 -22.443 1.00 62.03 384 VAL A O 1
ATOM 3098 N N . ILE A 1 385 ? 34.671 -1.347 -24.289 1.00 60.19 385 ILE A N 1
ATOM 3099 C CA . ILE A 1 385 ? 35.259 -2.656 -24.588 1.00 60.19 385 ILE A CA 1
ATOM 3100 C C . ILE A 1 385 ? 36.748 -2.521 -24.931 1.00 60.19 385 ILE A C 1
ATOM 3102 O O . ILE A 1 385 ? 37.541 -3.356 -24.512 1.00 60.19 385 ILE A O 1
ATOM 3106 N N . GLY A 1 386 ? 37.153 -1.466 -25.643 1.00 56.72 386 GLY A N 1
ATOM 3107 C CA . GLY A 1 386 ? 38.556 -1.172 -25.942 1.00 56.72 386 GLY A CA 1
ATOM 3108 C C . GLY A 1 386 ? 39.404 -1.052 -24.675 1.00 56.72 386 GLY A C 1
ATOM 3109 O O . GLY A 1 386 ? 40.455 -1.681 -24.587 1.00 56.72 386 GLY A O 1
ATOM 3110 N N . ASN A 1 387 ? 38.890 -0.362 -23.653 1.00 57.22 387 ASN A N 1
ATOM 3111 C CA . ASN A 1 387 ? 39.549 -0.258 -22.347 1.00 57.22 387 ASN A CA 1
ATOM 3112 C C . ASN A 1 387 ? 39.632 -1.614 -21.613 1.00 57.22 387 ASN A C 1
ATOM 3114 O O . ASN A 1 387 ? 40.614 -1.882 -20.924 1.00 57.22 387 ASN A O 1
ATOM 3118 N N . ILE A 1 388 ? 38.634 -2.494 -21.775 1.00 56.81 388 ILE A N 1
ATOM 3119 C CA . ILE A 1 388 ? 38.666 -3.869 -21.235 1.00 56.81 388 ILE A CA 1
ATOM 3120 C C . ILE A 1 388 ? 39.733 -4.709 -21.962 1.00 56.81 388 ILE A C 1
ATOM 3122 O O . ILE A 1 388 ? 40.481 -5.456 -21.333 1.00 56.81 388 ILE A O 1
ATOM 3126 N N . ILE A 1 389 ? 39.839 -4.564 -23.287 1.00 53.00 389 ILE A N 1
ATOM 3127 C CA . ILE A 1 389 ? 40.802 -5.283 -24.136 1.00 53.00 389 ILE A CA 1
ATOM 3128 C C . ILE A 1 389 ? 42.247 -4.883 -23.812 1.00 53.00 389 ILE A C 1
ATOM 3130 O O . ILE A 1 389 ? 43.125 -5.748 -23.748 1.00 53.00 389 ILE A O 1
ATOM 3134 N N . GLU A 1 390 ? 42.506 -3.592 -23.598 1.00 51.62 390 GLU A N 1
ATOM 3135 C CA . GLU A 1 390 ? 43.844 -3.087 -23.265 1.00 51.62 390 GLU A CA 1
ATOM 3136 C C . GLU A 1 390 ? 44.362 -3.621 -21.918 1.00 51.62 390 GLU A C 1
ATOM 3138 O O . GLU A 1 390 ? 45.571 -3.811 -21.761 1.00 51.62 390 GLU A O 1
ATOM 3143 N N . ASN A 1 391 ? 43.463 -3.997 -21.000 1.00 52.56 391 ASN A N 1
ATOM 3144 C CA . ASN A 1 391 ? 43.804 -4.608 -19.710 1.00 52.56 391 ASN A CA 1
ATOM 3145 C C . ASN A 1 391 ? 44.215 -6.098 -19.780 1.00 52.56 391 ASN A C 1
ATOM 3147 O O . ASN A 1 391 ? 44.498 -6.698 -18.746 1.00 52.56 391 ASN A O 1
ATOM 3151 N N . LYS A 1 392 ? 44.354 -6.691 -20.979 1.00 48.34 392 LYS A N 1
ATOM 3152 C CA . LYS A 1 392 ? 44.911 -8.047 -21.208 1.00 48.34 392 LYS A CA 1
ATOM 3153 C C . LYS A 1 392 ? 44.221 -9.184 -20.436 1.00 48.34 392 LYS A C 1
ATOM 3155 O O . LYS A 1 392 ? 44.872 -10.170 -20.083 1.00 48.34 392 LYS A O 1
ATOM 3160 N N . ASP A 1 393 ? 42.908 -9.119 -20.238 1.00 54.84 393 ASP A N 1
ATOM 3161 C CA . ASP A 1 393 ? 42.185 -10.252 -19.660 1.00 54.84 393 ASP A CA 1
ATOM 3162 C C . ASP A 1 393 ? 42.059 -11.404 -20.671 1.00 54.84 393 ASP A C 1
ATOM 3164 O O . ASP A 1 393 ? 41.354 -11.329 -21.681 1.00 54.84 393 ASP A O 1
ATOM 3168 N N . THR A 1 394 ? 42.757 -12.509 -20.393 1.00 52.47 394 THR A N 1
ATOM 3169 C CA . THR A 1 394 ? 42.796 -13.729 -21.226 1.00 52.47 394 THR A CA 1
ATOM 3170 C C . THR A 1 394 ? 41.411 -14.346 -21.487 1.00 52.47 394 THR A C 1
ATOM 3172 O O . THR A 1 394 ? 41.229 -15.021 -22.500 1.00 52.47 394 THR A O 1
ATOM 3175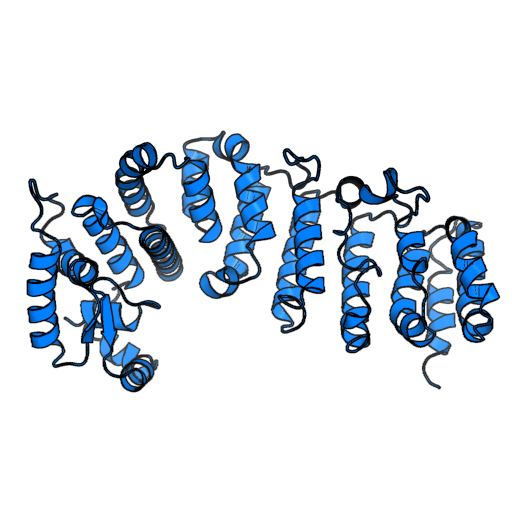 N N . MET A 1 395 ? 40.415 -14.054 -20.641 1.00 51.34 395 MET A N 1
ATOM 3176 C CA . MET A 1 395 ? 39.019 -14.490 -20.798 1.00 51.34 395 MET A CA 1
ATOM 3177 C C . MET A 1 395 ? 38.240 -13.772 -21.915 1.00 51.34 395 MET A C 1
ATOM 3179 O O . MET A 1 395 ? 37.349 -14.381 -22.515 1.00 51.34 395 MET A O 1
ATOM 3183 N N . TRP A 1 396 ? 38.566 -12.513 -22.247 1.00 54.94 396 TRP A N 1
ATOM 3184 C CA . TRP A 1 396 ? 37.917 -11.805 -23.364 1.00 54.94 396 TRP A CA 1
ATOM 3185 C C . TRP A 1 396 ? 38.132 -12.541 -24.687 1.00 54.94 396 TRP A C 1
ATOM 3187 O O . TRP A 1 396 ? 37.204 -12.726 -25.481 1.00 54.94 396 TRP A O 1
ATOM 3197 N N . ALA A 1 397 ? 39.365 -13.001 -24.897 1.00 55.22 397 ALA A N 1
ATOM 3198 C CA . ALA A 1 397 ? 39.786 -13.640 -26.131 1.00 55.22 397 ALA A CA 1
ATOM 3199 C C . ALA A 1 397 ? 39.166 -15.032 -26.340 1.00 55.22 397 ALA A C 1
ATOM 3201 O O . ALA A 1 397 ? 38.919 -15.398 -27.488 1.00 55.22 397 ALA A O 1
ATOM 3202 N N . SER A 1 398 ? 38.918 -15.799 -25.272 1.00 56.47 398 SER A N 1
ATOM 3203 C CA . SER A 1 398 ? 38.487 -17.200 -25.373 1.00 56.47 398 SER A CA 1
ATOM 3204 C C . SER A 1 398 ? 36.969 -17.400 -25.378 1.00 56.47 398 SER A C 1
ATOM 3206 O O . SER A 1 398 ? 36.500 -18.297 -26.076 1.00 56.47 398 SER A O 1
ATOM 3208 N N . THR A 1 399 ? 36.198 -16.580 -24.654 1.00 54.28 399 THR A N 1
ATOM 3209 C CA . THR A 1 399 ? 34.754 -16.832 -24.447 1.00 54.28 399 THR A CA 1
ATOM 3210 C C . THR A 1 399 ? 33.857 -15.776 -25.089 1.00 54.28 399 THR A C 1
ATOM 3212 O O . THR A 1 399 ? 32.818 -16.100 -25.661 1.00 54.28 399 THR A O 1
ATOM 3215 N N . LEU A 1 400 ? 34.244 -14.501 -25.031 1.00 56.62 400 LEU A N 1
ATOM 3216 C CA . LEU A 1 400 ? 33.338 -13.396 -25.369 1.00 56.62 400 LEU A CA 1
ATOM 3217 C C . LEU A 1 400 ? 33.542 -12.837 -26.748 1.00 56.62 400 LEU A C 1
ATOM 3219 O O . LEU A 1 400 ? 32.557 -12.541 -27.409 1.00 56.62 400 LEU A O 1
ATOM 3223 N N . ARG A 1 401 ? 34.792 -12.707 -27.190 1.00 64.25 401 ARG A N 1
ATOM 3224 C CA . ARG A 1 401 ? 35.086 -12.286 -28.554 1.00 64.25 401 ARG A CA 1
ATOM 3225 C C . ARG A 1 401 ? 34.322 -13.140 -29.578 1.00 64.25 401 ARG A C 1
ATOM 3227 O O . ARG A 1 401 ? 33.652 -12.541 -30.410 1.00 64.25 401 ARG A O 1
ATOM 3234 N N . PRO A 1 402 ? 34.259 -14.483 -29.458 1.00 65.69 402 PRO A N 1
ATOM 3235 C CA . PRO A 1 402 ? 33.411 -15.291 -30.333 1.00 65.69 402 PRO A CA 1
ATOM 3236 C C . PRO A 1 402 ? 31.912 -14.964 -30.225 1.00 65.69 402 PRO A C 1
ATOM 3238 O O . PRO A 1 402 ? 31.230 -14.912 -31.243 1.00 65.69 402 PRO A O 1
ATOM 3241 N N . ALA A 1 403 ? 31.386 -14.724 -29.018 1.00 61.44 403 ALA A N 1
ATOM 3242 C CA . ALA A 1 403 ? 29.976 -14.386 -28.808 1.00 61.44 403 ALA A CA 1
ATOM 3243 C C . ALA A 1 403 ? 29.616 -12.984 -29.337 1.00 61.44 403 ALA A C 1
ATOM 3245 O O . ALA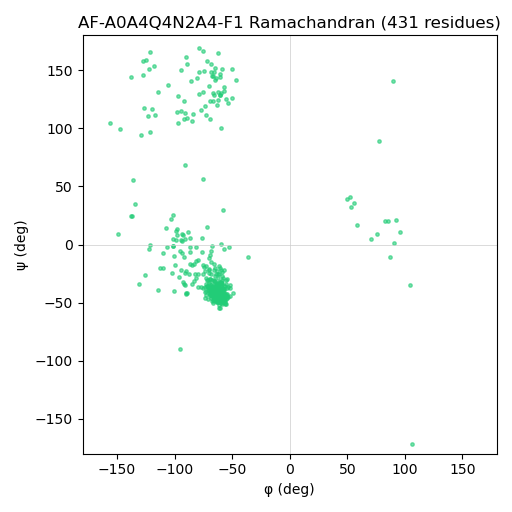 A 1 403 ? 28.551 -12.808 -29.925 1.00 61.44 403 ALA A O 1
ATOM 3246 N N . PHE A 1 404 ? 30.511 -12.008 -29.179 1.00 64.88 404 PHE A N 1
ATOM 3247 C CA . PHE A 1 404 ? 30.404 -10.656 -29.726 1.00 64.88 404 PHE A CA 1
ATOM 3248 C C . PHE A 1 404 ? 30.497 -10.663 -31.249 1.00 64.88 404 PHE A C 1
ATOM 3250 O O . PHE A 1 404 ? 29.632 -10.095 -31.911 1.00 64.88 404 PHE A O 1
ATOM 3257 N N . ASP A 1 405 ? 31.497 -11.345 -31.808 1.00 67.50 405 ASP A N 1
ATOM 3258 C CA . ASP A 1 405 ? 31.667 -11.492 -33.254 1.00 67.50 405 ASP A CA 1
ATOM 3259 C C . ASP A 1 405 ? 30.435 -12.177 -33.867 1.00 67.50 405 ASP A C 1
ATOM 3261 O O . ASP A 1 405 ? 29.923 -11.742 -34.899 1.00 67.50 405 ASP A O 1
ATOM 3265 N N . LEU A 1 406 ? 29.887 -13.192 -33.192 1.00 65.75 406 LEU A N 1
ATOM 3266 C CA . LEU A 1 406 ? 28.660 -13.867 -33.604 1.00 65.75 406 LEU A CA 1
ATOM 3267 C C . LEU A 1 406 ? 27.416 -12.972 -33.461 1.00 65.75 406 LEU A C 1
ATOM 3269 O O . LEU A 1 406 ? 26.578 -12.967 -34.358 1.00 65.75 406 LEU A O 1
ATOM 3273 N N . ALA A 1 407 ? 27.287 -12.182 -32.391 1.00 61.62 407 ALA A N 1
ATOM 3274 C CA . ALA A 1 407 ? 26.189 -11.225 -32.229 1.00 61.62 407 ALA A CA 1
ATOM 3275 C C . ALA A 1 407 ? 26.215 -10.138 -33.318 1.00 61.62 407 ALA A C 1
ATOM 3277 O O . ALA A 1 407 ? 25.176 -9.828 -33.902 1.00 61.62 407 ALA A O 1
ATOM 3278 N N . ILE A 1 408 ? 27.404 -9.627 -33.660 1.00 65.12 408 ILE A N 1
ATOM 3279 C CA . ILE A 1 408 ? 27.615 -8.696 -34.778 1.00 65.12 408 ILE A CA 1
ATOM 3280 C C . ILE A 1 408 ? 27.194 -9.348 -36.101 1.00 65.12 408 ILE A C 1
ATOM 3282 O O . ILE A 1 408 ? 26.453 -8.746 -36.878 1.00 65.12 408 ILE A O 1
ATOM 3286 N N . GLN A 1 409 ? 27.611 -10.592 -36.349 1.00 66.25 409 GLN A N 1
ATOM 3287 C CA . GLN A 1 409 ? 27.231 -11.340 -37.552 1.00 66.25 409 GLN A CA 1
ATOM 3288 C C . GLN A 1 409 ? 25.720 -11.609 -37.632 1.00 66.25 409 GLN A C 1
ATOM 3290 O O . GLN A 1 409 ? 25.147 -11.552 -38.720 1.00 66.25 409 GLN A O 1
ATOM 3295 N N . ILE A 1 410 ? 25.063 -11.891 -36.501 1.00 63.03 410 ILE A N 1
ATOM 3296 C CA . ILE A 1 410 ? 23.607 -12.083 -36.419 1.00 63.03 410 ILE A CA 1
ATOM 3297 C C . ILE A 1 410 ? 22.874 -10.766 -36.703 1.00 63.03 410 ILE A C 1
ATOM 3299 O O . ILE A 1 410 ? 21.933 -10.763 -37.486 1.00 63.03 410 ILE A O 1
ATOM 3303 N N . GLN A 1 411 ? 23.317 -9.636 -36.146 1.00 61.12 411 GLN A N 1
ATOM 3304 C CA . GLN A 1 411 ? 22.701 -8.329 -36.420 1.00 61.12 411 GLN A CA 1
ATOM 3305 C C . GLN A 1 411 ? 22.872 -7.879 -37.880 1.00 61.12 411 GLN A C 1
ATOM 3307 O O . GLN A 1 411 ? 22.000 -7.205 -38.424 1.00 61.12 411 GLN A O 1
ATOM 3312 N N . GLN A 1 412 ? 23.967 -8.271 -38.536 1.00 64.31 412 GLN A N 1
ATOM 3313 C CA . GLN A 1 412 ? 24.210 -7.994 -39.957 1.00 64.31 412 GLN A CA 1
ATOM 3314 C C . GLN A 1 412 ? 23.385 -8.884 -40.906 1.00 64.31 412 GLN A C 1
ATOM 3316 O O . GLN A 1 412 ? 23.236 -8.543 -42.079 1.00 64.31 412 GLN A O 1
ATOM 3321 N N . GLN A 1 413 ? 22.839 -10.009 -40.432 1.00 56.31 413 GLN A N 1
ATOM 3322 C CA . GLN A 1 413 ? 22.085 -10.977 -41.237 1.00 56.31 413 GLN A CA 1
ATOM 3323 C C . GLN A 1 413 ? 20.663 -11.141 -40.668 1.00 56.31 413 GLN A C 1
ATOM 3325 O O . GLN A 1 413 ? 20.451 -11.907 -39.739 1.00 56.31 413 GLN A O 1
ATOM 3330 N N . GLN A 1 414 ? 19.681 -10.428 -41.229 1.00 48.66 414 GLN A N 1
ATOM 3331 C CA . GLN A 1 414 ? 18.290 -10.247 -40.749 1.00 48.66 414 GLN A CA 1
ATOM 3332 C C . GLN A 1 414 ? 17.389 -11.511 -40.533 1.00 48.66 414 GLN A C 1
ATOM 3334 O O . GLN A 1 414 ? 16.173 -11.399 -40.654 1.00 48.66 414 GLN A O 1
ATOM 3339 N N . SER A 1 415 ? 17.878 -12.712 -40.184 1.00 47.12 415 SER A N 1
ATOM 3340 C CA . SER A 1 415 ? 17.010 -13.879 -39.886 1.00 47.12 415 SER A CA 1
ATOM 3341 C C . SER A 1 415 ? 17.245 -14.471 -38.486 1.00 47.12 415 SER A C 1
ATOM 3343 O O . SER A 1 415 ? 18.278 -15.088 -38.222 1.00 47.12 415 SER A O 1
ATOM 3345 N N . LEU A 1 416 ? 16.258 -14.302 -37.599 1.00 49.31 416 LEU A N 1
ATOM 3346 C CA . LEU A 1 416 ? 16.372 -14.446 -36.139 1.00 49.31 416 LEU A CA 1
ATOM 3347 C C . LEU A 1 416 ? 16.216 -15.870 -35.564 1.00 49.31 416 LEU A C 1
ATOM 3349 O O . LEU A 1 416 ? 16.626 -16.103 -34.433 1.00 49.31 416 LEU A O 1
ATOM 3353 N N . THR A 1 417 ? 15.656 -16.848 -36.277 1.00 46.69 417 THR A N 1
ATOM 3354 C CA . THR A 1 417 ? 15.161 -18.077 -35.616 1.00 46.69 417 THR A CA 1
ATOM 3355 C C . THR A 1 417 ? 16.113 -19.277 -35.615 1.00 46.69 417 THR A C 1
ATOM 3357 O O . THR A 1 417 ? 16.067 -20.065 -34.674 1.00 46.69 417 THR A O 1
ATOM 3360 N N . SER A 1 418 ? 17.018 -19.432 -36.590 1.00 43.22 418 SER A N 1
ATOM 3361 C CA . SER A 1 418 ? 17.861 -20.646 -36.683 1.00 43.22 418 SER A CA 1
ATOM 3362 C C . SER A 1 418 ? 19.235 -20.539 -36.007 1.00 43.22 418 SER A C 1
ATOM 3364 O O . SER A 1 418 ? 19.962 -21.527 -35.967 1.00 43.22 418 SER A O 1
ATOM 3366 N N . ARG A 1 419 ? 19.626 -19.349 -35.527 1.00 50.41 419 ARG A N 1
ATOM 3367 C CA . ARG A 1 419 ? 20.989 -19.072 -35.023 1.00 50.41 419 ARG A CA 1
ATOM 3368 C C . ARG A 1 419 ? 21.078 -18.797 -33.529 1.00 50.41 419 ARG A C 1
ATOM 3370 O O . ARG A 1 419 ? 22.142 -18.982 -32.943 1.00 50.41 419 ARG A O 1
ATOM 3377 N N . VAL A 1 420 ? 19.966 -18.424 -32.899 1.00 48.47 420 VAL A N 1
ATOM 3378 C CA . VAL A 1 420 ? 19.880 -18.287 -31.437 1.00 48.47 420 VAL A CA 1
ATOM 3379 C C . VAL A 1 420 ? 20.113 -19.644 -30.758 1.00 48.47 420 VAL A C 1
ATOM 3381 O O . VAL A 1 420 ? 20.811 -19.714 -29.751 1.00 48.47 420 VAL A O 1
ATOM 3384 N N . SER A 1 421 ? 19.639 -20.743 -31.356 1.00 43.22 421 SER A N 1
ATOM 3385 C CA . SER A 1 421 ? 19.938 -22.113 -30.913 1.00 43.22 421 SER A CA 1
ATOM 3386 C C . SER A 1 421 ? 21.432 -22.449 -30.997 1.00 43.22 421 SER A C 1
ATOM 3388 O O . SER A 1 421 ? 21.965 -23.081 -30.089 1.00 43.22 421 SER A O 1
ATOM 3390 N N . THR A 1 422 ? 22.131 -21.977 -32.032 1.00 47.97 422 THR A N 1
ATOM 3391 C CA . THR A 1 422 ? 23.582 -22.157 -32.204 1.00 47.97 422 THR A CA 1
ATOM 3392 C C . THR A 1 422 ? 24.390 -21.356 -31.181 1.00 47.97 422 THR A C 1
ATOM 3394 O O . THR A 1 422 ? 25.370 -21.871 -30.653 1.00 47.97 422 THR A O 1
ATOM 3397 N N . LEU A 1 423 ? 23.958 -20.133 -30.847 1.00 46.81 423 LEU A N 1
ATOM 3398 C CA . LEU A 1 423 ? 24.570 -19.295 -29.805 1.00 46.81 423 LEU A CA 1
ATOM 3399 C C . LEU A 1 423 ? 24.432 -19.942 -28.415 1.00 46.81 423 LEU A C 1
ATOM 3401 O O . LEU A 1 423 ? 25.405 -20.042 -27.670 1.00 46.81 423 LEU A O 1
ATOM 3405 N N . VAL A 1 424 ? 23.236 -20.445 -28.090 1.00 44.94 424 VAL A N 1
ATOM 3406 C CA . VAL A 1 424 ? 22.973 -21.158 -26.829 1.00 44.94 424 VAL A CA 1
ATOM 3407 C C . VAL A 1 424 ? 23.756 -22.476 -26.763 1.00 44.94 424 VAL A C 1
ATOM 3409 O O . VAL A 1 424 ? 24.302 -22.805 -25.709 1.00 44.94 424 VAL A O 1
ATOM 3412 N N . ALA A 1 425 ? 23.874 -23.213 -27.872 1.00 44.09 425 ALA A N 1
ATOM 3413 C CA . ALA A 1 425 ? 24.626 -24.468 -27.942 1.00 44.09 425 ALA A CA 1
ATOM 3414 C C . ALA A 1 425 ? 26.148 -24.266 -27.835 1.00 44.09 425 ALA A C 1
ATOM 3416 O O . ALA A 1 425 ? 26.805 -25.007 -27.104 1.00 44.09 425 ALA A O 1
ATOM 3417 N N . ALA A 1 426 ? 26.698 -23.242 -28.497 1.00 45.16 426 ALA A N 1
ATOM 3418 C CA . ALA A 1 426 ? 28.122 -22.916 -28.443 1.00 45.16 426 ALA A CA 1
ATOM 3419 C C . ALA A 1 426 ? 28.589 -22.598 -27.016 1.00 45.16 426 ALA A C 1
ATOM 3421 O O . ALA A 1 426 ? 29.703 -22.948 -26.653 1.00 45.16 426 ALA A O 1
ATOM 3422 N N . ILE A 1 427 ? 27.726 -21.995 -26.194 1.00 43.75 427 ILE A N 1
ATOM 3423 C CA . ILE A 1 427 ? 28.046 -21.601 -24.814 1.00 43.75 427 ILE A CA 1
ATOM 3424 C C . ILE A 1 427 ? 27.705 -22.712 -23.811 1.00 43.75 427 ILE A C 1
ATOM 3426 O O . ILE A 1 427 ? 28.441 -22.928 -22.851 1.00 43.75 427 ILE A O 1
ATOM 3430 N N . SER A 1 428 ? 26.637 -23.484 -24.045 1.00 40.59 428 SER A N 1
ATOM 3431 C CA . SER A 1 428 ? 26.288 -24.639 -23.197 1.00 40.59 428 SER A CA 1
ATOM 3432 C C . SER A 1 428 ? 27.376 -25.721 -23.195 1.00 40.59 428 SER A C 1
ATOM 3434 O O . SER A 1 428 ? 27.505 -26.447 -22.210 1.00 40.59 428 SER A O 1
ATOM 3436 N N . GLY A 1 429 ? 28.184 -25.798 -24.260 1.00 39.25 429 GLY A N 1
ATOM 3437 C CA . GLY A 1 429 ? 29.371 -26.654 -24.341 1.00 39.25 429 GLY A CA 1
ATOM 3438 C C . GLY A 1 429 ? 30.548 -26.229 -23.450 1.00 39.25 429 GLY A C 1
ATOM 3439 O O . GLY A 1 429 ? 31.465 -27.022 -23.274 1.00 39.25 429 GLY A O 1
ATOM 3440 N N . TYR A 1 430 ? 30.517 -25.029 -22.856 1.00 40.75 430 TYR A N 1
ATOM 3441 C CA . TYR A 1 430 ? 31.556 -24.515 -21.947 1.00 40.75 430 TYR A CA 1
ATOM 3442 C C . TYR A 1 430 ? 31.210 -24.674 -20.455 1.00 40.75 430 TYR A C 1
ATOM 3444 O O . TYR A 1 430 ? 31.892 -24.116 -19.594 1.00 40.75 430 TYR A O 1
ATOM 3452 N N . LYS A 1 431 ? 30.171 -25.449 -20.104 1.00 35.28 431 LYS A N 1
ATOM 3453 C CA . LYS A 1 431 ? 29.956 -25.855 -18.707 1.00 35.28 431 LYS A CA 1
ATOM 3454 C C . LYS A 1 431 ? 31.046 -26.844 -18.267 1.00 35.28 431 LYS A C 1
ATOM 3456 O O . LYS A 1 431 ? 31.128 -27.933 -18.823 1.00 35.28 431 LYS A O 1
ATOM 3461 N N . LEU A 1 432 ? 31.743 -26.469 -17.187 1.00 32.56 432 LEU A N 1
ATOM 3462 C CA . LEU A 1 432 ? 32.707 -27.231 -16.373 1.00 32.56 432 LEU A CA 1
ATOM 3463 C C . LEU A 1 432 ? 34.113 -27.397 -16.965 1.00 32.56 432 LEU A C 1
ATOM 3465 O O . LEU A 1 432 ? 34.403 -28.423 -17.572 1.00 32.56 432 LEU A O 1
ATOM 3469 N N . TRP A 1 433 ? 34.985 -26.432 -16.653 1.00 31.84 433 TRP A N 1
ATOM 3470 C CA . TRP A 1 433 ? 36.245 -26.688 -15.941 1.00 31.84 433 TRP A CA 1
ATOM 3471 C C . TRP A 1 433 ? 36.370 -25.708 -14.777 1.00 31.84 433 TRP A C 1
ATOM 3473 O O . TRP A 1 433 ? 36.050 -24.517 -14.998 1.00 31.84 433 TRP A O 1
#

Foldseek 3Di:
DLLLVLLQLPDPDWDFLLLSLLLVCLPPDPPAPPAFDQLQVSSVVSQVVCCVPVVQQWHWDDDRSGTTIHGPDPVVSVVCNDPVNSVVSCVVDDPDDQSLVSSLSSLLSCCRRPVVSDDPVSLLSSLLSQLVSCVVVVDRPLVSVVSNVVSCVVVCVVVVHDPLVVVLSCLLLLVQVNVVVVCVVPVCVCVVRLLSNLLSLLQVVFAVSCVRRNLVSSLVNNLSSLVSPRAQQDADPLQAGVVLVSQQSLQVCVLVVRTDPDDPVSLVSVVSVLVSNLVSPDDPLSSQQRHAARRHRPQPVRPPPQVPPQQVVLVSVLVVVVSVLVSPDDQQRFGNHQVPPPDTGGNLLSNLQDDQDPSNCVSCVSVNLVSLLSPNDVVSNCVSVVVVVVVPDPVCVPQPVVLNVLSVVCVVPPDNDPCVVVSVVVVVVPPDD

Solvent-accessible surface area (backbone atoms only — not comparable to full-atom values): 24436 Å² total; per-residue (Å²): 108,66,64,63,50,50,36,61,69,69,42,93,61,72,50,44,40,58,38,56,49,34,46,77,37,62,87,80,48,94,62,76,58,94,73,56,76,57,58,48,61,52,32,54,56,41,47,53,50,40,42,72,73,47,72,57,51,42,40,78,46,78,55,90,67,66,28,26,41,42,58,68,46,65,70,56,50,57,57,50,65,35,68,72,44,44,51,61,65,46,67,86,47,69,101,74,79,51,50,34,41,50,50,28,54,10,46,38,50,35,39,70,61,40,52,89,74,65,47,75,66,55,53,54,48,39,45,49,23,44,40,51,26,22,71,75,67,76,52,77,66,55,64,62,53,51,54,40,47,62,57,44,50,66,56,26,68,75,66,74,54,56,76,62,61,55,53,44,51,39,57,70,46,38,40,45,70,53,52,50,55,48,37,74,76,36,80,59,48,53,82,76,39,33,67,57,49,52,46,48,56,55,65,53,45,75,72,71,45,29,78,74,66,34,60,66,40,47,52,52,33,4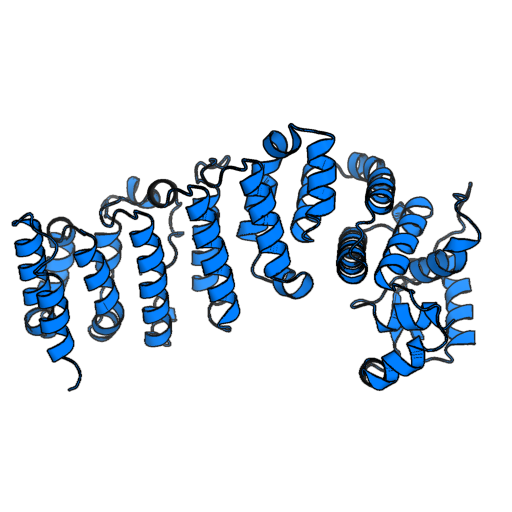8,49,52,45,45,76,72,66,44,60,47,63,44,64,45,97,87,57,27,18,50,50,20,50,32,43,20,51,52,21,49,31,49,72,68,60,75,61,67,81,80,54,74,62,61,56,52,53,49,51,52,52,53,53,53,41,46,76,70,64,40,49,57,57,58,20,39,42,36,27,57,87,78,26,64,55,83,52,65,87,57,66,81,82,59,74,85,55,47,68,69,50,34,56,51,51,43,53,52,51,48,53,42,48,74,64,65,42,57,34,66,42,55,38,32,46,33,72,79,44,98,65,73,46,28,50,50,36,48,67,56,61,56,94,69,47,78,68,56,43,66,54,40,43,66,44,56,49,50,38,47,78,64,63,31,58,69,77,79,27,44,71,50,50,47,59,54,58,74,68,65,53,73,61,48,72,74,62,43,46,61,52,50,55,47,48,52,53,49,73,75,42,96,67,78,78,81,51,56,62,52,56,53,49,65,54,61,71,65,69,85,130

Organism: Alternaria alternata (NCBI:txid5599)

InterPro domains:
  IPR036770 Ankyrin repeat-containing domain superfamily [G3DSA:1.25.40.20] (119-351)
  IPR036770 Ankyrin repeat-containing domain superfamily [SSF48403] (157-340)
  IPR056693 Domain of unknown function DUF7791 [PF25053] (5-110)

Sequence (433 aa):
MAETFQVALRSTVPLRVTTYHCMENLEEDSVSYDTPPTAQIVEEIMIRKLNGRYKGLLEAVGMAGVRTVVFLHRTVRDYLQTKEMLDLFSAPLPIHINAAERISQALVVQAHNYPWLLRSKDIELFMLFTHHAEMETGHPNHSSIDQFRAVLLPLRTALNQSDADMIEVLVRHAHTSYLEYLARRDPFMLDKYQHSILLWLLDSGYNDQTQRVGTFSILKTLKWALDHGANPNQATAGGPTIFSVHLTSIAIAELQNECLSRSSDAIEGWKRVLLLLFDYGADINQALRTCEDYGWPFTPNVPEFACRRIKAYSNRLVEIYRIFFDHGLDPNVIPGHRKTSKVVHTLWESWLSDPITAEDFYLRGELIMLFLIRGADPRKAVSVIGNIIENKDTMWASTLRPAFDLAIQIQQQQSLTSRVSTLVAAISGYKLW

pLDDT: mean 76.78, std 15.67, range [31.84, 97.0]